Protein AF-A0A6A6V918-F1 (afdb_monomer_lite)

Foldseek 3Di:
DPPPPDPPDPPPPVVVVLVVCCCPVPPPPPPPDPDDPPQDQDSLLVVLQVVVCVVCVPQPDRFDSAFFDFDPDQWAEEEEEEACQSLQQAQAFPVQFDPLQDAVLVVGQNRGCNFLVNLLQVPPCSCVQARDHHHYYLHQYGYLDALVRSLPQALAADDQDSNDSGGYRAAGLEYEYEHHPVVLQVLVCLCQFAAVLQFNLCNVVSLVSSCVCLDPVNLVVSLVSLLNSVSSNLRSNLSNHPPPHSLSYAYEYEAAALQADQDAQPQLQQQAGNYLLASQRGPGNVVSVSSSVSSVSVLVSNQVSQVSCVRSHRHYFYVLNVVQVVCLAHPRGDDDDPDPCPPVSCVSRQNEDAFSSHQAAALRHDSCLHDLGSPPPDDCDDQDDVVNSVVSVVLSVVLSVVVCVLQVFDPVRSVCRSNSVDTNLVRRDCVCVVLSVVPPDLSSVLVVLVPRDDDPRCSNVVVNVSSVHCSSSRGSHGYRCSSSSRSVRSSVRSSVSHDRD

Structure (mmCIF, N/CA/C/O backbone):
data_AF-A0A6A6V918-F1
#
_entry.id   AF-A0A6A6V918-F1
#
loop_
_atom_site.group_PDB
_atom_site.id
_atom_site.type_symbol
_atom_site.label_atom_id
_atom_site.label_alt_id
_atom_site.label_comp_id
_atom_site.label_asym_id
_atom_site.label_entity_id
_atom_site.label_seq_id
_atom_site.pdbx_PDB_ins_code
_atom_site.Cartn_x
_atom_site.Cartn_y
_atom_site.Cartn_z
_atom_site.occupancy
_atom_site.B_iso_or_equiv
_atom_site.auth_seq_id
_atom_site.auth_comp_id
_atom_site.auth_asym_id
_atom_site.auth_atom_id
_atom_site.pdbx_PDB_model_num
ATOM 1 N N . MET A 1 1 ? -13.205 6.603 -17.731 1.00 29.62 1 MET A N 1
ATOM 2 C CA . MET A 1 1 ? -13.404 7.264 -16.429 1.00 29.62 1 MET A CA 1
ATOM 3 C C . MET A 1 1 ? -12.083 7.915 -16.112 1.00 29.62 1 MET A C 1
ATOM 5 O O . MET A 1 1 ? -11.170 7.207 -15.711 1.00 29.62 1 MET A O 1
ATOM 9 N N . ASN A 1 2 ? -11.965 9.196 -16.457 1.00 24.38 2 ASN A N 1
ATOM 10 C CA . ASN A 1 2 ? -10.836 10.021 -16.051 1.00 24.38 2 ASN A CA 1
ATOM 11 C C . ASN A 1 2 ? -10.965 10.188 -14.537 1.00 24.38 2 ASN A C 1
ATOM 13 O O . ASN A 1 2 ? -11.986 10.695 -14.077 1.00 24.38 2 ASN A O 1
ATOM 17 N N . ASN A 1 3 ? -9.987 9.687 -13.788 1.00 33.62 3 ASN A N 1
ATOM 18 C CA . ASN A 1 3 ? -9.899 9.887 -12.340 1.00 33.62 3 ASN A CA 1
ATOM 19 C C . ASN A 1 3 ? -9.138 11.176 -11.982 1.00 33.62 3 ASN A C 1
ATOM 21 O O . ASN A 1 3 ? -8.945 11.438 -10.801 1.00 33.62 3 ASN A O 1
ATOM 25 N N . ASP A 1 4 ? -8.770 11.987 -12.978 1.00 33.44 4 ASP A N 1
ATOM 26 C CA . ASP A 1 4 ? -7.824 13.094 -12.804 1.00 33.44 4 ASP A CA 1
ATOM 27 C C . ASP A 1 4 ? -8.474 14.493 -12.814 1.00 33.44 4 ASP A C 1
ATOM 29 O O . ASP A 1 4 ? -7.760 15.481 -12.768 1.00 33.44 4 ASP A O 1
ATOM 33 N N . ASP A 1 5 ? -9.810 14.603 -12.815 1.00 31.05 5 ASP A N 1
ATOM 34 C CA . ASP A 1 5 ? -10.520 15.902 -12.887 1.00 31.05 5 ASP A CA 1
ATOM 35 C C . ASP A 1 5 ? -11.526 16.129 -11.748 1.00 31.05 5 ASP A C 1
ATOM 37 O O . ASP A 1 5 ? -12.561 16.779 -11.897 1.00 31.05 5 ASP A O 1
ATOM 41 N N . VAL A 1 6 ? -11.232 15.595 -10.565 1.00 32.47 6 VAL A N 1
ATOM 42 C CA . VAL A 1 6 ? -11.886 16.074 -9.344 1.00 32.47 6 VAL A CA 1
ATOM 43 C C . VAL A 1 6 ? -10.799 16.439 -8.355 1.00 32.47 6 VAL A C 1
ATOM 45 O O . VAL A 1 6 ? -10.550 15.715 -7.391 1.00 32.47 6 VAL A O 1
ATOM 48 N N . GLY A 1 7 ? -10.140 17.566 -8.633 1.00 29.33 7 GLY A N 1
ATOM 49 C CA . GLY A 1 7 ? -9.477 18.337 -7.594 1.00 29.33 7 GLY A CA 1
ATOM 50 C C . GLY A 1 7 ? -10.484 18.530 -6.469 1.00 29.33 7 GLY A C 1
ATOM 51 O O . GLY A 1 7 ? -11.503 19.197 -6.628 1.00 29.33 7 GLY A O 1
ATOM 52 N N . PHE A 1 8 ? -10.261 17.830 -5.364 1.00 38.62 8 PHE A N 1
ATOM 53 C CA . PHE A 1 8 ? -10.904 18.163 -4.112 1.00 38.62 8 PHE A CA 1
ATOM 54 C C . PHE A 1 8 ? -10.060 19.292 -3.551 1.00 38.62 8 PHE A C 1
ATOM 56 O O . PHE A 1 8 ? -9.151 19.055 -2.762 1.00 38.62 8 PHE A O 1
ATOM 63 N N . GLU A 1 9 ? -10.302 20.501 -4.038 1.00 36.44 9 GLU A N 1
ATOM 64 C CA . GLU A 1 9 ? -9.948 21.669 -3.261 1.00 36.44 9 GLU A CA 1
ATOM 65 C C . GLU A 1 9 ? -10.969 21.712 -2.117 1.00 36.44 9 GLU A C 1
ATOM 67 O O . GLU A 1 9 ? -12.167 21.883 -2.370 1.00 36.44 9 GLU A O 1
ATOM 72 N N . PRO A 1 10 ? -10.579 21.518 -0.845 1.00 42.75 10 PRO A N 1
ATOM 73 C CA . PRO A 1 10 ? -11.337 22.129 0.229 1.00 42.75 10 PRO A CA 1
ATOM 74 C C . PRO A 1 10 ? -11.033 23.631 0.118 1.00 42.75 10 PRO A C 1
ATOM 76 O O . PRO A 1 10 ? -10.209 24.148 0.862 1.00 42.75 10 PRO A O 1
ATOM 79 N N . GLU A 1 11 ? -11.565 24.284 -0.915 1.00 52.31 11 GLU A N 1
ATOM 80 C CA . GLU A 1 11 ? -11.094 25.591 -1.379 1.00 52.31 11 GLU A CA 1
ATOM 81 C C . GLU A 1 11 ? -11.554 26.660 -0.379 1.00 52.31 11 GLU A C 1
ATOM 83 O O . GLU A 1 11 ? -12.706 27.083 -0.398 1.00 52.31 11 GLU A O 1
ATOM 88 N N . GLU A 1 12 ? -10.657 26.981 0.561 1.00 51.03 12 GLU A N 1
ATOM 89 C CA . GLU A 1 12 ? -10.596 28.125 1.492 1.00 51.03 12 GLU A CA 1
ATOM 90 C C . GLU A 1 12 ? -11.773 28.355 2.463 1.00 51.03 12 GLU A C 1
ATOM 92 O O . GLU A 1 12 ? -11.547 28.519 3.663 1.00 51.03 12 GLU A O 1
ATOM 97 N N . GLU A 1 13 ? -13.023 28.282 2.009 1.00 45.47 13 GLU A N 1
ATOM 98 C CA . GLU A 1 13 ? -14.231 28.648 2.768 1.00 45.47 13 GLU A CA 1
ATOM 99 C C . GLU A 1 13 ? -14.440 27.763 4.015 1.00 45.47 13 GLU A C 1
ATOM 101 O O . GLU A 1 13 ? -14.945 28.199 5.052 1.00 45.47 13 GLU A O 1
ATOM 106 N N . TRP A 1 14 ? -14.004 26.502 3.945 1.00 46.91 14 TRP A N 1
ATOM 107 C CA . TRP A 1 14 ? -14.084 25.567 5.069 1.00 46.91 14 TRP A CA 1
ATOM 108 C C . TRP A 1 14 ? -12.969 25.772 6.087 1.00 46.91 14 TRP A C 1
ATOM 110 O O . TRP A 1 14 ? -13.221 25.624 7.283 1.00 46.91 14 TRP A O 1
ATOM 120 N N . GLN A 1 15 ? -11.759 26.106 5.631 1.00 52.12 15 GLN A N 1
ATOM 121 C CA . GLN A 1 15 ? -10.610 26.302 6.513 1.00 52.12 15 GLN A CA 1
ATOM 122 C C . GLN A 1 15 ? -10.800 27.574 7.351 1.00 52.12 15 GLN A C 1
ATOM 124 O O . GLN A 1 15 ? -10.604 27.523 8.560 1.00 52.12 15 GLN A O 1
ATOM 129 N N . GLU A 1 16 ? -11.332 28.657 6.771 1.00 52.50 16 GLU A N 1
ATOM 130 C CA . GLU A 1 16 ? -11.659 29.875 7.529 1.00 52.50 16 GLU A CA 1
ATOM 131 C C . GLU A 1 16 ? -12.723 29.632 8.611 1.00 52.50 16 GLU A C 1
ATOM 133 O O . GLU A 1 16 ? -12.558 30.068 9.748 1.00 52.50 16 GLU A O 1
ATOM 138 N N . HIS A 1 17 ? -13.790 28.880 8.319 1.00 52.16 17 HIS A N 1
ATOM 139 C CA . HIS A 1 17 ? -14.798 28.536 9.332 1.00 52.16 17 HIS A CA 1
ATOM 140 C C . HIS A 1 17 ? -14.283 27.576 10.412 1.00 52.16 17 HIS A C 1
ATOM 142 O O . HIS A 1 17 ? -14.790 27.569 11.539 1.00 52.16 17 HIS A O 1
ATOM 148 N N . ILE A 1 18 ? -13.290 26.752 10.083 1.00 49.91 18 ILE A N 1
ATOM 149 C CA . ILE A 1 18 ? -12.600 25.877 11.029 1.00 49.91 18 ILE A CA 1
ATOM 150 C C . ILE A 1 18 ? -11.713 26.708 11.962 1.00 49.91 18 ILE A C 1
ATOM 152 O O . ILE A 1 18 ? -11.863 26.584 13.179 1.00 49.91 18 ILE A O 1
ATOM 156 N N . ASP A 1 19 ? -10.873 27.582 11.410 1.00 54.88 19 ASP A N 1
ATOM 157 C CA . ASP A 1 19 ? -9.929 28.427 12.147 1.00 54.88 19 ASP A CA 1
ATOM 158 C C . ASP A 1 19 ? -10.674 29.467 13.013 1.00 54.88 19 ASP A C 1
ATOM 160 O O . ASP A 1 19 ? -10.340 29.702 14.179 1.00 54.88 19 ASP A O 1
ATOM 164 N N . GLU A 1 20 ? -11.767 30.036 12.494 1.00 55.19 20 GLU A N 1
ATOM 165 C CA . GLU A 1 20 ? -12.663 30.934 13.231 1.00 55.19 20 GLU A CA 1
ATOM 166 C C . GLU A 1 20 ? -13.392 30.202 14.371 1.00 55.19 20 GLU A C 1
ATOM 168 O O . GLU A 1 20 ? -13.628 30.771 15.435 1.00 55.19 20 GLU A O 1
ATOM 173 N N . TRP A 1 21 ? -13.747 28.926 14.196 1.00 52.12 21 TRP A N 1
ATOM 174 C CA . TRP A 1 21 ? -14.346 28.143 15.276 1.00 52.12 21 TRP A CA 1
ATOM 175 C C . TRP A 1 21 ? -13.314 27.744 16.334 1.00 52.12 21 TRP A C 1
ATOM 177 O O . TRP A 1 21 ? -13.630 27.847 17.521 1.00 52.12 21 TRP A O 1
ATOM 187 N N . TYR A 1 22 ? -12.116 27.312 15.923 1.00 49.81 22 TYR A N 1
ATOM 188 C CA . TYR A 1 22 ? -11.012 26.987 16.830 1.00 49.81 22 TYR A CA 1
ATOM 189 C C . TYR A 1 22 ? -10.664 28.200 17.691 1.00 49.81 22 TYR A C 1
ATOM 191 O O . TYR A 1 22 ? -10.714 28.104 18.910 1.00 49.81 22 TYR A O 1
ATOM 199 N N . SER A 1 23 ? -10.467 29.370 17.084 1.00 56.09 23 SER A N 1
ATOM 200 C CA . SER A 1 23 ? -10.197 30.607 17.829 1.00 56.09 23 SER A CA 1
ATOM 201 C C . SER A 1 23 ? -11.353 31.074 18.726 1.00 56.09 23 SER A C 1
ATOM 203 O O . SER A 1 23 ? -11.106 31.681 19.761 1.00 56.09 23 SER A O 1
ATOM 205 N N . LYS A 1 24 ? -12.621 30.814 18.366 1.00 57.47 24 LYS A N 1
ATOM 206 C CA . LYS A 1 24 ? -13.787 31.262 19.159 1.00 57.47 24 LYS A CA 1
ATOM 207 C C . LYS A 1 24 ? -14.190 30.341 20.298 1.00 57.47 24 LYS A C 1
ATOM 209 O O . LYS A 1 24 ? -14.864 30.794 21.219 1.00 57.47 24 LYS A O 1
ATOM 214 N N . ASN A 1 25 ? -13.916 29.049 20.181 1.00 49.16 25 ASN A N 1
ATOM 215 C CA . ASN A 1 25 ? -14.398 28.068 21.151 1.00 49.16 25 ASN A CA 1
ATOM 216 C C . ASN A 1 25 ? -13.262 27.516 22.014 1.00 49.16 25 ASN A C 1
ATOM 218 O O . ASN A 1 25 ? -13.540 26.957 23.071 1.00 49.16 25 ASN A O 1
ATOM 222 N N . TRP A 1 26 ? -12.017 27.642 21.555 1.00 56.06 26 TRP A N 1
ATOM 223 C CA . TRP A 1 26 ? -10.825 27.224 22.276 1.00 56.06 26 TRP A CA 1
ATOM 224 C C . TRP A 1 26 ? -10.026 28.484 22.608 1.00 56.06 26 TRP A C 1
ATOM 226 O O . TRP A 1 26 ? -9.185 28.941 21.839 1.00 56.06 26 TRP A O 1
ATOM 236 N N . ASP A 1 27 ? -10.381 29.074 23.748 1.00 44.50 27 ASP A N 1
ATOM 237 C CA . ASP A 1 27 ? -9.702 30.221 24.340 1.00 44.50 27 ASP A CA 1
ATOM 238 C C . ASP A 1 27 ? -8.328 29.756 24.843 1.00 44.50 27 ASP A C 1
ATOM 240 O O . ASP A 1 27 ? -8.237 28.878 25.701 1.00 44.50 27 ASP A O 1
ATOM 244 N N . THR A 1 28 ? -7.246 30.314 24.303 1.00 48.22 28 THR A N 1
ATOM 245 C CA . THR A 1 28 ? -5.870 30.060 24.769 1.00 48.22 28 THR A CA 1
ATOM 246 C C . THR A 1 28 ? -5.541 30.800 26.076 1.00 48.22 28 THR A C 1
ATOM 248 O O . THR A 1 28 ? -4.378 30.866 26.464 1.00 48.22 28 THR A O 1
ATOM 251 N N . ASP A 1 29 ? -6.545 31.380 26.740 1.00 40.88 29 ASP A N 1
ATOM 252 C CA . ASP A 1 29 ? -6.375 32.355 27.824 1.00 40.88 29 ASP A CA 1
ATOM 253 C C . ASP A 1 29 ? -6.348 31.768 29.250 1.00 40.88 29 ASP A C 1
ATOM 255 O O . ASP A 1 29 ? -6.133 32.520 30.199 1.00 40.88 29 ASP A O 1
ATOM 259 N N . ASP A 1 30 ? -6.447 30.447 29.443 1.00 44.97 30 ASP A N 1
ATOM 260 C CA . ASP A 1 30 ? -6.122 29.825 30.743 1.00 44.97 30 ASP A CA 1
ATOM 261 C C . ASP A 1 30 ? -4.625 29.465 30.813 1.00 44.97 30 ASP A C 1
ATOM 263 O O . ASP A 1 30 ? -4.214 28.309 30.895 1.00 44.97 30 ASP A O 1
ATOM 267 N N . SER A 1 31 ? -3.782 30.500 30.781 1.00 44.09 31 SER A N 1
ATOM 268 C CA . SER A 1 31 ? -2.317 30.405 30.783 1.00 44.09 31 SER A CA 1
ATOM 269 C C . SER A 1 31 ? -1.677 30.082 32.144 1.00 44.09 31 SER A C 1
ATOM 271 O O . SER A 1 31 ? -0.492 30.354 32.309 1.00 44.09 31 SER A O 1
ATOM 273 N N . ASP A 1 32 ? -2.408 29.542 33.126 1.00 46.06 32 ASP A N 1
ATOM 274 C CA . ASP A 1 32 ? -1.885 29.364 34.496 1.00 46.06 32 ASP A CA 1
ATOM 275 C C . ASP A 1 32 ? -2.125 27.970 35.120 1.00 46.06 32 ASP A C 1
ATOM 277 O O . ASP A 1 32 ? -1.807 27.761 36.295 1.00 46.06 32 ASP A O 1
ATOM 281 N N . SER A 1 33 ? -2.615 26.975 34.368 1.00 43.78 33 SER A N 1
ATOM 282 C CA . SER A 1 33 ? -2.574 25.575 34.819 1.00 43.78 33 SER A CA 1
ATOM 283 C C . SER A 1 33 ? -1.569 24.772 34.001 1.00 43.78 33 SER A C 1
ATOM 285 O O . SER A 1 33 ? -1.840 24.414 32.860 1.00 43.78 33 SER A O 1
ATOM 287 N N . GLU A 1 34 ? -0.439 24.422 34.621 1.00 44.66 34 GLU A N 1
ATOM 288 C CA . GLU A 1 34 ? 0.481 23.346 34.208 1.00 44.66 34 GLU A CA 1
ATOM 289 C C . GLU A 1 34 ? -0.216 21.959 34.261 1.00 44.66 34 GLU A C 1
ATOM 291 O O . GLU A 1 34 ? 0.278 21.016 34.877 1.00 44.66 34 GLU A O 1
ATOM 296 N N . SER A 1 35 ? -1.417 21.828 33.694 1.00 44.47 35 SER A N 1
ATOM 297 C CA . SER A 1 35 ? -2.106 20.554 33.512 1.00 44.47 35 SER A CA 1
ATOM 298 C C . SER A 1 35 ? -1.785 20.043 32.114 1.00 44.47 35 SER A C 1
ATOM 300 O O . SER A 1 35 ? -2.345 20.545 31.147 1.00 44.47 35 SER A O 1
ATOM 302 N N . ASP A 1 36 ? -0.847 19.097 32.050 1.00 48.47 36 ASP A N 1
ATOM 303 C CA . ASP A 1 36 ? -0.521 18.194 30.942 1.00 48.47 36 ASP A CA 1
ATOM 304 C C . ASP A 1 36 ? -1.117 18.587 29.568 1.00 48.47 36 ASP A C 1
ATOM 306 O O . ASP A 1 36 ? -2.197 18.128 29.192 1.00 48.47 36 ASP A O 1
ATOM 310 N N . GLU A 1 37 ? -0.368 19.372 28.776 1.00 50.22 37 GLU A N 1
ATOM 311 C CA . GLU A 1 37 ? -0.653 19.689 27.354 1.00 50.22 37 GLU A CA 1
ATOM 312 C C . GLU A 1 37 ? -0.896 18.431 26.474 1.00 50.22 37 GLU A C 1
ATOM 314 O O . GLU A 1 37 ? -1.367 18.533 25.342 1.00 50.22 37 GLU A O 1
ATOM 319 N N . ASP A 1 38 ? -0.631 17.231 27.000 1.00 56.88 38 ASP A N 1
ATOM 320 C CA . ASP A 1 38 ? -0.726 15.924 26.339 1.00 56.88 38 ASP A CA 1
ATOM 321 C C . ASP A 1 38 ? -2.155 15.333 26.240 1.00 56.88 38 ASP A C 1
ATOM 323 O O . ASP A 1 38 ? -2.341 14.234 25.696 1.00 56.88 38 ASP A O 1
ATOM 327 N N . ASP A 1 39 ? -3.192 16.008 26.755 1.00 67.62 39 ASP A N 1
ATOM 328 C CA . ASP A 1 39 ? -4.571 15.482 26.785 1.00 67.62 39 ASP A CA 1
ATOM 329 C C . ASP A 1 39 ? -5.492 15.920 25.630 1.00 67.62 39 ASP A C 1
ATOM 331 O O . ASP A 1 39 ? -6.604 15.394 25.495 1.00 67.62 39 ASP A O 1
ATOM 335 N N . HIS A 1 40 ? -5.034 16.790 24.728 1.00 81.06 40 HIS A N 1
ATOM 336 C CA . HIS A 1 40 ? -5.864 17.282 23.625 1.00 81.06 40 HIS A CA 1
ATOM 337 C C . HIS A 1 40 ? -5.924 16.320 22.419 1.00 81.06 40 HIS A C 1
ATOM 339 O O . HIS A 1 40 ? -4.899 15.772 22.011 1.00 81.06 40 HIS A O 1
ATOM 345 N N . PRO A 1 41 ? -7.112 16.099 21.810 1.00 86.00 41 PRO A N 1
ATOM 346 C CA . PRO A 1 41 ? -7.215 15.370 20.549 1.00 86.00 41 PRO A CA 1
ATOM 347 C C . PRO A 1 41 ? -6.507 16.114 19.410 1.00 86.00 41 PRO A C 1
ATOM 349 O O . PRO A 1 41 ? -6.576 17.344 19.379 1.00 86.00 41 PRO A O 1
ATOM 352 N N . PRO A 1 42 ? -5.892 15.403 18.439 1.00 90.62 42 PRO A N 1
ATOM 353 C CA . PRO A 1 42 ? -5.283 16.042 17.284 1.00 90.62 42 PRO A CA 1
ATOM 354 C C . PRO A 1 42 ? -6.352 16.809 16.511 1.00 90.62 42 PRO A C 1
ATOM 356 O O . PRO A 1 42 ? -7.500 16.355 16.416 1.00 90.62 42 PRO A O 1
ATOM 359 N N . GLU A 1 43 ? -5.972 17.946 15.931 1.00 91.69 43 GLU A N 1
ATOM 360 C CA . GLU A 1 43 ? -6.880 18.814 15.178 1.00 91.69 43 GLU A CA 1
ATOM 361 C C . GLU A 1 43 ? -7.664 18.020 14.124 1.00 91.69 43 GLU A C 1
ATOM 363 O O . GLU A 1 43 ? -8.889 18.107 14.024 1.00 91.69 43 GLU A O 1
ATOM 368 N N . GLU A 1 44 ? -6.976 17.134 13.402 1.00 94.38 44 GLU A N 1
ATOM 369 C CA . GLU A 1 44 ? -7.565 16.331 12.338 1.00 94.38 44 GLU A CA 1
ATOM 370 C C . GLU A 1 44 ? -8.694 15.415 12.831 1.00 94.38 44 GLU A C 1
ATOM 372 O O . GLU A 1 44 ? -9.645 15.170 12.083 1.00 94.38 44 GLU A O 1
ATOM 377 N N . LEU A 1 45 ? -8.635 14.937 14.082 1.00 93.19 45 LEU A N 1
ATOM 378 C CA . LEU A 1 45 ? -9.695 14.119 14.680 1.00 93.19 45 LEU A CA 1
ATOM 379 C C . LEU A 1 45 ? -10.982 14.927 14.840 1.00 93.19 45 LEU A C 1
ATOM 381 O O . LEU A 1 45 ? -12.066 14.454 14.495 1.00 93.19 45 LEU A O 1
ATOM 385 N N . TYR A 1 46 ? -10.859 16.165 15.310 1.00 89.94 46 TYR A N 1
ATOM 386 C CA . TYR A 1 46 ? -11.987 17.071 15.459 1.00 89.94 46 TYR A CA 1
ATOM 387 C C . TYR A 1 46 ? -12.597 17.454 14.099 1.00 89.94 46 TYR A C 1
ATOM 389 O O . TYR A 1 46 ? -13.822 17.428 13.931 1.00 89.94 46 TYR A O 1
ATOM 397 N N . LEU A 1 47 ? -11.755 17.725 13.097 1.00 90.44 47 LEU A N 1
ATOM 398 C CA . LEU A 1 47 ? -12.215 18.013 11.734 1.00 90.44 47 LEU A CA 1
ATOM 399 C C . LEU A 1 47 ? -12.980 16.839 11.125 1.00 90.44 47 LEU A C 1
ATOM 401 O O . LEU A 1 47 ? -14.058 17.033 10.558 1.00 90.44 47 LEU A O 1
ATOM 405 N N . ALA A 1 48 ? -12.473 15.617 11.295 1.00 91.94 48 ALA A N 1
ATOM 406 C CA . ALA A 1 48 ? -13.161 14.414 10.840 1.00 91.94 48 ALA A CA 1
ATOM 407 C C . ALA A 1 48 ? -14.534 14.250 11.516 1.00 91.94 48 ALA A C 1
ATOM 409 O O . ALA A 1 48 ? -15.504 13.876 10.858 1.00 91.94 48 ALA A O 1
ATOM 410 N N . MET A 1 49 ? -14.660 14.583 12.805 1.00 90.56 49 MET A N 1
ATOM 411 C CA . MET A 1 49 ? -15.951 14.543 13.503 1.00 90.56 49 MET A CA 1
ATOM 412 C C . MET A 1 49 ? -16.969 15.510 12.918 1.00 90.56 49 MET A C 1
ATOM 414 O O . MET A 1 49 ? -18.097 15.101 12.634 1.00 90.56 49 MET A O 1
ATOM 418 N N . LYS A 1 50 ? -16.573 16.769 12.701 1.00 86.25 50 LYS A N 1
ATOM 419 C CA . LYS A 1 50 ? -17.432 17.770 12.056 1.00 86.25 50 LYS A CA 1
ATOM 420 C C . LYS A 1 50 ? -17.865 17.319 10.668 1.00 86.25 50 LYS A C 1
ATOM 422 O O . LYS A 1 50 ? -19.050 17.374 10.349 1.00 86.25 50 LYS A O 1
ATOM 427 N N . TYR A 1 51 ? -16.917 16.837 9.869 1.00 86.38 51 TYR A N 1
ATOM 428 C CA . TYR A 1 51 ? -17.188 16.348 8.524 1.00 86.38 51 TYR A CA 1
ATOM 429 C C . TYR A 1 51 ? -18.228 15.221 8.525 1.00 86.38 51 TYR A C 1
ATOM 431 O O . TYR A 1 51 ? -19.231 15.292 7.813 1.00 86.38 51 TYR A O 1
ATOM 439 N N . VAL A 1 52 ? -18.050 14.209 9.378 1.00 85.00 52 VAL A N 1
ATOM 440 C CA . VAL A 1 52 ? -18.993 13.087 9.456 1.00 85.00 52 VAL A CA 1
ATOM 441 C C . VAL A 1 52 ? -20.355 13.533 10.000 1.00 85.00 52 VAL A C 1
ATOM 443 O O . VAL A 1 52 ? -21.382 13.104 9.481 1.00 85.00 52 VAL A O 1
ATOM 446 N N . GLN A 1 53 ? -20.401 14.443 10.975 1.00 83.75 53 GLN A N 1
ATOM 447 C CA . GLN A 1 53 ? -21.663 14.994 11.477 1.00 83.75 53 GLN A CA 1
ATOM 448 C C . GLN A 1 53 ? -22.439 15.761 10.392 1.00 83.75 53 GLN A C 1
ATOM 450 O O . GLN A 1 53 ? -23.665 15.676 10.343 1.00 83.75 53 GLN A O 1
ATOM 455 N N . LEU A 1 54 ? -21.740 16.477 9.506 1.00 84.19 54 LEU A N 1
ATOM 456 C CA . LEU A 1 54 ? -22.350 17.174 8.370 1.00 84.19 54 LEU A CA 1
ATOM 457 C C . LEU A 1 54 ? -22.902 16.204 7.324 1.00 84.19 54 LEU A C 1
ATOM 459 O O . LEU A 1 54 ? -23.995 16.422 6.803 1.00 84.19 54 LEU A O 1
ATOM 463 N N . LEU A 1 55 ? -22.170 15.128 7.028 1.00 82.00 55 LEU A N 1
ATOM 464 C CA . LEU A 1 55 ? -22.625 14.108 6.082 1.00 82.00 55 LEU A CA 1
ATOM 465 C C . LEU A 1 55 ? -23.795 13.278 6.623 1.00 82.00 55 LEU A C 1
ATOM 467 O O . LEU A 1 55 ? -24.645 12.833 5.851 1.00 82.00 55 LEU A O 1
ATOM 471 N N . TYR A 1 56 ? -23.850 13.072 7.939 1.00 84.06 56 TYR A N 1
ATOM 472 C CA . TYR A 1 56 ? -24.825 12.196 8.580 1.00 84.06 56 TYR A CA 1
ATOM 473 C C . TYR A 1 56 ? -25.504 12.874 9.787 1.00 84.06 56 TYR A C 1
ATOM 475 O O . TYR A 1 56 ? -25.420 12.376 10.909 1.00 84.06 56 TYR A O 1
ATOM 483 N N . PRO A 1 57 ? -26.260 13.970 9.582 1.00 79.81 57 PRO A N 1
ATOM 484 C CA . PRO A 1 57 ? -26.805 14.794 10.671 1.00 79.81 57 PRO A CA 1
ATOM 485 C C . PRO A 1 57 ? -27.833 14.074 11.556 1.00 79.81 57 PRO A C 1
ATOM 487 O O . PRO A 1 57 ? -28.170 14.555 12.634 1.00 79.81 57 PRO A O 1
ATOM 490 N N . ASN A 1 58 ? -28.336 12.920 11.107 1.00 80.38 58 ASN A N 1
ATOM 491 C CA . ASN A 1 58 ? -29.355 12.129 11.794 1.00 80.38 58 ASN A CA 1
ATOM 492 C C . ASN A 1 58 ? -28.788 10.878 12.489 1.00 80.38 58 ASN A C 1
ATOM 494 O O . ASN A 1 58 ? -29.560 10.002 12.887 1.00 80.38 58 ASN A O 1
ATOM 498 N N . THR A 1 59 ? -27.464 10.734 12.617 1.00 74.19 59 THR A N 1
ATOM 499 C CA . THR A 1 59 ? -26.893 9.613 13.375 1.00 74.19 59 THR A CA 1
ATOM 500 C C . THR A 1 59 ? -27.189 9.782 14.859 1.00 74.19 59 THR A C 1
ATOM 502 O O . THR A 1 59 ? -26.815 10.777 15.469 1.00 74.19 59 THR A O 1
ATOM 505 N N . ALA A 1 60 ? -27.824 8.778 15.466 1.00 66.12 60 ALA A N 1
ATOM 506 C CA . ALA A 1 60 ? -28.139 8.786 16.897 1.00 66.12 60 ALA A CA 1
ATOM 507 C C . ALA A 1 60 ? -26.892 8.706 17.804 1.00 66.12 60 ALA A C 1
ATOM 509 O O . ALA A 1 60 ? -26.986 8.976 18.999 1.00 66.12 60 ALA A O 1
ATOM 510 N N . LYS A 1 61 ? -25.736 8.315 17.248 1.00 74.75 61 LYS A N 1
ATOM 511 C CA . LYS A 1 61 ? -24.445 8.273 17.940 1.00 74.75 61 LYS A CA 1
ATOM 512 C C . LYS A 1 61 ? -23.642 9.531 17.607 1.00 74.75 61 LYS A C 1
ATOM 514 O O . LYS A 1 61 ? -23.515 9.881 16.435 1.00 74.75 61 LYS A O 1
ATOM 519 N N . TYR A 1 62 ? -23.078 10.167 18.630 1.00 72.19 62 TYR A N 1
ATOM 520 C CA . TYR A 1 62 ? -22.063 11.204 18.456 1.00 72.19 62 TYR A CA 1
ATOM 521 C C . TYR A 1 62 ? -20.682 10.552 18.348 1.00 72.19 62 TYR A C 1
ATOM 523 O O . TYR A 1 62 ? -20.409 9.598 19.084 1.00 72.19 62 TYR A O 1
ATOM 531 N N . PRO A 1 63 ? -19.806 11.034 17.454 1.00 73.50 63 PRO A N 1
ATOM 532 C CA . PRO A 1 63 ? -18.459 10.507 17.385 1.00 73.50 63 PRO A CA 1
ATOM 533 C C . PRO A 1 63 ? -17.689 10.864 18.659 1.00 73.50 63 PRO A C 1
ATOM 535 O O . PRO A 1 63 ? -17.794 11.973 19.176 1.00 73.50 63 PRO A O 1
ATOM 538 N N . SER A 1 64 ? -16.938 9.899 19.184 1.00 80.25 64 SER A N 1
ATOM 539 C CA . SER A 1 64 ? -16.151 10.065 20.406 1.00 80.25 64 SER A CA 1
ATOM 540 C C . SER A 1 64 ? -14.726 10.506 20.066 1.00 80.25 64 SER A C 1
ATOM 542 O O . SER A 1 64 ? -14.043 9.806 19.313 1.00 80.25 64 SER A O 1
ATOM 544 N N . THR A 1 65 ? -14.255 11.609 20.662 1.00 83.75 65 THR A N 1
ATOM 545 C CA . THR A 1 65 ? -12.828 12.003 20.709 1.00 83.75 65 THR A CA 1
ATOM 546 C C . THR A 1 65 ? -12.071 11.356 21.866 1.00 83.75 65 THR A C 1
ATOM 548 O 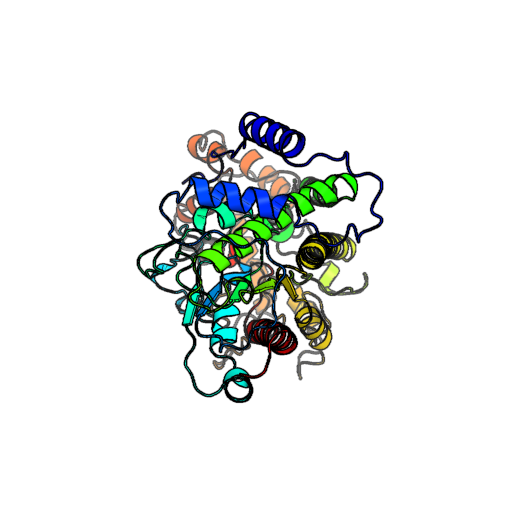O . THR A 1 65 ? -10.876 11.605 22.022 1.00 83.75 65 THR A O 1
ATOM 551 N N . LEU A 1 66 ? -12.739 10.547 22.699 1.00 90.38 66 LEU A N 1
ATOM 552 C CA . LEU A 1 66 ? -12.123 10.022 23.913 1.00 90.38 66 LEU A CA 1
ATOM 553 C C . LEU A 1 66 ? -10.878 9.185 23.581 1.00 90.38 66 LEU A C 1
ATOM 555 O O . LEU A 1 66 ? -10.847 8.510 22.539 1.00 90.38 66 LEU A O 1
ATOM 559 N N . PRO A 1 67 ? -9.857 9.198 24.450 1.00 93.75 67 PRO A N 1
ATOM 560 C CA . PRO A 1 67 ? -8.743 8.273 24.340 1.00 93.75 67 PRO A CA 1
ATOM 561 C C . PRO A 1 67 ? -9.229 6.828 24.221 1.00 93.75 67 PRO A C 1
ATOM 563 O O . PRO A 1 67 ? -10.274 6.447 24.749 1.00 93.75 67 PRO A O 1
ATOM 566 N N . HIS A 1 68 ? -8.465 6.030 23.491 1.00 94.06 68 HIS A N 1
ATOM 567 C CA . HIS A 1 68 ? -8.705 4.610 23.336 1.00 94.06 68 HIS A CA 1
ATOM 568 C C . HIS A 1 68 ? -8.691 3.895 24.687 1.00 94.06 68 HIS A C 1
ATOM 570 O O . HIS A 1 68 ? -7.870 4.193 25.556 1.00 94.06 68 HIS A O 1
ATOM 576 N N . THR A 1 69 ? -9.573 2.909 24.833 1.00 94.06 69 THR A N 1
ATOM 577 C CA . THR A 1 69 ? -9.542 1.981 25.964 1.00 94.06 69 THR A CA 1
ATOM 578 C C . THR A 1 69 ? -9.297 0.568 25.466 1.00 94.06 69 THR A C 1
ATOM 580 O O . THR A 1 69 ? -9.770 0.189 24.395 1.00 94.06 69 THR A O 1
ATOM 583 N N . THR A 1 70 ? -8.527 -0.206 26.234 1.00 93.56 70 THR A N 1
ATOM 584 C CA . THR A 1 70 ? -8.156 -1.563 25.838 1.00 93.56 70 THR A CA 1
ATOM 585 C C . THR A 1 70 ? -9.409 -2.422 25.653 1.00 93.56 70 THR A C 1
ATOM 587 O O . THR A 1 70 ? -10.169 -2.586 26.612 1.00 93.56 70 THR A O 1
ATOM 590 N N . PRO A 1 71 ? -9.622 -3.006 24.463 1.00 92.44 71 PRO A N 1
ATOM 591 C CA . PRO A 1 71 ? -10.856 -3.717 24.178 1.00 92.44 71 PRO A CA 1
ATOM 592 C C . PRO A 1 71 ? -10.935 -5.047 24.906 1.00 92.44 71 PRO A C 1
ATOM 594 O O . PRO A 1 71 ? -9.944 -5.786 24.955 1.00 92.44 71 PRO A O 1
ATOM 597 N N . LYS A 1 72 ? -12.135 -5.378 25.382 1.00 89.25 72 LYS A N 1
ATOM 598 C CA . LYS A 1 72 ? -12.438 -6.681 26.008 1.00 89.25 72 LYS A CA 1
ATOM 599 C C . LYS A 1 72 ? -13.295 -7.563 25.122 1.00 89.25 72 LYS A C 1
ATOM 601 O O . LYS A 1 72 ? -13.314 -8.780 25.271 1.00 89.25 72 LYS A O 1
ATOM 606 N N . GLU A 1 73 ? -14.006 -6.955 24.182 1.00 92.75 73 GLU A N 1
ATOM 607 C CA . GLU A 1 73 ? -14.852 -7.690 23.261 1.00 92.75 73 GLU A CA 1
ATOM 608 C C . GLU A 1 73 ? -14.040 -8.442 22.201 1.00 92.75 73 GLU A C 1
ATOM 610 O O . GLU A 1 73 ? -12.985 -8.005 21.725 1.00 92.75 73 GLU A O 1
ATOM 615 N N . LYS A 1 74 ? -14.575 -9.588 21.774 1.00 95.25 74 LYS A N 1
ATOM 616 C CA . LYS A 1 74 ? -13.997 -10.386 20.690 1.00 95.25 74 LYS A CA 1
ATOM 617 C C . LYS A 1 74 ? -14.084 -9.640 19.366 1.00 95.25 74 LYS A C 1
ATOM 619 O O . LYS A 1 74 ? -15.115 -9.063 19.038 1.00 95.25 74 LYS A O 1
ATOM 624 N N . VAL A 1 75 ? -13.050 -9.727 18.533 1.00 96.81 75 VAL A N 1
ATOM 625 C CA . VAL A 1 75 ? -13.091 -9.227 17.149 1.00 96.81 75 VAL A CA 1
ATOM 626 C C . VAL A 1 75 ? -14.009 -10.120 16.307 1.00 96.81 75 VAL A C 1
ATOM 628 O O . VAL A 1 75 ? -13.671 -11.276 16.073 1.00 96.81 75 VAL A O 1
ATOM 631 N N . LYS A 1 76 ? -15.146 -9.596 15.835 1.00 96.75 76 LYS A N 1
ATOM 632 C CA . LYS A 1 76 ? -16.093 -10.289 14.938 1.00 96.75 76 LYS A CA 1
ATOM 633 C C . LYS A 1 76 ? -16.005 -9.760 13.508 1.00 96.75 76 LYS A C 1
ATOM 635 O O . LYS A 1 76 ? -16.134 -10.524 12.555 1.00 96.75 76 LYS A O 1
ATOM 640 N N . THR A 1 77 ? -15.744 -8.462 13.361 1.00 97.44 77 THR A N 1
ATOM 641 C CA . THR A 1 77 ? -15.675 -7.781 12.066 1.00 97.44 77 THR A CA 1
ATOM 642 C C . THR A 1 77 ? -14.360 -7.024 11.932 1.00 97.44 77 THR A C 1
ATOM 644 O O . THR A 1 77 ? -14.044 -6.172 12.765 1.00 97.44 77 THR A O 1
ATOM 647 N N . ILE A 1 78 ? -13.628 -7.312 10.859 1.00 98.06 78 ILE A N 1
ATOM 648 C CA . ILE A 1 78 ? -12.424 -6.592 10.440 1.00 98.06 78 ILE A CA 1
ATOM 649 C C . ILE A 1 78 ? -12.813 -5.700 9.265 1.00 98.06 78 ILE A C 1
ATOM 651 O O . ILE A 1 78 ? -13.277 -6.207 8.248 1.00 98.06 78 ILE A O 1
ATOM 655 N N . TYR A 1 79 ? -12.644 -4.388 9.374 1.00 98.25 79 TYR A N 1
ATOM 656 C CA . TYR A 1 79 ? -12.758 -3.494 8.226 1.00 98.25 79 TYR A CA 1
ATOM 657 C C . TYR A 1 79 ? -11.405 -3.376 7.525 1.00 98.25 79 TYR A C 1
ATOM 659 O O . TYR A 1 79 ? -10.388 -3.177 8.178 1.00 98.25 79 TYR A O 1
ATOM 667 N N . ALA A 1 80 ? -11.373 -3.529 6.205 1.00 98.00 80 ALA A N 1
ATOM 668 C CA . ALA A 1 80 ? -10.127 -3.516 5.443 1.00 98.00 80 ALA A CA 1
ATOM 669 C C . ALA A 1 80 ? -10.187 -2.494 4.299 1.00 98.00 80 ALA A C 1
ATOM 671 O O . ALA A 1 80 ? -10.392 -2.898 3.149 1.00 98.00 80 ALA A O 1
ATOM 672 N N . PRO A 1 81 ? -10.099 -1.181 4.595 1.00 97.69 81 PRO A N 1
ATOM 673 C CA . PRO A 1 81 ? -9.861 -0.147 3.593 1.00 97.69 81 PRO A CA 1
ATOM 674 C C . PRO A 1 81 ? -8.400 -0.172 3.150 1.00 97.69 81 PRO A C 1
ATOM 676 O O . PRO A 1 81 ? -7.560 -0.774 3.803 1.00 97.69 81 PRO A O 1
ATOM 679 N N . GLY A 1 82 ? -8.071 0.528 2.078 1.00 97.69 82 GLY A N 1
ATOM 680 C CA . GLY A 1 82 ? -6.695 0.736 1.661 1.00 97.69 82 GLY A CA 1
ATOM 681 C C . GLY A 1 82 ? -6.520 0.724 0.154 1.00 97.69 82 GLY A C 1
ATOM 682 O O . GLY A 1 82 ? -7.478 0.762 -0.630 1.00 97.69 82 GLY A O 1
ATOM 683 N N . ASP A 1 83 ? -5.254 0.662 -0.223 1.00 96.69 83 ASP A N 1
ATOM 684 C CA . ASP A 1 83 ? -4.782 0.634 -1.598 1.00 96.69 83 ASP A CA 1
ATOM 685 C C . ASP A 1 83 ? -4.555 -0.805 -2.119 1.00 96.69 83 ASP A C 1
ATOM 687 O O . ASP A 1 83 ? -5.122 -1.780 -1.614 1.00 96.69 83 ASP A O 1
ATOM 691 N N . GLY A 1 84 ? -3.721 -0.947 -3.158 1.00 95.00 84 GLY A N 1
ATOM 692 C CA . GLY A 1 84 ? -3.406 -2.231 -3.793 1.00 95.00 84 GLY A CA 1
ATOM 693 C C . GLY A 1 84 ? -2.730 -3.249 -2.871 1.00 95.00 84 GLY A C 1
ATOM 694 O O . GLY A 1 84 ? -2.960 -4.449 -3.036 1.00 95.00 84 GLY A O 1
ATOM 695 N N . TYR A 1 85 ? -1.966 -2.802 -1.868 1.00 96.25 85 TYR A N 1
ATOM 696 C CA . TYR A 1 85 ? -1.339 -3.695 -0.889 1.00 96.25 85 TYR A CA 1
ATOM 697 C C . TYR A 1 85 ? -2.393 -4.339 0.019 1.00 96.25 85 TYR A C 1
ATOM 699 O O . TYR A 1 85 ? -2.346 -5.547 0.255 1.00 96.25 85 TYR A O 1
ATOM 707 N N . THR A 1 86 ? -3.402 -3.574 0.453 1.00 98.12 86 THR A N 1
ATOM 708 C CA . THR A 1 86 ? -4.514 -4.122 1.248 1.00 98.12 86 THR A CA 1
ATOM 709 C C . THR A 1 86 ? -5.479 -4.943 0.411 1.00 98.12 86 THR A C 1
ATOM 711 O O . THR A 1 86 ? -5.931 -5.996 0.857 1.00 98.12 86 THR A O 1
ATOM 714 N N . ALA A 1 87 ? -5.754 -4.519 -0.825 1.00 96.31 87 ALA A N 1
ATOM 715 C CA . ALA A 1 87 ? -6.551 -5.302 -1.768 1.00 96.31 87 ALA A CA 1
ATOM 716 C C . ALA A 1 87 ? -5.888 -6.650 -2.122 1.00 96.31 87 ALA A C 1
ATOM 718 O O . ALA A 1 87 ? -6.562 -7.557 -2.612 1.00 96.31 87 ALA A O 1
ATOM 719 N N . GLY A 1 88 ? -4.586 -6.794 -1.840 1.00 93.94 88 GLY A N 1
ATOM 720 C CA . GLY A 1 88 ? -3.798 -7.980 -2.143 1.00 93.94 88 GLY A CA 1
ATOM 721 C C . GLY A 1 88 ? -3.634 -8.160 -3.638 1.00 93.94 88 GLY A C 1
ATOM 722 O O . GLY A 1 88 ? -3.797 -9.267 -4.136 1.00 93.94 88 GLY A O 1
ATOM 723 N N . LEU A 1 89 ? -3.372 -7.075 -4.363 1.00 89.25 89 LEU A N 1
ATOM 724 C CA . LEU A 1 89 ? -3.238 -7.099 -5.810 1.00 89.25 89 LEU A CA 1
ATOM 725 C C . LEU A 1 89 ? -2.175 -8.122 -6.235 1.00 89.25 89 LEU A C 1
ATOM 727 O O . LEU A 1 89 ? -0.986 -7.958 -5.966 1.00 89.25 89 LEU A O 1
ATOM 731 N N . GLY A 1 90 ? -2.613 -9.199 -6.885 1.00 78.00 90 GLY A N 1
ATOM 732 C CA . GLY A 1 90 ? -1.720 -10.290 -7.252 1.00 78.00 90 GLY A CA 1
ATOM 733 C C . GLY A 1 90 ? -1.451 -11.318 -6.156 1.00 78.00 90 GLY A C 1
ATOM 734 O O . GLY A 1 90 ? -0.692 -12.231 -6.416 1.00 78.00 90 GLY A O 1
ATOM 735 N N . ALA A 1 91 ? -2.029 -11.245 -4.958 1.00 83.50 91 ALA A N 1
ATOM 736 C CA . ALA A 1 91 ? -1.634 -12.076 -3.809 1.00 83.50 91 ALA A CA 1
ATOM 737 C C . ALA A 1 91 ? -1.561 -13.594 -4.097 1.00 83.50 91 ALA A C 1
ATOM 739 O O . ALA A 1 91 ? -0.775 -14.297 -3.457 1.00 83.50 91 ALA A O 1
ATOM 740 N N . ASN A 1 92 ? -2.345 -14.090 -5.063 1.00 79.38 92 ASN A N 1
ATOM 741 C CA . ASN A 1 92 ? -2.320 -15.476 -5.528 1.00 79.38 92 ASN A CA 1
ATOM 742 C C . ASN A 1 92 ? -2.527 -15.588 -7.058 1.00 79.38 92 ASN A C 1
ATOM 744 O O . ASN A 1 92 ? -1.637 -15.235 -7.826 1.00 79.38 92 ASN A O 1
ATOM 748 N N . MET A 1 93 ? -3.694 -16.067 -7.516 1.00 76.25 93 MET A N 1
ATOM 749 C CA . MET A 1 93 ? -4.002 -16.306 -8.934 1.00 76.25 93 MET A CA 1
ATOM 750 C C . MET A 1 93 ? -5.113 -15.387 -9.453 1.00 76.25 93 MET A C 1
ATOM 752 O O . MET A 1 93 ? -5.896 -14.852 -8.677 1.00 76.25 93 MET A O 1
ATOM 756 N N . ARG A 1 94 ? -5.238 -15.250 -10.775 1.00 75.69 94 ARG A N 1
ATOM 757 C CA . ARG A 1 94 ? -6.247 -14.383 -11.404 1.00 75.69 94 ARG A CA 1
ATOM 758 C C . ARG A 1 94 ? -7.686 -14.725 -10.982 1.00 75.69 94 ARG A C 1
ATOM 760 O O . ARG A 1 94 ? -8.510 -13.831 -10.815 1.00 75.69 94 ARG A O 1
ATOM 767 N N . ASP A 1 95 ? -7.996 -16.000 -10.763 1.00 81.62 95 ASP A N 1
ATOM 768 C CA . ASP A 1 95 ? -9.344 -16.443 -10.352 1.00 81.62 95 ASP A CA 1
ATOM 769 C C . ASP A 1 95 ? -9.614 -16.257 -8.842 1.00 81.62 95 ASP A C 1
ATOM 771 O O . ASP A 1 95 ? -10.696 -16.564 -8.326 1.00 81.62 95 ASP A O 1
ATOM 775 N N . ASP A 1 96 ? -8.621 -15.746 -8.114 1.00 85.38 96 ASP A N 1
ATOM 776 C CA . ASP A 1 96 ? -8.709 -15.442 -6.691 1.00 85.38 96 ASP A CA 1
ATOM 777 C C . ASP A 1 96 ? -9.352 -14.072 -6.420 1.00 85.38 96 ASP A C 1
ATOM 779 O O . ASP A 1 96 ? -9.742 -13.790 -5.288 1.00 85.38 96 ASP A O 1
ATOM 783 N N . VAL A 1 97 ? -9.537 -13.244 -7.455 1.00 88.31 97 VAL A N 1
ATOM 784 C CA . VAL A 1 97 ? -10.269 -11.975 -7.352 1.00 88.31 97 VAL A CA 1
ATOM 785 C C . VAL A 1 97 ? -11.715 -12.238 -6.941 1.00 88.31 97 VAL A C 1
ATOM 787 O O . VAL A 1 97 ? -12.399 -13.109 -7.491 1.00 88.31 97 VAL A O 1
ATOM 790 N N . PHE A 1 98 ? -12.209 -11.478 -5.967 1.00 89.25 98 PHE A N 1
ATOM 791 C CA . PHE A 1 98 ? -13.630 -11.468 -5.661 1.00 89.25 98 PHE A CA 1
ATOM 792 C C . PHE A 1 98 ? -14.415 -10.922 -6.854 1.00 89.25 98 PHE A C 1
ATOM 794 O O . PHE A 1 98 ? -14.118 -9.852 -7.382 1.00 89.25 98 PHE A O 1
ATOM 801 N N . TRP A 1 99 ? -15.442 -11.663 -7.269 1.00 87.38 99 TRP A N 1
ATOM 802 C CA . TRP A 1 99 ? -16.280 -11.314 -8.417 1.00 87.38 99 TRP A CA 1
ATOM 803 C C . TRP A 1 99 ? -16.809 -9.871 -8.352 1.00 87.38 99 TRP A C 1
ATOM 805 O O . TRP A 1 99 ? -16.761 -9.153 -9.348 1.00 87.38 99 TRP A O 1
ATOM 815 N N . ASP A 1 100 ? -17.265 -9.440 -7.175 1.00 86.50 100 ASP A N 1
ATOM 816 C CA . ASP A 1 100 ? -17.832 -8.110 -6.926 1.00 86.50 100 ASP A CA 1
ATOM 817 C C . ASP A 1 100 ? -16.796 -6.975 -6.940 1.00 86.50 100 ASP A C 1
ATOM 819 O O . ASP A 1 100 ? -17.143 -5.811 -7.133 1.00 86.50 100 ASP A O 1
ATOM 823 N N . ALA A 1 101 ? -15.516 -7.289 -6.744 1.00 88.06 101 ALA A N 1
ATOM 824 C CA . ALA A 1 101 ? -14.443 -6.311 -6.816 1.00 88.06 101 ALA A CA 1
ATOM 825 C C . ALA A 1 101 ? -14.075 -5.984 -8.263 1.00 88.06 101 ALA A C 1
ATOM 827 O O . ALA A 1 101 ? -13.610 -4.877 -8.533 1.00 88.06 101 ALA A O 1
ATOM 828 N N . GLY A 1 102 ? -14.264 -6.935 -9.182 1.00 84.94 102 GLY A N 1
ATOM 829 C CA . GLY A 1 102 ? -13.752 -6.847 -10.543 1.00 84.94 102 GLY A CA 1
ATOM 830 C C . GLY A 1 102 ? -12.221 -6.770 -10.595 1.00 84.94 102 GLY A C 1
ATOM 831 O O . GLY A 1 102 ? -11.527 -6.548 -9.600 1.00 84.94 102 GLY A O 1
ATOM 832 N N . TYR A 1 103 ? -11.668 -6.938 -11.791 1.00 82.31 103 TYR A N 1
ATOM 833 C CA . TYR A 1 103 ? -10.226 -6.820 -11.984 1.00 82.31 103 TYR A CA 1
ATOM 834 C C . TYR A 1 103 ? -9.781 -5.355 -11.976 1.00 82.31 103 TYR A C 1
ATOM 836 O O . TYR A 1 103 ? -10.419 -4.509 -12.608 1.00 82.31 103 TYR A O 1
ATOM 844 N N . ALA A 1 104 ? -8.645 -5.072 -11.332 1.00 79.88 104 ALA A N 1
ATOM 845 C CA . ALA A 1 104 ? -8.092 -3.719 -11.228 1.00 79.88 104 ALA A CA 1
ATOM 846 C C . ALA A 1 104 ? -7.897 -3.046 -12.598 1.00 79.88 104 ALA A C 1
ATOM 848 O O . ALA A 1 104 ? -8.228 -1.877 -12.788 1.00 79.88 104 ALA A O 1
ATOM 849 N N . TRP A 1 105 ? -7.457 -3.807 -13.600 1.00 73.06 105 TRP A N 1
ATOM 850 C CA . TRP A 1 105 ? -7.227 -3.293 -14.952 1.00 73.06 105 TRP A CA 1
ATOM 851 C C . TRP A 1 105 ? -8.516 -2.900 -15.703 1.00 73.06 105 TRP A C 1
ATOM 853 O O . TRP A 1 105 ? -8.476 -2.058 -16.597 1.00 73.06 105 TRP A O 1
ATOM 863 N N . TYR A 1 106 ? -9.683 -3.417 -15.301 1.00 73.88 106 TYR A N 1
ATOM 864 C CA . TYR A 1 106 ? -10.984 -2.959 -15.807 1.00 73.88 106 TYR A CA 1
ATOM 865 C C . TYR A 1 106 ? -11.560 -1.773 -15.014 1.00 73.88 106 TYR A C 1
ATOM 867 O O . TYR A 1 106 ? -12.690 -1.353 -15.258 1.00 73.88 106 TYR A O 1
ATOM 875 N N . GLY A 1 107 ? -10.791 -1.193 -14.087 1.00 77.81 107 GLY A N 1
ATOM 876 C CA . GLY A 1 107 ? -11.281 -0.184 -13.145 1.00 77.81 107 GLY A CA 1
ATOM 877 C C . GLY A 1 107 ? -12.057 -0.776 -11.967 1.00 77.81 107 GLY A C 1
ATOM 878 O O . GLY A 1 107 ? -12.765 -0.039 -11.283 1.00 77.81 107 GLY A O 1
ATOM 879 N N . GLY A 1 108 ? -11.950 -2.090 -11.746 1.00 88.44 108 GLY A N 1
ATOM 880 C CA . GLY A 1 108 ? -12.375 -2.726 -10.506 1.00 88.44 108 GLY A CA 1
ATOM 881 C C . GLY A 1 108 ? -11.404 -2.436 -9.361 1.00 88.44 108 GLY A C 1
ATOM 882 O O . GLY A 1 108 ? -10.350 -1.835 -9.548 1.00 88.44 108 GLY A O 1
ATOM 883 N N . CYS A 1 109 ? -11.745 -2.897 -8.165 1.00 91.44 109 CYS A N 1
ATOM 884 C CA . CYS A 1 109 ? -10.909 -2.741 -6.982 1.00 91.44 109 CYS A CA 1
ATOM 885 C C . CYS A 1 109 ? -9.846 -3.823 -6.814 1.00 91.44 109 CYS A C 1
ATOM 887 O O . CYS A 1 109 ? -8.920 -3.619 -6.032 1.00 91.44 109 CYS A O 1
ATOM 889 N N . GLY A 1 110 ? -9.954 -4.948 -7.532 1.00 90.75 110 GLY A N 1
ATOM 890 C CA . GLY A 1 110 ? -8.948 -6.008 -7.493 1.00 90.75 110 GLY A CA 1
ATOM 891 C C . GLY A 1 110 ? -8.714 -6.551 -6.086 1.00 90.75 110 GLY A C 1
ATOM 892 O O . GLY A 1 110 ? -7.570 -6.631 -5.660 1.00 90.75 110 GLY A O 1
ATOM 893 N N . ARG A 1 111 ? -9.788 -6.879 -5.353 1.00 93.25 111 ARG A N 1
ATOM 894 C CA . ARG A 1 111 ? -9.693 -7.513 -4.030 1.00 93.25 111 ARG A CA 1
ATOM 895 C C . ARG A 1 111 ? -9.501 -9.015 -4.195 1.00 93.25 111 ARG A C 1
ATOM 897 O O . ARG A 1 111 ? -10.358 -9.671 -4.788 1.00 93.25 111 ARG A O 1
ATOM 904 N N . TYR A 1 112 ? -8.410 -9.548 -3.664 1.00 92.62 112 TYR A N 1
ATOM 905 C CA . TYR A 1 112 ? -8.041 -10.962 -3.762 1.00 92.62 112 TYR A CA 1
ATOM 906 C C . TYR A 1 112 ? -8.419 -11.721 -2.487 1.00 92.62 112 TYR A C 1
ATOM 908 O O . TYR A 1 112 ? -8.212 -11.224 -1.381 1.00 92.62 112 TYR A O 1
ATOM 916 N N . LYS A 1 113 ? -8.936 -12.949 -2.614 1.00 92.38 113 LYS A N 1
ATOM 917 C CA . LYS A 1 113 ? -9.274 -13.810 -1.460 1.00 92.38 113 LYS A CA 1
ATOM 918 C C . LYS A 1 113 ? -8.038 -14.207 -0.649 1.00 92.38 113 LYS A C 1
ATOM 920 O O . LYS A 1 113 ? -8.163 -14.578 0.513 1.00 92.38 113 LYS A O 1
ATOM 925 N N . PHE A 1 114 ? -6.852 -14.140 -1.247 1.00 91.81 114 PHE A N 1
ATOM 926 C CA . PHE A 1 114 ? -5.582 -14.407 -0.586 1.00 91.81 114 PHE A CA 1
ATOM 927 C C . PHE A 1 114 ? -4.918 -13.152 -0.005 1.00 91.81 114 PHE A C 1
ATOM 929 O O . PHE A 1 114 ? -3.814 -13.259 0.511 1.00 91.81 114 PHE A O 1
ATOM 936 N N . ALA A 1 115 ? -5.555 -11.976 -0.063 1.00 95.50 115 ALA A N 1
ATOM 937 C CA . ALA A 1 115 ? -5.029 -10.735 0.510 1.00 95.50 115 ALA A CA 1
ATOM 938 C C . ALA A 1 115 ? -4.825 -10.819 2.035 1.00 95.50 115 ALA A C 1
ATOM 940 O O . ALA A 1 115 ? -5.530 -11.560 2.723 1.00 95.50 115 ALA A O 1
ATOM 941 N N . PHE A 1 116 ? -3.911 -10.015 2.594 1.00 97.62 116 PHE A N 1
ATOM 942 C CA . PHE A 1 116 ? -3.558 -10.120 4.018 1.00 97.62 116 PHE A CA 1
ATOM 943 C C . PHE A 1 116 ? -4.741 -9.919 4.980 1.00 97.62 116 PHE A C 1
ATOM 945 O O . PHE A 1 116 ? -4.742 -10.597 6.005 1.00 97.62 116 PHE A O 1
ATOM 952 N N . PRO A 1 117 ? -5.769 -9.086 4.700 1.00 98.12 117 PRO A N 1
ATOM 953 C CA . PRO A 1 117 ? -6.926 -8.990 5.590 1.00 98.12 117 PRO A CA 1
ATOM 954 C C . PRO A 1 117 ? -7.734 -10.291 5.658 1.00 98.12 117 PRO A C 1
ATOM 956 O O . PRO A 1 117 ? -8.241 -10.652 6.718 1.00 98.12 117 PRO A O 1
ATOM 959 N N . GLU A 1 118 ? -7.801 -11.039 4.555 1.00 97.25 118 GLU A N 1
ATOM 960 C CA . GLU A 1 118 ? -8.459 -12.348 4.496 1.00 97.25 118 GLU A CA 1
ATOM 961 C C . GLU A 1 118 ? -7.624 -13.414 5.211 1.00 97.25 118 GLU A C 1
ATOM 963 O O . GLU A 1 118 ? -8.150 -14.205 5.996 1.00 97.25 118 GLU A O 1
ATOM 968 N N . ARG A 1 119 ? -6.299 -13.388 5.015 1.00 96.88 119 ARG A N 1
ATOM 969 C CA . ARG A 1 119 ? -5.367 -14.246 5.765 1.00 96.88 119 ARG A CA 1
ATOM 970 C C . ARG A 1 119 ? -5.424 -13.952 7.266 1.00 96.88 119 ARG A C 1
ATOM 972 O O . ARG A 1 119 ? -5.401 -14.880 8.068 1.00 96.88 119 ARG A O 1
ATOM 979 N N . LEU A 1 120 ? -5.570 -12.681 7.642 1.00 98.38 120 LEU A N 1
ATOM 980 C CA . LEU A 1 120 ? -5.766 -12.245 9.019 1.00 98.38 120 LEU A CA 1
ATOM 981 C C . LEU A 1 120 ? -7.099 -12.749 9.570 1.00 98.38 120 LEU A C 1
ATOM 983 O O . LEU A 1 120 ? -7.103 -13.290 10.667 1.00 98.38 120 LEU A O 1
ATOM 987 N N . ARG A 1 121 ? -8.219 -12.627 8.842 1.00 97.56 121 ARG A N 1
ATOM 988 C CA . ARG A 1 121 ? -9.526 -13.175 9.261 1.00 97.56 121 ARG A CA 1
ATOM 989 C C . ARG A 1 121 ? -9.433 -14.664 9.602 1.00 97.56 121 ARG A C 1
ATOM 991 O O . ARG A 1 121 ? -9.969 -15.087 10.628 1.00 97.56 121 ARG A O 1
ATOM 998 N N . ASP A 1 122 ? -8.727 -15.419 8.763 1.00 96.25 122 ASP A N 1
ATOM 999 C CA . ASP A 1 122 ? -8.584 -16.875 8.862 1.00 96.25 122 ASP A CA 1
ATOM 1000 C C . ASP A 1 122 ? -7.373 -17.316 9.706 1.00 96.25 122 ASP A C 1
ATOM 1002 O O . ASP A 1 122 ? -7.060 -18.508 9.784 1.00 96.25 122 ASP A O 1
ATOM 1006 N N . HIS A 1 123 ? -6.673 -16.374 10.345 1.00 97.25 123 HIS A N 1
ATOM 1007 C CA . HIS A 1 123 ? -5.450 -16.652 11.087 1.00 97.25 123 HIS A CA 1
ATOM 1008 C C . HIS A 1 123 ? -5.716 -17.604 12.264 1.00 97.25 123 HIS A C 1
ATOM 1010 O O . HIS A 1 123 ? -6.509 -17.313 13.156 1.00 97.25 123 HIS A O 1
ATOM 1016 N N . SER A 1 124 ? -5.017 -18.740 12.313 1.00 95.56 124 SER A N 1
ATOM 1017 C CA . SER A 1 124 ? -5.282 -19.807 13.298 1.00 95.56 124 SER A CA 1
ATOM 1018 C C . SER A 1 124 ? -5.152 -19.370 14.765 1.00 95.56 124 SER A C 1
ATOM 1020 O O . SER A 1 124 ? -5.913 -19.839 15.612 1.00 95.56 124 SER A O 1
ATOM 1022 N N . GLY A 1 125 ? -4.262 -18.415 15.064 1.00 96.75 125 GLY A N 1
ATOM 1023 C CA . GLY A 1 125 ? -4.053 -17.890 16.421 1.00 96.75 125 GLY A CA 1
ATOM 1024 C C . GLY A 1 125 ? -5.293 -17.232 17.036 1.00 96.75 125 GLY A C 1
ATOM 1025 O O . GLY A 1 125 ? -5.398 -17.108 18.255 1.00 96.75 125 GLY A O 1
ATOM 1026 N N . TRP A 1 126 ? -6.279 -16.863 16.219 1.00 96.88 126 TRP A N 1
ATOM 1027 C CA . TRP A 1 126 ? -7.557 -16.350 16.692 1.00 96.88 126 TRP A CA 1
ATOM 1028 C C . TRP A 1 126 ? -8.310 -17.312 17.611 1.00 96.88 126 TRP A C 1
ATOM 1030 O O . TRP A 1 126 ? -8.965 -16.855 18.552 1.00 96.88 126 TRP A O 1
ATOM 1040 N N . LYS A 1 127 ? -8.210 -18.621 17.349 1.00 95.44 127 LYS A N 1
ATOM 1041 C CA . LYS A 1 127 ? -8.820 -19.663 18.179 1.00 95.44 127 LYS A CA 1
ATOM 1042 C C . LYS A 1 127 ? -8.246 -19.638 19.592 1.00 95.44 127 LYS A C 1
ATOM 1044 O O . LYS A 1 127 ? -9.000 -19.658 20.561 1.00 95.44 127 LYS A O 1
ATOM 1049 N N . ASP A 1 128 ? -6.928 -19.528 19.702 1.00 95.12 128 ASP A N 1
ATOM 1050 C CA . ASP A 1 128 ? -6.235 -19.504 20.990 1.00 95.12 128 ASP A CA 1
ATOM 1051 C C . ASP A 1 128 ? -6.448 -18.181 21.732 1.00 95.12 128 ASP A C 1
ATOM 1053 O O . ASP A 1 128 ? -6.485 -18.160 22.968 1.00 95.12 128 ASP A O 1
ATOM 1057 N N . PHE A 1 129 ? -6.606 -17.080 20.989 1.00 95.00 129 PHE A N 1
ATOM 1058 C CA . PHE A 1 129 ? -6.811 -15.749 21.551 1.00 95.00 129 PHE A CA 1
ATOM 1059 C C . PHE A 1 129 ? -8.246 -15.525 22.046 1.00 95.00 129 PHE A C 1
ATOM 1061 O O . PHE A 1 129 ? -8.423 -15.104 23.180 1.00 95.00 129 PHE A O 1
ATOM 1068 N N . GLN A 1 130 ? -9.274 -15.835 21.248 1.00 94.69 130 GLN A N 1
ATOM 1069 C CA . GLN A 1 130 ? -10.671 -15.509 21.590 1.00 94.69 130 GLN A CA 1
ATOM 1070 C C . GLN A 1 130 ? -11.701 -16.609 21.243 1.00 94.69 130 GLN A C 1
ATOM 1072 O O . GLN A 1 130 ? -12.914 -16.381 21.303 1.00 94.69 130 GLN A O 1
ATOM 1077 N N . GLY A 1 131 ? -11.241 -17.815 20.897 1.00 92.94 131 GLY A N 1
ATOM 1078 C CA . GLY A 1 131 ? -12.083 -18.9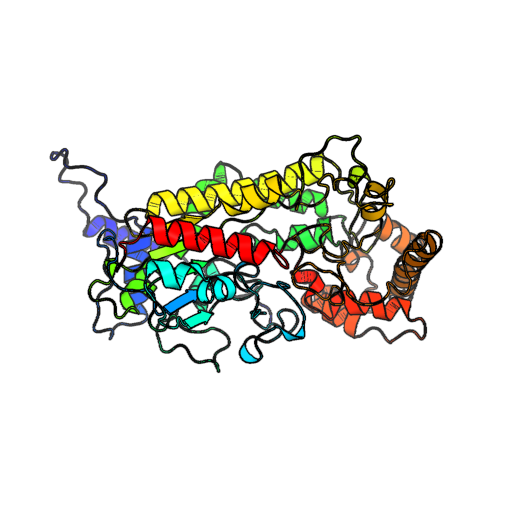77 20.598 1.00 92.94 131 GLY A CA 1
ATOM 1079 C C . GLY A 1 131 ? -12.489 -19.132 19.126 1.00 92.94 131 GLY A C 1
ATOM 1080 O O . GLY A 1 131 ? -12.092 -18.358 18.252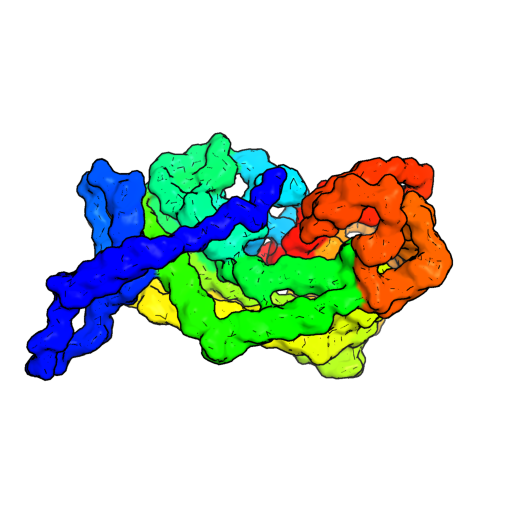 1.00 92.94 131 GLY A O 1
ATOM 1081 N N . ASP A 1 132 ? -13.311 -20.156 18.872 1.00 90.44 132 ASP A N 1
ATOM 1082 C CA . ASP A 1 132 ? -13.707 -20.666 17.543 1.00 90.44 132 ASP A CA 1
ATOM 1083 C C . ASP A 1 132 ? -14.754 -19.813 16.793 1.00 90.44 132 ASP A C 1
ATOM 1085 O O . ASP A 1 132 ? -15.336 -20.256 15.803 1.00 90.44 132 ASP A O 1
ATOM 1089 N N . GLU A 1 133 ? -15.026 -18.589 17.243 1.00 90.12 133 GLU A N 1
ATOM 1090 C CA . GLU A 1 133 ? -15.979 -17.715 16.557 1.00 90.12 133 GLU A CA 1
ATOM 1091 C C . GLU A 1 133 ? -15.468 -17.328 15.166 1.00 90.12 133 GLU A C 1
ATOM 1093 O O . GLU A 1 133 ? -14.296 -16.982 14.991 1.00 90.12 133 GLU A O 1
ATOM 1098 N N . GLN A 1 134 ? -16.359 -17.377 14.172 1.00 88.81 134 GLN A N 1
ATOM 1099 C CA . GLN A 1 134 ? -16.046 -16.917 12.825 1.00 88.81 134 GLN A CA 1
ATOM 1100 C C . GLN A 1 134 ? -15.954 -15.393 12.790 1.00 88.81 134 GLN A C 1
ATOM 1102 O O . GLN A 1 134 ? -16.743 -14.684 13.415 1.00 88.81 134 GLN A O 1
ATOM 1107 N N . ARG A 1 135 ? -14.986 -14.901 12.020 1.00 94.12 135 ARG A N 1
ATOM 1108 C CA . ARG A 1 135 ? -14.800 -13.479 11.731 1.00 94.12 135 ARG A CA 1
ATOM 1109 C C . ARG A 1 135 ? -15.266 -13.198 10.317 1.00 94.12 135 ARG A C 1
ATOM 1111 O O . ARG A 1 135 ? -15.185 -14.069 9.456 1.00 94.12 135 ARG A O 1
ATOM 1118 N N . ARG A 1 136 ? -15.694 -11.967 10.067 1.00 95.12 136 ARG A N 1
ATOM 1119 C CA . ARG A 1 136 ? -15.943 -11.453 8.717 1.00 95.12 136 ARG A CA 1
ATOM 1120 C C . ARG A 1 136 ? -14.989 -10.310 8.397 1.00 95.12 136 ARG A C 1
ATOM 1122 O O . ARG A 1 136 ? -14.596 -9.561 9.294 1.00 95.12 136 ARG A O 1
ATOM 1129 N N . THR A 1 137 ? -14.683 -10.158 7.115 1.00 95.19 137 THR A N 1
ATOM 1130 C CA . THR A 1 137 ? -13.970 -8.991 6.598 1.00 95.19 137 THR A CA 1
ATOM 1131 C C . THR A 1 137 ? -14.948 -8.110 5.837 1.00 95.19 137 THR A C 1
ATOM 1133 O O . THR A 1 137 ? -15.543 -8.531 4.847 1.00 95.19 137 THR A O 1
ATOM 1136 N N . ASN A 1 138 ? -15.074 -6.864 6.265 1.00 95.50 138 ASN A N 1
ATOM 1137 C CA . ASN A 1 138 ? -15.694 -5.799 5.499 1.00 95.50 138 ASN A CA 1
ATOM 1138 C C . ASN A 1 138 ? -14.623 -5.231 4.556 1.00 95.50 138 ASN A C 1
ATOM 1140 O O . ASN A 1 138 ? -13.884 -4.312 4.909 1.00 95.50 138 ASN A O 1
ATOM 1144 N N . PHE A 1 139 ? -14.477 -5.849 3.382 1.00 95.06 139 PHE A N 1
ATOM 1145 C CA . PHE A 1 139 ? -13.317 -5.637 2.512 1.00 95.06 139 PHE A CA 1
ATOM 1146 C C . PHE A 1 139 ? -13.510 -4.438 1.564 1.00 95.06 139 PHE A C 1
ATOM 1148 O O . PHE A 1 139 ? -14.040 -4.579 0.462 1.00 95.06 139 PHE A O 1
ATOM 1155 N N . GLY A 1 140 ? -13.114 -3.245 2.022 1.00 94.94 140 GLY A N 1
ATOM 1156 C CA . GLY A 1 140 ? -13.305 -1.964 1.327 1.00 94.94 140 GLY A CA 1
ATOM 1157 C C . GLY A 1 140 ? -12.154 -1.521 0.414 1.00 94.94 140 GLY A C 1
ATOM 1158 O O . GLY A 1 140 ? -12.345 -0.595 -0.371 1.00 94.94 140 GLY A O 1
ATOM 1159 N N . ALA A 1 141 ? -10.989 -2.172 0.492 1.00 96.69 141 ALA A N 1
ATOM 1160 C CA . ALA A 1 141 ? -9.786 -1.776 -0.235 1.00 96.69 141 ALA A CA 1
ATOM 1161 C C . ALA A 1 141 ? -9.967 -1.777 -1.758 1.00 96.69 141 ALA A C 1
ATOM 1163 O O . ALA A 1 141 ? -10.793 -2.513 -2.321 1.00 96.69 141 ALA A O 1
ATOM 1164 N N . CYS A 1 142 ? -9.165 -0.947 -2.422 1.00 94.56 142 CYS A N 1
ATOM 1165 C CA . CYS A 1 142 ? -9.228 -0.764 -3.861 1.00 94.56 142 CYS A CA 1
ATOM 1166 C C . CYS A 1 142 ? -7.851 -0.415 -4.435 1.00 94.56 142 CYS A C 1
ATOM 1168 O O . CYS A 1 142 ? -7.217 0.562 -4.034 1.00 94.56 142 CYS A O 1
ATOM 1170 N N . ALA A 1 143 ? -7.384 -1.217 -5.392 1.00 92.00 143 ALA A N 1
ATOM 1171 C CA . ALA A 1 143 ? -6.118 -0.982 -6.069 1.00 92.00 143 ALA A CA 1
ATOM 1172 C C . ALA A 1 143 ? -6.095 0.383 -6.779 1.00 92.00 143 ALA A C 1
ATOM 1174 O O . ALA A 1 143 ? -7.064 0.790 -7.415 1.00 92.00 143 ALA A O 1
ATOM 1175 N N . GLY A 1 144 ? -4.967 1.088 -6.672 1.00 88.75 144 GLY A N 1
ATOM 1176 C CA . GLY A 1 144 ? -4.781 2.413 -7.271 1.00 88.75 144 GLY A CA 1
ATOM 1177 C C . GLY A 1 144 ? -5.404 3.577 -6.493 1.00 88.75 144 GLY A C 1
ATOM 1178 O O . GLY A 1 144 ? -5.274 4.715 -6.933 1.00 88.75 144 GLY A O 1
ATOM 1179 N N . HIS A 1 145 ? -6.070 3.333 -5.359 1.00 92.94 145 HIS A N 1
ATOM 1180 C CA . HIS A 1 145 ? -6.604 4.420 -4.541 1.00 92.94 145 HIS A CA 1
ATOM 1181 C C . HIS A 1 145 ? -5.499 5.142 -3.762 1.00 92.94 145 HIS A C 1
ATOM 1183 O O . HIS A 1 145 ? -4.672 4.513 -3.104 1.00 92.94 145 HIS A O 1
ATOM 1189 N N . THR A 1 146 ? -5.539 6.469 -3.833 1.00 95.06 146 THR A N 1
ATOM 1190 C CA . THR A 1 146 ? -4.781 7.417 -3.011 1.00 95.06 146 THR A CA 1
ATOM 1191 C C . THR A 1 146 ? -5.488 7.667 -1.676 1.00 95.06 146 THR A C 1
ATOM 1193 O O . THR A 1 146 ? -6.648 7.278 -1.502 1.00 95.06 146 THR A O 1
ATOM 1196 N N . ILE A 1 147 ? -4.841 8.358 -0.736 1.00 95.62 147 ILE A N 1
ATOM 1197 C CA . ILE A 1 147 ? -5.444 8.740 0.549 1.00 95.62 147 ILE A CA 1
ATOM 1198 C C . ILE A 1 147 ? -6.796 9.464 0.363 1.00 95.62 147 ILE A C 1
ATOM 1200 O O . ILE A 1 147 ? -7.778 9.022 0.970 1.00 95.62 147 ILE A O 1
ATOM 1204 N N . PRO A 1 148 ? -6.937 10.496 -0.499 1.00 94.06 148 PRO A N 1
ATOM 1205 C CA . PRO A 1 148 ? -8.224 11.156 -0.720 1.00 94.06 148 PRO A CA 1
ATOM 1206 C C . PRO A 1 148 ? -9.293 10.202 -1.265 1.00 94.06 148 PRO A C 1
ATOM 1208 O O . PRO A 1 148 ? -10.455 10.270 -0.863 1.00 94.06 148 PRO A O 1
ATOM 1211 N N . ALA A 1 149 ? -8.911 9.271 -2.147 1.00 92.56 149 ALA A N 1
ATOM 1212 C CA . ALA A 1 149 ? -9.831 8.279 -2.694 1.00 92.56 149 ALA A CA 1
ATOM 1213 C C . ALA A 1 149 ? -10.286 7.262 -1.633 1.00 92.56 149 ALA A C 1
ATOM 1215 O O . ALA A 1 149 ? -11.448 6.850 -1.639 1.00 92.56 149 ALA A O 1
ATOM 1216 N N . ILE A 1 150 ? -9.406 6.862 -0.709 1.00 95.75 150 ILE A N 1
ATOM 1217 C CA . ILE A 1 150 ? -9.773 6.010 0.430 1.00 95.75 150 ILE A CA 1
ATOM 1218 C C . ILE A 1 150 ? -10.788 6.745 1.308 1.00 95.75 150 ILE A C 1
ATOM 1220 O O . ILE A 1 150 ? -11.876 6.216 1.536 1.00 95.75 150 ILE A O 1
ATOM 1224 N N . THR A 1 151 ? -10.488 7.981 1.719 1.00 92.56 151 THR A N 1
ATOM 1225 C CA . THR A 1 151 ? -11.379 8.782 2.572 1.00 92.56 151 THR A CA 1
ATOM 1226 C C . THR A 1 151 ? -12.757 8.971 1.947 1.00 92.56 151 THR A C 1
ATOM 1228 O O . THR A 1 151 ? -13.771 8.751 2.605 1.00 92.56 151 THR A O 1
ATOM 1231 N N . LYS A 1 152 ? -12.804 9.308 0.655 1.00 90.31 152 LYS A N 1
ATOM 1232 C CA . LYS A 1 152 ? -14.051 9.587 -0.062 1.00 90.31 152 LYS A CA 1
ATOM 1233 C C . LYS A 1 152 ? -14.907 8.345 -0.305 1.00 90.31 152 LYS A C 1
ATOM 1235 O O . LYS A 1 152 ? -16.127 8.393 -0.160 1.00 90.31 152 LYS A O 1
ATOM 1240 N N . TYR A 1 153 ? -14.296 7.251 -0.752 1.00 91.69 153 TYR A N 1
ATOM 1241 C CA . TYR A 1 153 ? -15.060 6.116 -1.272 1.00 91.69 153 TYR A CA 1
ATOM 1242 C C . TYR A 1 153 ? -15.193 4.975 -0.273 1.00 91.69 153 TYR A C 1
ATOM 1244 O O . TYR A 1 153 ? -16.208 4.282 -0.287 1.00 91.69 153 TYR A O 1
ATOM 1252 N N . GLN A 1 154 ? -14.207 4.778 0.601 1.00 94.81 154 GLN A N 1
ATOM 1253 C CA . GLN A 1 154 ? -14.146 3.585 1.437 1.00 94.81 154 GLN A CA 1
ATOM 1254 C C . GLN A 1 154 ? -14.723 3.852 2.840 1.00 94.81 154 GLN A C 1
ATOM 1256 O O . GLN A 1 154 ? -15.444 3.003 3.355 1.00 94.81 154 GLN A O 1
ATOM 1261 N N . ILE A 1 155 ? -14.555 5.046 3.422 1.00 93.00 155 ILE A N 1
ATOM 1262 C CA . ILE A 1 155 ? -14.929 5.362 4.826 1.00 93.00 155 ILE A CA 1
ATOM 1263 C C . ILE A 1 155 ? -16.413 5.781 4.974 1.00 93.00 155 ILE A C 1
ATOM 1265 O O . ILE A 1 155 ? -16.802 6.514 5.879 1.00 93.00 155 ILE A O 1
ATOM 1269 N N . ASN A 1 156 ? -17.290 5.314 4.087 1.00 91.38 156 ASN A N 1
ATOM 1270 C CA . ASN A 1 156 ? -18.712 5.653 4.152 1.00 91.38 156 ASN A CA 1
ATOM 1271 C C . ASN A 1 156 ? -19.451 4.807 5.199 1.00 91.38 156 ASN A C 1
ATOM 1273 O O . ASN A 1 156 ? -19.240 3.593 5.300 1.00 91.38 156 ASN A O 1
ATOM 1277 N N . LEU A 1 157 ? -20.344 5.445 5.963 1.00 91.19 157 LEU A N 1
ATOM 1278 C CA . LEU A 1 157 ? -21.224 4.754 6.904 1.00 91.19 157 LEU A CA 1
ATOM 1279 C C . LEU A 1 157 ? -22.320 4.000 6.144 1.00 91.19 157 LEU A C 1
ATOM 1281 O O . LEU A 1 157 ? -22.754 4.413 5.070 1.00 91.19 157 LEU A O 1
ATOM 1285 N N . GLY A 1 158 ? -22.796 2.904 6.729 1.00 90.62 158 GLY A N 1
ATOM 1286 C CA . GLY A 1 158 ? -23.894 2.116 6.177 1.00 90.62 158 GLY A CA 1
ATOM 1287 C C . GLY A 1 158 ? -23.604 0.624 6.155 1.00 90.62 158 GLY A C 1
ATOM 1288 O O . GLY A 1 158 ? -22.571 0.158 6.638 1.00 90.62 158 GLY A O 1
ATOM 1289 N N . GLU A 1 159 ? -24.546 -0.130 5.598 1.00 89.12 159 GLU A N 1
ATOM 1290 C CA . GLU A 1 159 ? -24.440 -1.580 5.494 1.00 89.12 159 GLU A CA 1
ATOM 1291 C C . GLU A 1 159 ? -23.371 -1.988 4.472 1.00 89.12 159 GLU A C 1
ATOM 1293 O O . GLU A 1 159 ? -23.276 -1.440 3.370 1.00 89.12 159 GLU A O 1
ATOM 1298 N N . ASN A 1 160 ? -22.557 -2.974 4.846 1.00 87.88 160 ASN A N 1
ATOM 1299 C CA . ASN A 1 160 ? -21.580 -3.566 3.948 1.00 87.88 160 ASN A CA 1
ATOM 1300 C C . ASN A 1 160 ? -22.299 -4.546 3.008 1.00 87.88 160 ASN A C 1
ATOM 1302 O O . ASN A 1 160 ? -22.684 -5.635 3.428 1.00 87.88 160 ASN A O 1
ATOM 1306 N N . LEU A 1 161 ? -22.511 -4.129 1.759 1.00 86.81 161 LEU A N 1
ATOM 1307 C CA . LEU A 1 161 ? -23.203 -4.915 0.740 1.00 86.81 161 LEU A CA 1
ATOM 1308 C C . LEU A 1 161 ? -22.220 -5.380 -0.336 1.00 86.81 161 LEU A C 1
ATOM 1310 O O . LEU A 1 161 ? -21.514 -4.561 -0.923 1.00 86.81 161 LEU A O 1
ATOM 1314 N N . ASP A 1 162 ? -22.241 -6.674 -0.660 1.00 80.94 162 ASP A N 1
ATOM 1315 C CA . ASP A 1 162 ? -21.391 -7.258 -1.711 1.00 80.94 162 ASP A CA 1
ATOM 1316 C C . ASP A 1 162 ? -21.663 -6.664 -3.097 1.00 80.94 162 ASP A C 1
ATOM 1318 O O . ASP A 1 162 ? -20.785 -6.636 -3.945 1.00 80.94 162 ASP A O 1
ATOM 1322 N N . ALA A 1 163 ? -22.862 -6.133 -3.345 1.00 82.25 163 ALA A N 1
ATOM 1323 C CA . ALA A 1 163 ? -23.171 -5.475 -4.613 1.00 82.25 163 ALA A CA 1
ATOM 1324 C C . ALA A 1 163 ? -22.433 -4.133 -4.800 1.00 82.25 163 ALA A C 1
ATOM 1326 O O . ALA A 1 163 ? -22.399 -3.607 -5.913 1.00 82.25 163 ALA A O 1
ATOM 1327 N N . HIS A 1 164 ? -21.882 -3.545 -3.734 1.00 83.25 164 HIS A N 1
ATOM 1328 C CA . HIS A 1 164 ? -21.211 -2.253 -3.803 1.00 83.25 164 HIS A CA 1
ATOM 1329 C C . HIS A 1 164 ? -19.728 -2.421 -4.136 1.00 83.25 164 HIS A C 1
ATOM 1331 O O . HIS A 1 164 ? -18.975 -3.073 -3.413 1.00 83.25 164 HIS A O 1
ATOM 1337 N N . GLN A 1 165 ? -19.283 -1.744 -5.199 1.00 80.88 165 GLN A N 1
ATOM 1338 C CA . GLN A 1 165 ? -17.866 -1.688 -5.564 1.00 80.88 165 GLN A CA 1
ATOM 1339 C C . GLN A 1 165 ? -17.012 -1.172 -4.395 1.00 80.88 165 GLN A C 1
ATOM 1341 O O . GLN A 1 165 ? -15.978 -1.767 -4.073 1.00 80.88 165 GLN A O 1
ATOM 1346 N N . PHE A 1 166 ? -17.477 -0.103 -3.742 1.00 83.19 166 PHE A N 1
ATOM 1347 C CA . PHE A 1 166 ? -16.888 0.455 -2.530 1.00 83.19 166 PHE A CA 1
ATOM 1348 C C . PHE A 1 166 ? -17.744 0.063 -1.331 1.00 83.19 166 PHE A C 1
ATOM 1350 O O . PHE A 1 166 ? -18.844 0.583 -1.135 1.00 83.19 166 PHE A O 1
ATOM 1357 N N . LYS A 1 167 ? -17.258 -0.910 -0.561 1.00 87.19 167 LYS A N 1
ATOM 1358 C CA . LYS A 1 167 ? -18.011 -1.442 0.570 1.00 87.19 167 LYS A CA 1
ATOM 1359 C C . LYS A 1 167 ? -17.999 -0.435 1.723 1.00 87.19 167 LYS A C 1
ATOM 1361 O O . LYS A 1 167 ? -16.932 0.036 2.112 1.00 87.19 167 LYS A O 1
ATOM 1366 N N . ALA A 1 168 ? -19.175 -0.142 2.278 1.00 91.50 168 ALA A N 1
ATOM 1367 C CA . ALA A 1 168 ? -19.304 0.697 3.467 1.00 91.50 168 ALA A CA 1
ATOM 1368 C C . ALA A 1 168 ? -18.634 0.041 4.687 1.00 91.50 168 ALA A C 1
ATOM 1370 O O . ALA A 1 168 ? -18.427 -1.181 4.726 1.00 91.50 168 ALA A O 1
ATOM 1371 N N . ILE A 1 169 ? -18.339 0.850 5.706 1.00 94.44 169 ILE A N 1
ATOM 1372 C CA . ILE A 1 169 ? -17.662 0.416 6.935 1.00 94.44 169 ILE A CA 1
ATOM 1373 C C . ILE A 1 169 ? -18.406 -0.745 7.619 1.00 94.44 169 ILE A C 1
ATOM 1375 O O . ILE A 1 169 ? -17.777 -1.671 8.141 1.00 94.44 169 ILE A O 1
ATOM 1379 N N . GLY A 1 170 ? -19.742 -0.753 7.583 1.00 94.00 170 GLY A N 1
ATOM 1380 C CA . GLY A 1 170 ? -20.565 -1.760 8.245 1.00 94.00 170 GLY A CA 1
ATOM 1381 C C . GLY A 1 170 ? -20.547 -1.589 9.759 1.00 94.00 170 GLY A C 1
ATOM 1382 O O . GLY A 1 170 ? -20.982 -0.566 10.264 1.00 94.00 170 GLY A O 1
ATOM 1383 N N . ASN A 1 171 ? -20.076 -2.605 10.475 1.00 95.69 171 ASN A N 1
ATOM 1384 C CA . ASN A 1 171 ? -20.027 -2.613 11.933 1.00 95.69 171 ASN A CA 1
ATOM 1385 C C . ASN A 1 171 ? -18.711 -3.272 12.391 1.00 95.69 171 ASN A C 1
ATOM 1387 O O . ASN A 1 171 ? -18.675 -4.495 12.577 1.00 95.69 171 ASN A O 1
ATOM 1391 N N . PRO A 1 172 ? -17.606 -2.507 12.423 1.00 97.00 172 PRO A N 1
ATOM 1392 C CA . PRO A 1 172 ? -16.262 -3.030 12.614 1.00 97.00 172 PRO A CA 1
ATOM 1393 C C . PRO A 1 172 ? -15.840 -3.023 14.084 1.00 97.00 172 PRO A C 1
ATOM 1395 O O . PRO A 1 172 ? -16.244 -2.153 14.845 1.00 97.00 172 PRO A O 1
ATOM 1398 N N . HIS A 1 173 ? -14.958 -3.944 14.475 1.00 97.62 173 HIS A N 1
ATOM 1399 C CA . HIS A 1 173 ? -14.259 -3.859 15.769 1.00 97.62 173 HIS A CA 1
ATOM 1400 C C . HIS A 1 173 ? -12.831 -3.342 15.607 1.00 97.62 173 HIS A C 1
ATOM 1402 O O . HIS A 1 173 ? -12.288 -2.708 16.507 1.00 97.62 173 HIS A O 1
ATOM 1408 N N . ILE A 1 174 ? -12.227 -3.621 14.452 1.00 98.62 174 ILE A N 1
ATOM 1409 C CA . ILE A 1 174 ? -10.913 -3.118 14.066 1.00 98.62 174 ILE A CA 1
ATOM 1410 C C . ILE A 1 174 ? -10.933 -2.713 12.591 1.00 98.62 174 ILE A C 1
ATOM 1412 O O . ILE A 1 174 ? -11.724 -3.258 11.815 1.00 98.62 174 ILE A O 1
ATOM 1416 N N . ALA A 1 175 ? -10.036 -1.813 12.200 1.00 98.69 175 ALA A N 1
ATOM 1417 C CA . ALA A 1 175 ? -9.659 -1.582 10.813 1.00 98.69 175 ALA A CA 1
ATOM 1418 C C . ALA A 1 175 ? -8.196 -1.967 10.569 1.00 98.69 175 ALA A C 1
ATOM 1420 O O . ALA A 1 175 ? -7.355 -1.742 11.434 1.00 98.69 175 ALA A O 1
ATOM 1421 N N . VAL A 1 176 ? -7.888 -2.525 9.399 1.00 98.88 176 VAL A N 1
ATOM 1422 C CA . VAL A 1 176 ? -6.519 -2.836 8.960 1.00 98.88 176 VAL A CA 1
ATOM 1423 C C . VAL A 1 176 ? -6.287 -2.271 7.563 1.00 98.88 176 VAL A C 1
ATOM 1425 O O . VAL A 1 176 ? -7.145 -2.449 6.702 1.00 98.88 176 VAL A O 1
ATOM 1428 N N . LEU A 1 177 ? -5.172 -1.578 7.325 1.00 98.69 177 LEU A N 1
ATOM 1429 C CA . LEU A 1 177 ? -4.911 -0.961 6.019 1.00 98.69 177 LEU A CA 1
ATOM 1430 C C . LEU A 1 177 ? -3.437 -0.705 5.707 1.00 98.69 177 LEU A C 1
ATOM 1432 O O . LEU A 1 177 ? -2.593 -0.674 6.593 1.00 98.69 177 LEU A O 1
ATOM 1436 N N . THR A 1 178 ? -3.189 -0.413 4.437 1.00 98.50 178 THR A N 1
ATOM 1437 C CA . THR A 1 178 ? -2.018 0.244 3.847 1.00 98.50 178 THR A CA 1
ATOM 1438 C C . THR A 1 178 ? -2.522 1.385 2.959 1.00 98.50 178 THR A C 1
ATOM 1440 O O . THR A 1 178 ? -3.568 1.252 2.311 1.00 98.50 178 THR A O 1
ATOM 1443 N N . ALA A 1 179 ? -1.817 2.516 2.941 1.00 97.56 179 ALA A N 1
ATOM 1444 C CA . ALA A 1 179 ? -2.193 3.690 2.152 1.00 97.56 179 ALA A CA 1
ATOM 1445 C C . ALA A 1 179 ? -0.993 4.620 1.918 1.00 97.56 179 ALA A C 1
ATOM 1447 O O . ALA A 1 179 ? -0.087 4.667 2.747 1.00 97.56 179 ALA A O 1
ATOM 1448 N N . GLY A 1 180 ? -1.016 5.369 0.810 1.00 93.94 180 GLY A N 1
ATOM 1449 C CA . GLY A 1 180 ? -0.122 6.502 0.565 1.00 93.94 180 GLY A CA 1
ATOM 1450 C C . GLY A 1 180 ? 0.926 6.365 -0.539 1.00 93.94 180 GLY A C 1
ATOM 1451 O O . GLY A 1 180 ? 1.318 7.392 -1.077 1.00 93.94 180 GLY A O 1
ATOM 1452 N N . LEU A 1 181 ? 1.377 5.170 -0.959 1.00 92.75 181 LEU A N 1
ATOM 1453 C CA . LEU A 1 181 ? 2.424 5.093 -2.009 1.00 92.75 181 LEU A CA 1
ATOM 1454 C C . LEU A 1 181 ? 2.031 5.837 -3.295 1.00 92.75 181 LEU A C 1
ATOM 1456 O O . LEU A 1 181 ? 2.864 6.497 -3.919 1.00 92.75 181 LEU A O 1
ATOM 1460 N N . TRP A 1 182 ? 0.765 5.738 -3.702 1.00 91.50 182 TRP A N 1
ATOM 1461 C CA . TRP A 1 182 ? 0.288 6.405 -4.913 1.00 91.50 182 TRP A CA 1
ATOM 1462 C C . TRP A 1 182 ? 0.228 7.928 -4.782 1.00 91.50 182 TRP A C 1
ATOM 1464 O O . TRP A 1 182 ? 0.477 8.605 -5.778 1.00 91.50 182 TRP A O 1
ATOM 1474 N N . ASP A 1 183 ? -0.023 8.459 -3.584 1.00 93.50 183 ASP A N 1
ATOM 1475 C CA . ASP A 1 183 ? -0.025 9.899 -3.301 1.00 93.50 183 ASP A CA 1
ATOM 1476 C C . ASP A 1 183 ? 1.350 10.530 -3.567 1.00 93.50 183 ASP A C 1
ATOM 1478 O O . ASP A 1 183 ? 1.441 11.646 -4.075 1.00 93.50 183 ASP A O 1
ATOM 1482 N N . PHE A 1 184 ? 2.427 9.775 -3.337 1.00 93.94 184 PHE A N 1
ATOM 1483 C CA . PHE A 1 184 ? 3.798 10.242 -3.554 1.00 93.94 184 PHE A CA 1
ATOM 1484 C C . PHE A 1 184 ? 4.332 10.002 -4.961 1.00 93.94 184 PHE A C 1
ATOM 1486 O O . PHE A 1 184 ? 5.499 10.263 -5.201 1.00 93.94 184 PHE A O 1
ATOM 1493 N N . GLY A 1 185 ? 3.521 9.518 -5.907 1.00 91.62 185 GLY A N 1
ATOM 1494 C CA . GLY A 1 185 ? 3.948 9.376 -7.303 1.00 91.62 185 GLY A CA 1
ATOM 1495 C C . GLY A 1 185 ? 4.638 8.055 -7.649 1.00 91.62 185 GLY A C 1
ATOM 1496 O O . GLY A 1 185 ? 5.165 7.919 -8.753 1.00 91.62 185 GLY A O 1
ATOM 1497 N N . PHE A 1 186 ? 4.566 7.025 -6.795 1.00 93.38 186 PHE A N 1
ATOM 1498 C CA . PHE A 1 186 ? 5.132 5.704 -7.119 1.00 93.38 186 PHE A CA 1
ATOM 1499 C C . PHE A 1 186 ? 4.522 5.070 -8.378 1.00 93.38 186 PHE A C 1
ATOM 1501 O O . PHE A 1 186 ? 5.143 4.207 -8.995 1.00 93.38 186 PHE A O 1
ATOM 1508 N N . ARG A 1 187 ? 3.336 5.519 -8.817 1.00 88.69 187 ARG A N 1
ATOM 1509 C CA . ARG A 1 187 ? 2.747 5.108 -10.105 1.00 88.69 187 ARG A CA 1
ATOM 1510 C C . ARG A 1 187 ? 3.661 5.519 -11.238 1.00 88.69 187 ARG A C 1
ATOM 1512 O O . ARG A 1 187 ? 4.002 4.695 -12.076 1.00 88.69 187 ARG A O 1
ATOM 1519 N N . ASN A 1 188 ? 4.110 6.764 -11.206 1.00 89.62 188 ASN A N 1
ATOM 1520 C CA . ASN A 1 188 ? 5.022 7.300 -12.197 1.00 89.62 188 ASN A CA 1
ATOM 1521 C C . ASN A 1 188 ? 6.384 6.618 -12.083 1.00 89.62 188 ASN A C 1
ATOM 1523 O O . ASN A 1 188 ? 6.958 6.285 -13.103 1.00 89.62 188 ASN A O 1
ATOM 1527 N N . LEU A 1 189 ? 6.868 6.283 -10.881 1.00 92.69 189 LEU A N 1
ATOM 1528 C CA . LEU A 1 189 ? 8.103 5.496 -10.731 1.00 92.69 189 LEU A CA 1
ATOM 1529 C C . LEU A 1 189 ? 8.018 4.149 -11.457 1.00 92.69 189 LEU A C 1
ATOM 1531 O O . LEU A 1 189 ? 8.918 3.789 -12.221 1.00 92.69 189 LEU A O 1
ATOM 1535 N N . ILE A 1 190 ? 6.929 3.401 -11.254 1.00 88.88 190 ILE A N 1
ATOM 1536 C CA . ILE A 1 190 ? 6.721 2.135 -11.965 1.00 88.88 190 ILE A CA 1
ATOM 1537 C C . ILE A 1 190 ? 6.660 2.372 -13.478 1.00 88.88 190 ILE A C 1
ATOM 1539 O O . ILE A 1 190 ? 7.294 1.637 -14.237 1.00 88.88 190 ILE A O 1
ATOM 1543 N N . ASN A 1 191 ? 5.935 3.402 -13.913 1.00 85.44 191 ASN A N 1
ATOM 1544 C CA . ASN A 1 191 ? 5.735 3.697 -15.326 1.00 85.44 191 ASN A CA 1
ATOM 1545 C C . ASN A 1 191 ? 7.022 4.182 -16.007 1.00 85.44 191 ASN A C 1
ATOM 1547 O O . ASN A 1 191 ? 7.383 3.657 -17.046 1.00 85.44 191 ASN A O 1
ATOM 1551 N N . ASP A 1 192 ? 7.727 5.148 -15.438 1.00 88.62 192 ASP A N 1
ATOM 1552 C CA . ASP A 1 192 ? 8.789 5.892 -16.116 1.00 88.62 192 ASP A CA 1
ATOM 1553 C C . ASP A 1 192 ? 10.167 5.265 -15.902 1.00 88.62 192 ASP A C 1
ATOM 1555 O O . ASP A 1 192 ? 11.063 5.464 -16.720 1.00 88.62 192 ASP A O 1
ATOM 1559 N N . CYS A 1 193 ? 10.347 4.500 -14.820 1.00 89.62 193 CYS A N 1
ATOM 1560 C CA . CYS A 1 193 ? 11.638 3.910 -14.469 1.00 89.62 193 CYS A CA 1
ATOM 1561 C C . CYS A 1 193 ? 11.659 2.386 -14.557 1.00 89.62 193 CYS A C 1
ATOM 1563 O O . CYS A 1 193 ? 12.630 1.816 -15.051 1.00 89.62 193 CYS A O 1
ATOM 1565 N N . ILE A 1 194 ? 10.621 1.713 -14.051 1.00 87.62 194 ILE A N 1
ATOM 1566 C CA . ILE A 1 194 ? 10.655 0.254 -13.897 1.00 87.62 194 ILE A CA 1
ATOM 1567 C C . ILE A 1 194 ? 10.199 -0.453 -15.169 1.00 87.62 194 ILE A C 1
ATOM 1569 O O . ILE A 1 194 ? 10.955 -1.244 -15.722 1.00 87.62 194 ILE A O 1
ATOM 1573 N N . LEU A 1 195 ? 8.972 -0.188 -15.622 1.00 83.12 195 LEU A N 1
ATOM 1574 C CA . LEU A 1 195 ? 8.368 -0.853 -16.780 1.00 83.12 195 LEU A CA 1
ATOM 1575 C C . LEU A 1 195 ? 8.546 -0.046 -18.061 1.00 83.12 195 LEU A C 1
ATOM 1577 O O . LEU A 1 195 ? 8.645 -0.630 -19.139 1.00 83.12 195 LEU A O 1
ATOM 1581 N N . GLY A 1 196 ? 8.617 1.279 -17.952 1.00 83.44 196 GLY A N 1
ATOM 1582 C CA . GLY A 1 196 ? 8.900 2.166 -19.071 1.00 83.44 196 GLY A CA 1
ATOM 1583 C C . GLY A 1 196 ? 7.919 2.045 -20.229 1.00 83.44 196 GLY A C 1
ATOM 1584 O O . GLY A 1 196 ? 8.388 2.174 -21.350 1.00 83.44 196 GLY A O 1
ATOM 1585 N N . PRO A 1 197 ? 6.609 1.752 -20.091 1.00 77.81 197 PRO A N 1
ATOM 1586 C CA . PRO A 1 197 ? 5.819 1.325 -21.241 1.00 77.81 197 PRO A CA 1
ATOM 1587 C C . PRO A 1 197 ? 5.571 2.473 -22.237 1.00 77.81 197 PRO A C 1
ATOM 1589 O O . PRO A 1 197 ? 5.236 2.216 -23.386 1.00 77.81 197 PRO A O 1
ATOM 1592 N N . LEU A 1 198 ? 5.810 3.729 -21.838 1.00 78.56 198 LEU A N 1
ATOM 1593 C CA . LEU A 1 198 ? 5.821 4.910 -22.709 1.00 78.56 198 LEU A CA 1
ATOM 1594 C C . LEU A 1 198 ? 7.234 5.414 -23.029 1.00 78.56 198 LEU A C 1
ATOM 1596 O O . LEU A 1 198 ? 7.368 6.461 -23.644 1.00 78.56 198 LEU A O 1
ATOM 1600 N N . GLY A 1 199 ? 8.287 4.701 -22.643 1.00 83.06 199 GLY A N 1
ATOM 1601 C CA . GLY A 1 199 ? 9.662 5.199 -22.650 1.00 83.06 199 GLY A CA 1
ATOM 1602 C C . GLY A 1 199 ? 10.153 5.487 -21.235 1.00 83.06 199 GLY A C 1
ATOM 1603 O O . GLY A 1 199 ? 9.386 5.436 -20.277 1.00 83.06 199 GLY A O 1
ATOM 1604 N N . THR A 1 200 ? 11.455 5.745 -21.106 1.00 85.25 200 THR A N 1
ATOM 1605 C CA . THR A 1 200 ? 12.105 6.009 -19.809 1.00 85.25 200 THR A CA 1
ATOM 1606 C C . THR A 1 200 ? 12.853 7.332 -19.771 1.00 85.25 200 THR A C 1
ATOM 1608 O O . THR A 1 200 ? 13.681 7.538 -18.888 1.00 85.25 200 THR A O 1
ATOM 1611 N N . ALA A 1 201 ? 12.600 8.234 -20.725 1.00 85.50 201 ALA A N 1
ATOM 1612 C CA . ALA A 1 201 ? 13.306 9.515 -20.779 1.00 85.50 201 ALA A CA 1
ATOM 1613 C C . ALA A 1 201 ? 12.981 10.408 -19.565 1.00 85.50 201 ALA A C 1
ATOM 1615 O O . ALA A 1 201 ? 13.753 11.301 -19.233 1.00 85.50 201 ALA A O 1
ATOM 1616 N N . ASN A 1 202 ? 11.863 10.140 -18.881 1.00 88.19 202 ASN A N 1
ATOM 1617 C CA . ASN A 1 202 ? 11.413 10.899 -17.714 1.00 88.19 202 ASN A CA 1
ATOM 1618 C C . ASN A 1 202 ? 11.874 10.321 -16.370 1.00 88.19 202 ASN A C 1
ATOM 1620 O O . ASN A 1 202 ? 11.575 10.929 -15.348 1.00 88.19 202 ASN A O 1
ATOM 1624 N N . CYS A 1 203 ? 12.583 9.184 -16.339 1.00 91.75 203 CYS A N 1
ATOM 1625 C CA . CYS A 1 203 ? 12.847 8.483 -15.081 1.00 91.75 203 CYS A CA 1
ATOM 1626 C C . CYS A 1 203 ? 13.519 9.372 -14.021 1.00 91.75 203 CYS A C 1
ATOM 1628 O O . CYS A 1 203 ? 13.021 9.457 -12.903 1.00 91.75 203 CYS A O 1
ATOM 1630 N N . ASP A 1 204 ? 14.591 10.093 -14.367 1.00 93.44 204 ASP A N 1
ATOM 1631 C CA . ASP A 1 204 ? 15.289 10.952 -13.400 1.00 93.44 204 ASP A CA 1
ATOM 1632 C C . ASP A 1 204 ? 14.406 12.088 -12.874 1.00 93.44 204 ASP A C 1
ATOM 1634 O O . ASP A 1 204 ? 14.429 12.377 -11.680 1.00 93.44 204 ASP A O 1
ATOM 1638 N N . ASN A 1 205 ? 13.584 12.696 -13.736 1.00 95.06 205 ASN A N 1
ATOM 1639 C CA . ASN A 1 205 ? 12.628 13.722 -13.314 1.00 95.06 205 ASN A CA 1
ATOM 1640 C C . ASN A 1 205 ? 11.604 13.142 -12.337 1.00 95.06 205 ASN A C 1
ATOM 1642 O O . ASN A 1 205 ? 11.310 13.764 -11.323 1.00 95.06 205 ASN A O 1
ATOM 1646 N N . THR A 1 206 ? 11.103 11.940 -12.620 1.00 94.94 206 THR A N 1
ATOM 1647 C CA . THR A 1 206 ? 10.152 11.237 -11.760 1.00 94.94 206 THR A CA 1
ATOM 1648 C C . THR A 1 206 ? 10.775 10.869 -10.416 1.00 94.94 206 THR A C 1
ATOM 1650 O O . THR A 1 206 ? 10.158 11.103 -9.384 1.00 94.94 206 THR A O 1
ATOM 1653 N N . LEU A 1 207 ? 12.007 10.355 -10.388 1.00 96.44 207 LEU A N 1
ATOM 1654 C CA . LEU A 1 207 ? 12.701 10.074 -9.127 1.00 96.44 207 LEU A CA 1
ATOM 1655 C C . LEU A 1 207 ? 12.911 11.357 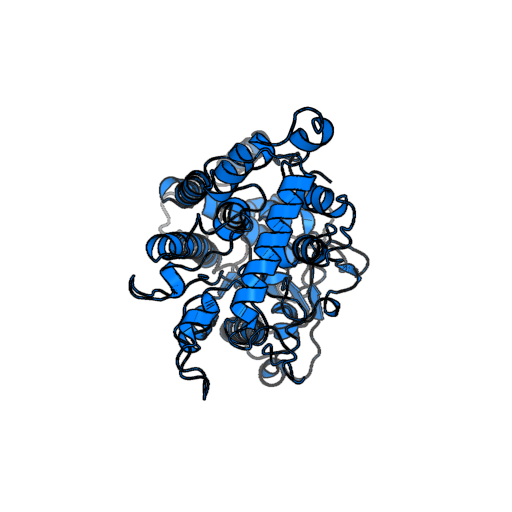-8.308 1.00 96.44 207 LEU A C 1
ATOM 1657 O O . LEU A 1 207 ? 12.628 11.363 -7.113 1.00 96.44 207 LEU A O 1
ATOM 1661 N N . ASN A 1 208 ? 13.342 12.445 -8.952 1.00 96.75 208 ASN A N 1
ATOM 1662 C CA . ASN A 1 208 ? 13.570 13.727 -8.284 1.00 96.75 208 ASN A CA 1
ATOM 1663 C C . ASN A 1 208 ? 12.265 14.361 -7.767 1.00 96.75 208 ASN A C 1
ATOM 1665 O O . ASN A 1 208 ? 12.269 14.953 -6.693 1.00 96.75 208 ASN A O 1
ATOM 1669 N N . ASP A 1 209 ? 11.154 14.241 -8.501 1.00 96.06 209 ASP A N 1
ATOM 1670 C CA . ASP A 1 209 ? 9.830 14.715 -8.064 1.00 96.06 209 ASP A CA 1
ATOM 1671 C C . ASP A 1 209 ? 9.364 13.977 -6.802 1.00 96.06 209 ASP A C 1
ATOM 1673 O O . ASP A 1 209 ? 8.924 14.603 -5.838 1.00 96.06 209 ASP A O 1
ATOM 1677 N N . ILE A 1 210 ? 9.519 12.651 -6.771 1.00 96.69 210 ILE A N 1
ATOM 1678 C CA . ILE A 1 210 ? 9.152 11.832 -5.609 1.00 96.69 210 ILE A CA 1
ATOM 1679 C C . ILE A 1 210 ? 10.052 12.159 -4.411 1.00 96.69 210 ILE A C 1
ATOM 1681 O O . ILE A 1 210 ? 9.558 12.337 -3.300 1.00 96.69 210 ILE A O 1
ATOM 1685 N N . GLU A 1 211 ? 11.365 12.277 -4.622 1.00 96.94 211 GLU A N 1
ATOM 1686 C CA . GLU A 1 211 ? 12.311 12.690 -3.576 1.00 96.94 211 GLU A CA 1
ATOM 1687 C C . GLU A 1 211 ? 12.000 14.088 -3.043 1.00 96.94 211 GLU A C 1
ATOM 1689 O O . GLU A 1 211 ? 12.030 14.291 -1.832 1.00 96.94 211 GLU A O 1
ATOM 1694 N N . GLY A 1 212 ? 11.651 15.027 -3.926 1.00 95.81 212 GLY A N 1
ATOM 1695 C CA . GLY A 1 212 ? 11.216 16.370 -3.556 1.00 95.81 212 GLY A CA 1
ATOM 1696 C C . GLY A 1 212 ? 9.961 16.337 -2.690 1.00 95.81 212 GLY A C 1
ATOM 1697 O O . GLY A 1 212 ? 9.944 16.941 -1.627 1.00 95.81 212 GLY A O 1
ATOM 1698 N N . LYS A 1 213 ? 8.946 15.555 -3.071 1.00 94.06 213 LYS A N 1
ATOM 1699 C CA . LYS A 1 213 ? 7.720 15.381 -2.271 1.00 94.06 213 LYS A CA 1
ATOM 1700 C C . LYS A 1 213 ? 7.968 14.741 -0.910 1.00 94.06 213 LYS A C 1
ATOM 1702 O O . LYS A 1 213 ? 7.186 14.970 0.002 1.00 94.06 213 LYS A O 1
ATOM 1707 N N . LEU A 1 214 ? 9.011 13.925 -0.776 1.00 94.88 214 LEU A N 1
ATOM 1708 C CA . LEU A 1 214 ? 9.346 13.183 0.444 1.00 94.88 214 LEU A CA 1
ATOM 1709 C C . LEU A 1 214 ? 10.479 13.818 1.258 1.00 94.88 214 LEU A C 1
ATOM 1711 O O . LEU A 1 214 ? 10.979 13.182 2.189 1.00 94.88 214 LEU A O 1
ATOM 1715 N N . ASN A 1 215 ? 10.913 15.024 0.898 1.00 92.62 215 ASN A N 1
ATOM 1716 C CA . ASN A 1 215 ? 11.935 15.742 1.643 1.00 92.62 215 ASN A CA 1
ATOM 1717 C C . ASN A 1 215 ? 11.385 16.262 2.987 1.00 92.62 215 ASN A C 1
ATOM 1719 O O . ASN A 1 215 ? 10.179 16.242 3.248 1.00 92.62 215 ASN A O 1
ATOM 1723 N N . ASP A 1 216 ? 12.280 16.756 3.842 1.00 89.25 216 ASP A N 1
ATOM 1724 C CA . ASP A 1 216 ? 11.897 17.272 5.159 1.00 89.25 216 ASP A CA 1
ATOM 1725 C C . ASP A 1 216 ? 10.981 18.509 5.078 1.00 89.25 216 ASP A C 1
ATOM 1727 O O . ASP A 1 216 ? 10.172 18.717 5.977 1.00 89.25 216 ASP A O 1
ATOM 1731 N N . GLU A 1 217 ? 11.049 19.300 3.998 1.00 92.12 217 GLU A N 1
ATOM 1732 C CA . GLU A 1 217 ? 10.230 20.511 3.813 1.00 92.12 217 GLU A CA 1
ATOM 1733 C C . GLU A 1 217 ? 8.740 20.190 3.620 1.00 92.12 217 GLU A C 1
ATOM 1735 O O . GLU A 1 217 ? 7.880 20.933 4.091 1.00 92.12 217 GLU A O 1
ATOM 1740 N N . HIS A 1 218 ? 8.420 19.077 2.956 1.00 91.62 218 HIS A N 1
ATOM 1741 C CA . HIS A 1 218 ? 7.041 18.651 2.689 1.00 91.62 218 HIS A CA 1
ATOM 1742 C C . HIS A 1 218 ? 6.515 17.605 3.679 1.00 91.62 218 HIS A C 1
ATOM 1744 O O . HIS A 1 218 ? 5.327 17.267 3.663 1.00 91.62 218 HIS A O 1
ATOM 1750 N N . LYS A 1 219 ? 7.378 17.089 4.561 1.00 90.94 219 LYS A N 1
ATOM 1751 C CA . LYS A 1 219 ? 7.054 15.994 5.481 1.00 90.94 219 LYS A CA 1
ATOM 1752 C C . LYS A 1 219 ? 5.834 16.287 6.358 1.00 90.94 219 LYS A C 1
ATOM 1754 O O . LYS A 1 219 ? 4.983 15.411 6.497 1.00 90.94 219 LYS A O 1
ATOM 1759 N N . ASP A 1 220 ? 5.717 17.493 6.909 1.00 91.12 220 ASP A N 1
ATOM 1760 C CA . ASP A 1 220 ? 4.613 17.846 7.811 1.00 91.12 220 ASP A CA 1
ATOM 1761 C C . ASP A 1 220 ? 3.257 17.913 7.095 1.00 91.12 220 ASP A C 1
ATOM 1763 O O . ASP A 1 220 ? 2.263 17.404 7.617 1.00 91.12 220 ASP A O 1
ATOM 1767 N N . GLU A 1 221 ? 3.208 18.445 5.870 1.00 91.12 221 GLU A N 1
ATOM 1768 C CA . GLU A 1 221 ? 1.979 18.454 5.061 1.00 91.12 221 GLU A CA 1
ATOM 1769 C C . GLU A 1 221 ? 1.569 17.027 4.667 1.00 91.12 221 GLU A C 1
ATOM 1771 O O . GLU A 1 221 ? 0.407 16.634 4.796 1.00 91.12 221 GLU A O 1
ATOM 1776 N N . ASN A 1 222 ? 2.540 16.193 4.293 1.00 91.81 222 ASN A N 1
ATOM 1777 C CA . ASN A 1 222 ? 2.285 14.784 4.004 1.00 91.81 222 ASN A CA 1
ATOM 1778 C C . ASN A 1 222 ? 1.766 14.032 5.240 1.00 91.81 222 ASN A C 1
ATOM 1780 O O . ASN A 1 222 ? 0.814 13.249 5.152 1.00 91.81 222 ASN A O 1
ATOM 1784 N N . LYS A 1 223 ? 2.343 14.297 6.420 1.00 95.06 223 LYS A N 1
ATOM 1785 C CA . LYS A 1 223 ? 1.839 13.771 7.695 1.00 95.06 223 LYS A CA 1
ATOM 1786 C C . LYS A 1 223 ? 0.421 14.250 7.966 1.00 95.06 223 LYS A C 1
ATOM 1788 O O . LYS A 1 223 ? -0.404 13.440 8.383 1.00 95.06 223 LYS A O 1
ATOM 1793 N N . LYS A 1 224 ? 0.103 15.522 7.712 1.00 93.62 224 LYS A N 1
ATOM 1794 C CA . LYS A 1 224 ? -1.253 16.076 7.865 1.00 93.62 224 LYS A CA 1
ATOM 1795 C C . LYS A 1 224 ? -2.267 15.316 7.010 1.00 93.62 224 LYS A C 1
ATOM 1797 O O . LYS A 1 224 ? -3.342 14.961 7.497 1.00 93.62 224 LYS A O 1
ATOM 1802 N N . GLN A 1 225 ? -1.918 14.978 5.768 1.00 93.00 225 GLN A N 1
ATOM 1803 C CA . GLN A 1 225 ? -2.771 14.168 4.892 1.00 93.00 225 GLN A CA 1
ATOM 1804 C C . GLN A 1 225 ? -3.047 12.769 5.475 1.00 93.00 225 GLN A C 1
ATOM 1806 O O . GLN A 1 225 ? -4.199 12.323 5.506 1.00 93.00 225 GLN A O 1
ATOM 1811 N N . PHE A 1 226 ? -2.024 12.091 5.999 1.00 95.75 226 PHE A N 1
ATOM 1812 C CA . PHE A 1 226 ? -2.193 10.800 6.675 1.00 95.75 226 PHE A CA 1
ATOM 1813 C C . PHE A 1 226 ? -2.993 10.903 7.972 1.00 95.75 226 PHE A C 1
ATOM 1815 O O . PHE A 1 226 ? -3.883 10.087 8.209 1.00 95.75 226 PHE A O 1
ATOM 1822 N N . LYS A 1 227 ? -2.734 11.918 8.798 1.00 97.12 227 LYS A N 1
ATOM 1823 C CA . LYS A 1 227 ? -3.488 12.168 10.034 1.00 97.12 227 LYS A CA 1
ATOM 1824 C C . LYS A 1 227 ? -4.967 12.384 9.752 1.00 97.12 227 LYS A C 1
ATOM 1826 O O . LYS A 1 227 ? -5.804 11.808 10.442 1.00 97.12 227 LYS A O 1
ATOM 1831 N N . ARG A 1 228 ? -5.307 13.103 8.677 1.00 95.69 228 ARG A N 1
ATOM 1832 C CA . ARG A 1 228 ? -6.694 13.228 8.200 1.00 95.69 228 ARG A CA 1
ATOM 1833 C C . ARG A 1 228 ? -7.306 11.866 7.870 1.00 95.69 228 ARG A C 1
ATOM 1835 O O . ARG A 1 228 ? -8.429 11.609 8.296 1.00 95.69 228 ARG A O 1
ATOM 1842 N N . LEU A 1 229 ? -6.600 10.979 7.167 1.00 97.06 229 LEU A N 1
ATOM 1843 C CA . LEU A 1 229 ? -7.091 9.619 6.899 1.00 97.06 229 LEU A CA 1
ATOM 1844 C C . LEU A 1 229 ? -7.347 8.832 8.191 1.00 97.06 229 LEU A C 1
ATOM 1846 O O . LEU A 1 229 ? -8.426 8.265 8.369 1.00 97.06 229 LEU A O 1
ATOM 1850 N N . LEU A 1 230 ? -6.366 8.811 9.096 1.00 98.12 230 LEU A N 1
ATOM 1851 C CA . LEU A 1 230 ? -6.453 8.090 10.367 1.00 98.12 230 LEU A CA 1
ATOM 1852 C C . LEU A 1 230 ? -7.603 8.621 11.230 1.00 98.12 230 LEU A C 1
ATOM 1854 O O . LEU A 1 230 ? -8.394 7.835 11.748 1.00 98.12 230 LEU A O 1
ATOM 1858 N N . ALA A 1 231 ? -7.763 9.941 11.300 1.00 97.44 231 ALA A N 1
ATOM 1859 C CA . ALA A 1 231 ? -8.884 10.596 11.956 1.00 97.44 231 ALA A CA 1
ATOM 1860 C C . ALA A 1 231 ? -10.240 10.149 11.392 1.00 97.44 231 ALA A C 1
ATOM 1862 O O . ALA A 1 231 ? -11.124 9.762 12.157 1.00 97.44 231 ALA A O 1
ATOM 1863 N N . HIS A 1 232 ? -10.404 10.136 10.065 1.00 96.25 232 HIS A N 1
ATOM 1864 C CA . HIS A 1 232 ? -11.648 9.683 9.434 1.00 96.25 232 HIS A CA 1
ATOM 1865 C C . HIS A 1 232 ? -11.936 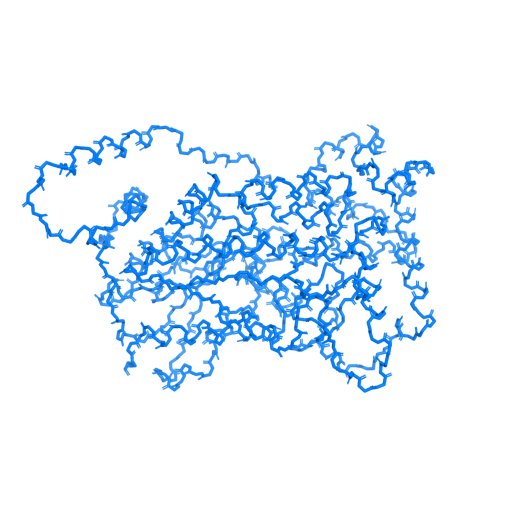8.206 9.722 1.00 96.25 232 HIS A C 1
ATOM 1867 O O . HIS A 1 232 ? -13.087 7.853 9.977 1.00 96.25 232 HIS A O 1
ATOM 187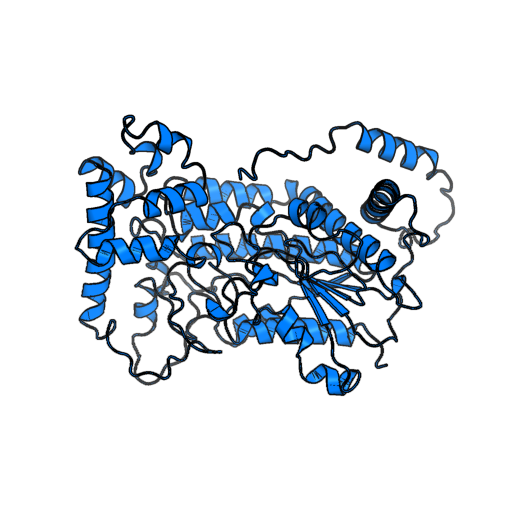3 N N . LEU A 1 233 ? -10.914 7.345 9.741 1.00 97.25 233 LEU A N 1
ATOM 1874 C CA . LEU A 1 233 ? -11.074 5.935 10.104 1.00 97.25 233 LEU A CA 1
ATOM 1875 C C . LEU A 1 233 ? -11.488 5.758 11.563 1.00 97.25 233 LEU A C 1
ATOM 1877 O O . LEU A 1 233 ? -12.415 4.998 11.836 1.00 97.25 233 LEU A O 1
ATOM 1881 N N . VAL A 1 234 ? -10.833 6.464 12.489 1.00 97.50 234 VAL A N 1
ATOM 1882 C CA . VAL A 1 234 ? -11.166 6.427 13.919 1.00 97.50 234 VAL A CA 1
ATOM 1883 C C . VAL A 1 234 ? -12.604 6.895 14.134 1.00 97.50 234 VAL A C 1
ATOM 1885 O O . VAL A 1 234 ? -13.401 6.174 14.727 1.00 97.50 234 VAL A O 1
ATOM 1888 N N . VAL A 1 235 ? -12.971 8.063 13.605 1.00 96.00 235 VAL A N 1
ATOM 1889 C CA . VAL A 1 235 ? -14.317 8.638 13.750 1.00 96.00 235 VAL A CA 1
ATOM 1890 C C . VAL A 1 235 ? -15.377 7.752 13.095 1.00 96.00 235 VAL A C 1
ATOM 1892 O O . VAL A 1 235 ? -16.370 7.401 13.735 1.00 96.00 235 VAL A O 1
ATOM 1895 N N . GLY A 1 236 ? -15.164 7.356 11.838 1.00 95.19 236 GLY A N 1
ATOM 1896 C CA . GLY A 1 236 ? -16.097 6.520 11.086 1.00 95.19 236 GLY A CA 1
ATOM 1897 C C . GLY A 1 236 ? -16.288 5.145 11.723 1.00 95.19 236 GLY A C 1
ATOM 1898 O O . GLY A 1 236 ? -17.420 4.690 11.878 1.00 95.19 236 GLY A O 1
ATOM 1899 N N . GLY A 1 237 ? -15.203 4.507 12.168 1.00 96.06 237 GLY A N 1
ATOM 1900 C CA . GLY A 1 237 ? -15.250 3.223 12.865 1.00 96.06 237 GLY A CA 1
ATOM 1901 C C . GLY A 1 237 ? -15.979 3.297 14.204 1.00 96.06 237 GLY A C 1
ATOM 1902 O O . GLY A 1 237 ? -16.867 2.485 14.453 1.00 96.06 237 GLY A O 1
ATOM 1903 N N . ARG A 1 238 ? -15.691 4.314 15.027 1.00 95.44 238 ARG A N 1
ATOM 1904 C CA . ARG A 1 238 ? -16.370 4.555 16.316 1.00 95.44 238 ARG A CA 1
ATOM 1905 C C . ARG A 1 238 ? -17.868 4.826 16.159 1.00 95.44 238 ARG A C 1
ATOM 1907 O O . ARG A 1 238 ? -18.662 4.444 17.013 1.00 95.44 238 ARG A O 1
ATOM 1914 N N . LEU A 1 239 ? -18.276 5.472 15.072 1.00 94.06 239 LEU A N 1
ATOM 1915 C CA . LEU A 1 239 ? -19.693 5.688 14.777 1.00 94.06 239 LEU A CA 1
ATOM 1916 C C . LEU A 1 239 ? -20.395 4.425 14.279 1.00 94.06 239 LEU A C 1
ATOM 1918 O O . LEU A 1 239 ? -21.552 4.185 14.623 1.00 94.06 239 LEU A O 1
ATOM 1922 N N . ALA A 1 240 ? -19.699 3.634 13.466 1.00 94.19 240 ALA A N 1
ATOM 1923 C CA . ALA A 1 240 ? -20.240 2.444 12.825 1.00 94.19 240 ALA A CA 1
ATOM 1924 C C . ALA A 1 240 ? -20.286 1.215 13.749 1.00 94.19 240 ALA A C 1
ATOM 1926 O O . ALA A 1 240 ? -21.112 0.327 13.547 1.00 94.19 240 ALA A O 1
ATOM 1927 N N . THR A 1 241 ? -19.393 1.146 14.737 1.00 94.19 241 THR A N 1
ATOM 1928 C CA . THR A 1 241 ? -19.229 -0.024 15.605 1.00 94.19 241 THR A CA 1
ATOM 1929 C C . THR A 1 241 ? -20.422 -0.266 16.538 1.00 94.19 241 THR A C 1
ATOM 1931 O O . THR A 1 241 ? -21.122 0.668 16.947 1.00 94.19 241 THR A O 1
ATOM 1934 N N . ASP A 1 242 ? -20.654 -1.526 16.894 1.00 92.62 242 ASP A N 1
ATOM 1935 C CA . ASP A 1 242 ? -21.616 -2.001 17.889 1.00 92.62 242 ASP A CA 1
ATOM 1936 C C . ASP A 1 242 ? -20.976 -2.364 19.230 1.00 92.62 242 ASP A C 1
ATOM 1938 O O . ASP A 1 242 ? -21.702 -2.815 20.116 1.00 92.62 242 ASP A O 1
ATOM 1942 N N . LEU A 1 243 ? -19.668 -2.135 19.384 1.00 91.94 243 LEU A N 1
ATOM 1943 C CA . LEU A 1 243 ? -18.980 -2.254 20.666 1.00 91.94 243 LEU A CA 1
ATOM 1944 C C . LEU A 1 243 ? -19.723 -1.452 21.744 1.00 91.94 243 LEU A C 1
ATOM 1946 O O . LEU A 1 243 ? -20.237 -0.357 21.480 1.00 91.94 243 LEU A O 1
ATOM 1950 N N . GLU A 1 244 ? -19.741 -1.978 22.970 1.00 91.81 244 GLU A N 1
ATOM 1951 C CA . GLU A 1 244 ? -20.319 -1.307 24.141 1.00 91.81 244 GLU A CA 1
ATOM 1952 C C . GLU A 1 244 ? -19.685 0.076 24.336 1.00 91.81 244 GLU A C 1
ATOM 1954 O O . GLU A 1 244 ? -20.366 1.053 24.660 1.00 91.81 244 GLU A O 1
ATOM 1959 N N . LYS A 1 245 ? -18.380 0.153 24.062 1.00 93.06 245 LYS A N 1
ATOM 1960 C CA . LYS A 1 245 ? -17.561 1.358 24.106 1.00 93.06 245 LYS A CA 1
ATOM 1961 C C . LYS A 1 245 ? -16.965 1.651 22.733 1.00 93.06 245 LYS A C 1
ATOM 1963 O O . LYS A 1 245 ? -16.045 0.950 22.310 1.00 93.06 245 LYS A O 1
ATOM 1968 N N . PRO A 1 246 ? -17.432 2.691 22.023 1.00 93.75 246 PRO A N 1
ATOM 1969 C CA . PRO A 1 246 ? -16.883 3.059 20.723 1.00 93.75 246 PRO A CA 1
ATOM 1970 C C . PRO A 1 246 ? -15.363 3.245 20.728 1.00 93.75 246 PRO A C 1
ATOM 1972 O O . PRO A 1 246 ? -14.695 2.839 19.785 1.00 93.75 246 PRO A O 1
ATOM 1975 N N . GLU A 1 247 ? -14.798 3.813 21.793 1.00 94.75 247 GLU A N 1
ATOM 1976 C CA . GLU A 1 247 ? -13.361 4.040 21.968 1.00 94.75 247 GLU A CA 1
ATOM 1977 C C . GLU A 1 247 ? -12.508 2.756 22.028 1.00 94.75 247 GLU A C 1
ATOM 1979 O O . GLU A 1 247 ? -11.281 2.840 21.958 1.00 94.75 247 GLU A O 1
ATOM 1984 N N . GLU A 1 248 ? -13.128 1.574 22.095 1.00 95.56 248 GLU A N 1
ATOM 1985 C CA . GLU A 1 248 ? -12.465 0.276 21.917 1.00 95.56 248 GLU A CA 1
ATOM 1986 C C . GLU A 1 248 ? -12.205 -0.075 20.435 1.00 95.56 248 GLU A C 1
ATOM 1988 O O . GLU A 1 248 ? -11.474 -1.024 20.137 1.00 95.56 248 GLU A O 1
ATOM 1993 N N . PHE A 1 249 ? -12.765 0.674 19.480 1.00 97.44 249 PHE A N 1
ATOM 1994 C CA . PHE A 1 249 ? -12.415 0.532 18.067 1.00 97.44 249 PHE A CA 1
ATOM 1995 C C . PHE A 1 249 ? -10.941 0.901 17.834 1.00 97.44 249 PHE A C 1
ATOM 1997 O O . PHE A 1 249 ? -10.459 1.921 18.331 1.00 97.44 249 PHE A O 1
ATOM 2004 N N . GLN A 1 250 ? -10.238 0.082 17.048 1.00 98.19 250 GLN A N 1
ATOM 2005 C CA . GLN A 1 250 ? -8.804 0.232 16.778 1.00 98.19 250 GLN A CA 1
ATOM 2006 C C . GLN A 1 250 ? -8.510 0.256 15.276 1.00 98.19 250 GLN A C 1
ATOM 2008 O O . GLN A 1 250 ? -9.158 -0.444 14.497 1.00 98.19 250 GLN A O 1
ATOM 2013 N N . VAL A 1 251 ? -7.485 1.002 14.874 1.00 98.75 251 VAL A N 1
ATOM 2014 C CA . VAL A 1 251 ? -6.964 1.038 13.501 1.00 98.75 251 VAL A CA 1
ATOM 2015 C C . VAL A 1 251 ? -5.533 0.515 13.510 1.00 98.75 251 VAL A C 1
ATOM 2017 O O . VAL A 1 251 ? -4.705 0.987 14.279 1.00 98.75 251 VAL A O 1
ATOM 2020 N N . PHE A 1 252 ? -5.218 -0.432 12.636 1.00 98.88 252 PHE A N 1
ATOM 2021 C CA . PHE A 1 252 ? -3.871 -0.961 12.450 1.00 98.88 252 PHE A CA 1
ATOM 2022 C C . PHE A 1 252 ? -3.390 -0.577 11.056 1.00 98.88 252 PHE A C 1
ATOM 2024 O O . PHE A 1 252 ? -3.995 -0.977 10.061 1.00 98.88 252 PHE A O 1
ATOM 2031 N N . VAL A 1 253 ? -2.323 0.211 10.974 1.00 98.75 253 VAL A N 1
ATOM 2032 C CA . VAL A 1 253 ? -1.780 0.713 9.709 1.00 98.75 253 VAL A CA 1
ATOM 2033 C C . VAL A 1 253 ? -0.441 0.050 9.409 1.00 98.75 253 VAL A C 1
ATOM 2035 O O . VAL A 1 253 ? 0.497 0.097 10.203 1.00 98.75 253 VAL A O 1
ATOM 2038 N N . GLY A 1 254 ? -0.383 -0.615 8.261 1.00 98.44 254 GLY A N 1
ATOM 2039 C CA . GLY A 1 254 ? 0.799 -1.274 7.738 1.00 98.44 254 GLY A CA 1
ATOM 2040 C C . GLY A 1 254 ? 1.692 -0.328 6.946 1.00 98.44 254 GLY A C 1
ATOM 2041 O O . GLY A 1 254 ? 1.259 0.695 6.419 1.00 98.44 254 GLY A O 1
ATOM 2042 N N . THR A 1 255 ? 2.945 -0.735 6.832 1.00 97.06 255 THR A N 1
ATOM 2043 C CA . THR A 1 255 ? 3.980 -0.139 5.983 1.00 97.06 255 THR A CA 1
ATOM 2044 C C . THR A 1 255 ? 4.043 -0.748 4.588 1.00 97.06 255 THR A C 1
ATOM 2046 O O . THR A 1 255 ? 3.412 -1.760 4.275 1.00 97.06 255 THR A O 1
ATOM 2049 N N . TYR A 1 256 ? 4.903 -0.181 3.758 1.00 97.94 256 TYR A N 1
ATOM 2050 C CA . TYR A 1 256 ? 5.333 -0.780 2.508 1.00 97.94 256 TYR A CA 1
ATOM 2051 C C . TYR A 1 256 ? 6.687 -1.466 2.661 1.00 97.94 256 TYR A C 1
ATOM 2053 O O . TYR A 1 256 ? 7.513 -1.079 3.488 1.00 97.94 256 TYR A O 1
ATOM 2061 N N . ILE A 1 257 ? 6.920 -2.490 1.845 1.00 97.06 257 ILE A N 1
ATOM 2062 C CA . ILE A 1 257 ? 8.163 -3.261 1.865 1.00 97.06 257 ILE A CA 1
ATOM 2063 C C . ILE A 1 257 ? 9.150 -2.587 0.907 1.00 97.06 257 ILE A C 1
ATOM 2065 O O . ILE A 1 257 ? 8.820 -2.442 -0.274 1.00 97.06 257 ILE A O 1
ATOM 2069 N N . PRO A 1 258 ? 10.354 -2.185 1.359 1.00 96.38 258 PRO A N 1
ATOM 2070 C CA . PRO A 1 258 ? 11.402 -1.724 0.454 1.00 96.38 258 PRO A CA 1
ATOM 2071 C C . PRO A 1 258 ? 11.699 -2.823 -0.570 1.00 96.38 258 PRO A C 1
ATOM 2073 O O . PRO A 1 258 ? 12.026 -3.938 -0.168 1.00 96.38 258 PRO A O 1
ATOM 2076 N N . PRO A 1 259 ? 11.553 -2.569 -1.879 1.00 92.56 259 PRO A N 1
ATOM 2077 C CA . PRO A 1 259 ? 11.503 -3.652 -2.850 1.00 92.56 259 PRO A CA 1
ATOM 2078 C C . PRO A 1 259 ? 12.844 -4.358 -3.046 1.00 92.56 259 PRO A C 1
ATOM 2080 O O . PRO A 1 259 ? 12.854 -5.517 -3.454 1.00 92.56 259 PRO A O 1
ATOM 2083 N N . PHE A 1 260 ? 13.970 -3.696 -2.775 1.00 91.88 260 PHE A N 1
ATOM 2084 C CA . PHE A 1 260 ? 15.291 -4.204 -3.130 1.00 91.88 260 PHE A CA 1
ATOM 2085 C C . PHE A 1 260 ? 16.161 -4.540 -1.918 1.00 91.88 260 PHE A C 1
ATOM 2087 O O . PHE A 1 260 ? 16.180 -3.824 -0.923 1.00 91.88 260 PHE A O 1
ATOM 2094 N N . ALA A 1 261 ? 16.983 -5.573 -2.051 1.00 88.56 261 ALA A N 1
ATOM 2095 C CA . ALA A 1 261 ? 18.079 -5.860 -1.144 1.00 88.56 261 ALA A CA 1
ATOM 2096 C C . ALA A 1 261 ? 19.207 -4.826 -1.279 1.00 88.56 261 ALA A C 1
ATOM 2098 O O . ALA A 1 261 ? 19.555 -4.403 -2.388 1.00 88.56 261 ALA A O 1
ATOM 2099 N N . GLU A 1 262 ? 19.853 -4.477 -0.168 1.00 82.31 262 GLU A N 1
ATOM 2100 C CA . GLU A 1 262 ? 21.045 -3.625 -0.161 1.00 82.31 262 GLU A CA 1
ATOM 2101 C C . GLU A 1 262 ? 22.294 -4.443 -0.526 1.00 82.31 262 GLU A C 1
ATOM 2103 O O . GLU A 1 262 ? 23.049 -4.905 0.327 1.00 82.31 262 GLU A O 1
ATOM 2108 N N . THR A 1 263 ? 22.517 -4.652 -1.825 1.00 79.81 263 THR A N 1
ATOM 2109 C CA . THR A 1 263 ? 23.706 -5.360 -2.331 1.00 79.81 263 THR A CA 1
ATOM 2110 C C . THR A 1 263 ? 24.684 -4.417 -3.035 1.00 79.81 263 THR A C 1
ATOM 2112 O O . THR A 1 263 ? 24.289 -3.395 -3.595 1.00 79.81 263 THR A O 1
ATOM 2115 N N . GLY A 1 264 ? 25.981 -4.744 -2.989 1.00 75.31 264 GLY A N 1
ATOM 2116 C CA . GLY A 1 264 ? 27.051 -3.934 -3.585 1.00 75.31 264 GLY A CA 1
ATOM 2117 C C . GLY A 1 264 ? 27.047 -3.903 -5.120 1.00 75.31 264 GLY A C 1
ATOM 2118 O O . GLY A 1 264 ? 26.304 -4.636 -5.770 1.00 75.31 264 GLY A O 1
ATOM 2119 N N . ASP A 1 265 ? 27.923 -3.080 -5.701 1.00 73.00 265 ASP A N 1
ATOM 2120 C CA . ASP A 1 265 ? 28.027 -2.862 -7.157 1.00 73.00 265 ASP A CA 1
ATOM 2121 C C . ASP A 1 265 ? 28.600 -4.053 -7.935 1.00 73.00 265 ASP A C 1
ATOM 2123 O O . ASP A 1 265 ? 28.532 -4.096 -9.160 1.00 73.00 265 ASP A O 1
ATOM 2127 N N . ASP A 1 266 ? 29.128 -5.054 -7.238 1.00 69.12 266 ASP A N 1
ATOM 2128 C CA . ASP A 1 266 ? 29.552 -6.319 -7.841 1.00 69.12 266 ASP A CA 1
ATOM 2129 C C . ASP A 1 266 ? 28.401 -7.334 -7.936 1.00 69.12 266 ASP A C 1
ATOM 2131 O O . ASP A 1 266 ? 28.579 -8.439 -8.448 1.00 69.12 266 ASP A O 1
ATOM 2135 N N . HIS A 1 267 ? 27.203 -6.975 -7.459 1.00 78.44 267 HIS A N 1
ATOM 2136 C CA . HIS A 1 267 ? 26.043 -7.851 -7.514 1.00 78.44 267 HIS A CA 1
ATOM 2137 C C . HIS A 1 267 ? 25.468 -7.935 -8.942 1.00 78.44 267 HIS A C 1
ATOM 2139 O O . HIS A 1 267 ? 25.250 -6.895 -9.568 1.00 78.44 267 HIS A O 1
ATOM 2145 N N . PRO A 1 268 ? 25.106 -9.132 -9.442 1.00 73.06 268 PRO A N 1
ATOM 2146 C CA . PRO A 1 268 ? 24.557 -9.320 -10.797 1.00 73.06 268 PRO A CA 1
ATOM 2147 C C . PRO A 1 268 ? 23.272 -8.537 -11.093 1.00 73.06 268 PRO A C 1
ATOM 2149 O O . PRO A 1 268 ? 22.955 -8.255 -12.244 1.00 73.06 268 PRO A O 1
ATOM 2152 N N . CYS A 1 269 ? 22.567 -8.108 -10.046 1.00 77.56 269 CYS A N 1
ATOM 2153 C CA . CYS A 1 269 ? 21.407 -7.223 -10.153 1.00 77.56 269 CYS A CA 1
ATOM 2154 C C . CYS A 1 269 ? 21.708 -5.880 -10.842 1.00 77.56 269 CYS A C 1
ATOM 2156 O O . CYS A 1 269 ? 20.806 -5.275 -11.416 1.00 77.56 269 CYS A O 1
ATOM 2158 N N . LYS A 1 270 ? 22.967 -5.423 -10.837 1.00 80.69 270 LYS A N 1
ATOM 2159 C CA . LYS A 1 270 ? 23.344 -4.131 -11.421 1.00 80.69 270 LYS A CA 1
ATOM 2160 C C . LYS A 1 270 ? 23.034 -3.998 -12.910 1.00 80.69 270 LYS A C 1
ATOM 2162 O O . LYS A 1 270 ? 22.868 -2.883 -13.382 1.00 80.69 270 LYS A O 1
ATOM 2167 N N . ASP A 1 271 ? 22.962 -5.121 -13.620 1.00 78.56 271 ASP A N 1
ATOM 2168 C CA . ASP A 1 271 ? 22.728 -5.172 -15.061 1.00 78.56 271 ASP A CA 1
ATOM 2169 C C . ASP A 1 271 ? 21.280 -5.568 -15.396 1.00 78.56 271 ASP A C 1
ATOM 2171 O O . ASP A 1 271 ? 20.923 -5.678 -16.569 1.00 78.56 271 ASP A O 1
ATOM 2175 N N . VAL A 1 272 ? 20.416 -5.752 -14.393 1.00 78.50 272 VAL A N 1
ATOM 2176 C CA . VAL A 1 272 ? 19.000 -6.091 -14.594 1.00 78.50 272 VAL A CA 1
ATOM 2177 C C . VAL A 1 272 ? 18.229 -4.848 -15.030 1.00 78.50 272 VAL A C 1
ATOM 2179 O O . VAL A 1 272 ? 18.416 -3.769 -14.475 1.00 78.50 272 VAL A O 1
ATOM 2182 N N . SER A 1 273 ? 17.332 -4.998 -16.004 1.00 81.38 273 SER A N 1
ATOM 2183 C CA . SER A 1 273 ? 16.329 -3.991 -16.361 1.00 81.38 273 SER A CA 1
ATOM 2184 C C . SER A 1 273 ? 14.977 -4.655 -16.563 1.00 81.38 273 SER A C 1
ATOM 2186 O O . SER A 1 273 ? 14.896 -5.754 -17.116 1.00 81.38 273 SER A O 1
ATOM 2188 N N . TRP A 1 274 ? 13.916 -3.977 -16.133 1.00 79.94 274 TRP A N 1
ATOM 2189 C CA . TRP A 1 274 ? 12.532 -4.388 -16.367 1.00 79.94 274 TRP A CA 1
ATOM 2190 C C . TRP A 1 274 ? 11.822 -3.486 -17.383 1.00 79.94 274 TRP A C 1
ATOM 2192 O O . TRP A 1 274 ? 10.615 -3.614 -17.562 1.00 79.94 274 TRP A O 1
ATOM 2202 N N . ASN A 1 275 ? 12.544 -2.606 -18.075 1.00 81.12 275 ASN A N 1
ATOM 2203 C CA . ASN A 1 275 ? 11.939 -1.728 -19.065 1.00 81.12 275 ASN A CA 1
ATOM 2204 C C . ASN A 1 275 ? 11.522 -2.517 -20.324 1.00 81.12 275 ASN A C 1
ATOM 2206 O O . ASN A 1 275 ? 12.272 -3.342 -20.863 1.00 81.12 275 ASN A O 1
ATOM 2210 N N . LEU A 1 276 ? 10.322 -2.223 -20.829 1.00 78.00 276 LEU A N 1
ATOM 2211 C CA . LEU A 1 276 ? 9.788 -2.737 -22.087 1.00 78.00 276 LEU A CA 1
ATOM 2212 C C . LEU A 1 276 ? 10.706 -2.440 -23.284 1.00 78.00 276 LEU A C 1
ATOM 2214 O O . LEU A 1 276 ? 10.936 -3.319 -24.115 1.00 78.00 276 LEU A O 1
ATOM 2218 N N . TRP A 1 277 ? 11.261 -1.230 -23.372 1.00 73.94 277 TRP A N 1
ATOM 2219 C CA . TRP A 1 277 ? 11.957 -0.746 -24.566 1.00 73.94 277 TRP A CA 1
ATOM 2220 C C . TRP A 1 277 ? 13.443 -1.050 -24.611 1.00 73.94 277 TRP A C 1
ATOM 2222 O O . TRP A 1 277 ? 14.041 -0.920 -25.673 1.00 73.94 277 TRP A O 1
ATOM 2232 N N . GLY A 1 278 ? 14.053 -1.535 -23.535 1.00 69.56 278 GLY A N 1
ATOM 2233 C CA . GLY A 1 278 ? 15.475 -1.846 -23.547 1.00 69.56 278 GLY A CA 1
ATOM 2234 C C . GLY A 1 278 ? 16.069 -1.963 -22.162 1.00 69.56 278 GLY A C 1
ATOM 2235 O O . GLY A 1 278 ? 15.372 -2.206 -21.187 1.00 69.56 278 GLY A O 1
ATOM 2236 N N . ASP A 1 279 ? 17.378 -1.789 -22.119 1.00 70.25 279 ASP A N 1
ATOM 2237 C CA . ASP A 1 279 ? 18.217 -1.970 -20.942 1.00 70.25 279 ASP A CA 1
ATOM 2238 C C . ASP A 1 279 ? 18.685 -0.616 -20.377 1.00 70.25 279 ASP A C 1
ATOM 2240 O O . ASP A 1 279 ? 19.744 -0.520 -19.765 1.00 70.25 279 ASP A O 1
ATOM 2244 N N . THR A 1 280 ? 17.911 0.443 -20.632 1.00 75.38 280 THR A N 1
ATOM 2245 C CA . THR A 1 280 ? 18.275 1.843 -20.357 1.00 75.38 280 THR A CA 1
ATOM 2246 C C . THR A 1 280 ? 18.349 2.143 -18.873 1.00 75.38 280 THR A C 1
ATOM 2248 O O . THR A 1 280 ? 19.345 2.686 -18.408 1.00 75.38 280 THR A O 1
ATOM 2251 N N . ILE A 1 281 ? 17.307 1.765 -18.133 1.00 84.56 281 ILE A N 1
ATOM 2252 C CA . ILE A 1 281 ? 17.254 1.921 -16.684 1.00 84.56 281 ILE A CA 1
ATOM 2253 C C . ILE A 1 281 ? 17.644 0.592 -16.068 1.00 84.56 281 ILE A C 1
ATOM 2255 O O . ILE A 1 281 ? 16.912 -0.400 -16.152 1.00 84.56 281 ILE A O 1
ATOM 2259 N N . LYS A 1 282 ? 18.839 0.569 -15.490 1.00 86.12 282 LYS A N 1
ATOM 2260 C CA . LYS A 1 282 ? 19.358 -0.584 -14.771 1.00 86.12 282 LYS A CA 1
ATOM 2261 C C . LYS A 1 282 ? 18.998 -0.488 -13.295 1.00 86.12 282 LYS A C 1
ATOM 2263 O O . LYS A 1 282 ? 19.051 0.586 -12.705 1.00 86.12 282 LYS A O 1
ATOM 2268 N N . LEU A 1 283 ? 18.720 -1.625 -12.669 1.00 84.56 283 LEU A N 1
ATOM 2269 C CA . LEU A 1 283 ? 18.486 -1.741 -11.228 1.00 84.56 283 LEU A CA 1
ATOM 2270 C C . LEU A 1 283 ? 19.821 -1.737 -10.455 1.00 84.56 283 LEU A C 1
ATOM 2272 O O . LEU A 1 283 ? 20.066 -2.558 -9.569 1.00 84.56 283 LEU A O 1
ATOM 2276 N N . HIS A 1 284 ? 20.720 -0.813 -10.806 1.00 86.81 284 HIS A N 1
ATOM 2277 C CA . HIS A 1 284 ? 22.003 -0.647 -10.131 1.00 86.81 284 HIS A CA 1
ATOM 2278 C C . HIS A 1 284 ? 21.814 -0.178 -8.686 1.00 86.81 284 HIS A C 1
ATOM 2280 O O . HIS A 1 284 ? 20.727 0.215 -8.262 1.00 86.81 284 HIS A O 1
ATOM 2286 N N . LYS A 1 285 ? 22.877 -0.283 -7.886 1.00 90.44 285 LYS A N 1
ATOM 2287 C CA . LYS A 1 285 ? 22.832 -0.025 -6.441 1.00 90.44 285 LYS A CA 1
ATOM 2288 C C . LYS A 1 285 ? 22.251 1.346 -6.097 1.00 90.44 285 LYS A C 1
ATOM 2290 O O . LYS A 1 285 ? 21.409 1.423 -5.215 1.00 90.44 285 LYS A O 1
ATOM 2295 N N . GLU A 1 286 ? 22.679 2.397 -6.790 1.00 92.44 286 GLU A N 1
ATOM 2296 C CA . GLU A 1 286 ? 22.165 3.753 -6.565 1.00 92.44 286 GLU A CA 1
ATOM 2297 C C . GLU A 1 286 ? 20.665 3.849 -6.867 1.00 92.44 286 GLU A C 1
ATOM 2299 O O . GLU A 1 286 ? 19.925 4.298 -5.998 1.00 92.44 286 GLU A O 1
ATOM 2304 N N . PHE A 1 287 ? 20.185 3.340 -8.010 1.00 92.38 287 PHE A N 1
ATOM 2305 C CA . PHE A 1 287 ? 18.748 3.313 -8.305 1.00 92.38 287 PHE A CA 1
ATOM 2306 C C . PHE A 1 287 ? 17.958 2.585 -7.207 1.00 92.38 287 PHE A C 1
ATOM 2308 O O . PHE A 1 287 ? 17.001 3.126 -6.657 1.00 92.38 287 PHE A O 1
ATOM 2315 N N . ARG A 1 288 ? 18.394 1.378 -6.822 1.00 92.75 288 ARG A N 1
ATOM 2316 C CA . ARG A 1 288 ? 17.744 0.590 -5.760 1.00 92.75 288 ARG A CA 1
ATOM 2317 C C . ARG A 1 288 ? 17.749 1.316 -4.417 1.00 92.75 288 ARG A C 1
ATOM 2319 O O . ARG A 1 288 ? 16.736 1.312 -3.723 1.00 92.75 288 ARG A O 1
ATOM 2326 N N . GLY A 1 289 ? 18.867 1.956 -4.079 1.00 94.69 289 GLY A N 1
ATOM 2327 C CA . GLY A 1 289 ? 19.017 2.768 -2.875 1.00 94.69 289 GLY A CA 1
ATOM 2328 C C . GLY A 1 289 ? 18.035 3.936 -2.843 1.00 94.69 289 GLY A C 1
ATOM 2329 O O . GLY A 1 289 ? 17.368 4.121 -1.830 1.00 94.69 289 GLY A O 1
ATOM 2330 N N . ARG A 1 290 ? 17.877 4.659 -3.960 1.00 96.00 290 ARG A N 1
ATOM 2331 C CA . ARG A 1 290 ? 16.902 5.755 -4.090 1.00 96.00 290 ARG A CA 1
ATOM 2332 C C . ARG A 1 290 ? 15.469 5.262 -3.886 1.00 96.00 290 ARG A C 1
ATOM 2334 O O . ARG A 1 290 ? 14.766 5.790 -3.031 1.00 96.00 290 ARG A O 1
ATOM 2341 N N . VAL A 1 291 ? 15.053 4.199 -4.585 1.00 95.94 291 VAL A N 1
ATOM 2342 C CA . VAL A 1 291 ? 13.691 3.640 -4.441 1.00 95.94 291 VAL A CA 1
ATOM 2343 C C . VAL A 1 291 ? 13.426 3.171 -3.007 1.00 95.94 291 VAL A C 1
ATOM 2345 O O . VAL A 1 291 ? 12.387 3.497 -2.434 1.00 95.94 291 VAL A O 1
ATOM 2348 N N . ASN A 1 292 ? 14.362 2.438 -2.398 1.00 96.94 292 ASN A N 1
ATOM 2349 C CA . ASN A 1 292 ? 14.228 1.997 -1.009 1.00 96.94 292 ASN A CA 1
ATOM 2350 C C . ASN A 1 292 ? 14.147 3.179 -0.034 1.00 96.94 292 ASN A C 1
ATOM 2352 O O . ASN A 1 292 ? 13.334 3.144 0.887 1.00 96.94 292 ASN A O 1
ATOM 2356 N N . ALA A 1 293 ? 14.959 4.223 -0.234 1.00 97.19 293 ALA A N 1
ATOM 2357 C CA . ALA A 1 293 ? 14.924 5.428 0.589 1.00 97.19 293 ALA A CA 1
ATOM 2358 C C . ALA A 1 293 ? 13.563 6.131 0.501 1.00 97.19 293 ALA A C 1
ATOM 2360 O O . ALA A 1 293 ? 12.991 6.465 1.534 1.00 97.19 293 ALA A O 1
ATOM 2361 N N . MET A 1 294 ? 12.988 6.261 -0.699 1.00 97.62 294 MET A N 1
ATOM 2362 C CA . MET A 1 294 ? 11.640 6.816 -0.872 1.00 97.62 294 MET A CA 1
ATOM 2363 C C . MET A 1 294 ? 10.590 5.988 -0.117 1.00 97.62 294 MET A C 1
ATOM 2365 O O . MET A 1 294 ? 9.778 6.548 0.615 1.00 97.62 294 MET A O 1
ATOM 2369 N N . VAL A 1 295 ? 10.621 4.652 -0.229 1.00 97.69 295 VAL A N 1
ATOM 2370 C CA . VAL A 1 295 ? 9.692 3.776 0.514 1.00 97.69 295 VAL A CA 1
ATOM 2371 C C . VAL A 1 295 ? 9.863 3.946 2.026 1.00 97.69 295 VAL A C 1
ATOM 2373 O O . VAL A 1 295 ? 8.879 4.053 2.756 1.00 97.69 295 VAL A O 1
ATOM 2376 N N . ASN A 1 296 ? 11.104 4.027 2.506 1.00 97.56 296 ASN A N 1
ATOM 2377 C CA . ASN A 1 296 ? 11.397 4.245 3.921 1.00 97.56 296 ASN A CA 1
ATOM 2378 C C . ASN A 1 296 ? 10.922 5.621 4.417 1.00 97.56 296 ASN A C 1
ATOM 2380 O O . ASN A 1 296 ? 10.429 5.719 5.542 1.00 97.56 296 ASN A O 1
ATOM 2384 N N . ASN A 1 297 ? 11.007 6.668 3.593 1.00 97.50 297 ASN A N 1
ATOM 2385 C CA . ASN A 1 297 ? 10.479 7.990 3.934 1.00 97.50 297 ASN A CA 1
ATOM 2386 C C . ASN A 1 297 ? 8.947 7.966 4.048 1.00 97.50 297 ASN A C 1
ATOM 2388 O O . ASN A 1 297 ? 8.405 8.481 5.026 1.00 97.50 297 ASN A O 1
ATOM 2392 N N . VAL A 1 298 ? 8.248 7.283 3.131 1.00 97.75 298 VAL A N 1
ATOM 2393 C CA . VAL A 1 298 ? 6.794 7.056 3.243 1.00 97.75 298 VAL A CA 1
ATOM 2394 C C . VAL A 1 298 ? 6.455 6.298 4.528 1.00 97.75 298 VAL A C 1
ATOM 2396 O O . VAL A 1 298 ? 5.583 6.718 5.285 1.00 97.75 298 VAL A O 1
ATOM 2399 N N . ASN A 1 299 ? 7.177 5.216 4.825 1.00 98.19 299 ASN A N 1
ATOM 2400 C CA . ASN A 1 299 ? 6.981 4.447 6.057 1.00 98.19 299 ASN A CA 1
ATOM 2401 C C . ASN A 1 299 ? 7.219 5.288 7.317 1.00 98.19 299 ASN A C 1
ATOM 2403 O O . ASN A 1 299 ? 6.519 5.112 8.311 1.00 98.19 299 ASN A O 1
ATOM 2407 N N . THR A 1 300 ? 8.172 6.221 7.271 1.00 97.75 300 THR A N 1
ATOM 2408 C CA . THR A 1 300 ? 8.447 7.155 8.370 1.00 97.75 300 THR A CA 1
ATOM 2409 C C . THR A 1 300 ? 7.268 8.100 8.595 1.00 97.75 300 THR A C 1
ATOM 2411 O O . THR A 1 300 ? 6.840 8.259 9.734 1.00 97.75 300 THR A O 1
ATOM 2414 N N . ILE A 1 301 ? 6.686 8.655 7.525 1.00 97.81 301 ILE A N 1
ATOM 2415 C CA . ILE A 1 301 ? 5.465 9.476 7.595 1.00 97.81 301 ILE A CA 1
ATOM 2416 C C . ILE A 1 301 ? 4.311 8.672 8.212 1.00 97.81 301 ILE A C 1
ATOM 2418 O O . ILE A 1 301 ? 3.690 9.134 9.165 1.00 97.81 301 ILE A O 1
ATOM 2422 N N . ILE A 1 302 ? 4.071 7.443 7.734 1.00 98.12 302 ILE A N 1
ATOM 2423 C CA . ILE A 1 302 ? 3.023 6.554 8.268 1.00 98.12 302 ILE A CA 1
ATOM 2424 C C . ILE A 1 302 ? 3.228 6.305 9.764 1.00 98.12 302 ILE A C 1
ATOM 2426 O O . ILE A 1 302 ? 2.282 6.416 10.545 1.00 98.12 302 ILE A O 1
ATOM 2430 N N . LYS A 1 303 ? 4.458 5.962 10.161 1.00 98.25 303 LYS A N 1
ATOM 2431 C CA . LYS A 1 303 ? 4.804 5.666 11.550 1.00 98.25 303 LYS A CA 1
ATOM 2432 C C . LYS A 1 303 ? 4.559 6.866 12.452 1.00 98.25 303 LYS A C 1
ATOM 2434 O O . LYS A 1 303 ? 3.876 6.728 13.457 1.00 98.25 303 LYS A O 1
ATOM 2439 N N . GLU A 1 304 ? 5.089 8.029 12.088 1.00 97.75 304 GLU A N 1
ATOM 2440 C CA . GLU A 1 304 ? 4.948 9.237 12.901 1.00 97.75 304 GLU A CA 1
ATOM 2441 C C . GLU A 1 304 ? 3.483 9.670 13.022 1.00 97.75 304 GLU A C 1
ATOM 2443 O O . GLU A 1 304 ? 3.030 9.983 14.119 1.00 97.75 304 GLU A O 1
ATOM 2448 N N . SER A 1 305 ? 2.706 9.611 11.932 1.00 97.44 305 SER A N 1
ATOM 2449 C CA . SER A 1 305 ? 1.264 9.878 11.982 1.00 97.44 305 SER A CA 1
ATOM 2450 C C . SER A 1 305 ? 0.513 8.882 12.875 1.00 97.44 305 SER A C 1
ATOM 2452 O O . SER A 1 305 ? -0.408 9.275 13.591 1.00 97.44 305 SER A O 1
ATOM 2454 N N . ALA A 1 306 ? 0.886 7.599 12.850 1.00 98.06 306 ALA A N 1
ATOM 2455 C CA . ALA A 1 306 ? 0.293 6.579 13.712 1.00 98.06 306 ALA A CA 1
ATOM 2456 C C . ALA A 1 306 ? 0.679 6.764 15.187 1.00 98.06 306 ALA A C 1
ATOM 2458 O O . ALA A 1 306 ? -0.180 6.614 16.053 1.00 98.06 306 ALA A O 1
ATOM 2459 N N . ASP A 1 307 ? 1.935 7.121 15.470 1.00 97.50 307 ASP A N 1
ATOM 2460 C CA . ASP A 1 307 ? 2.434 7.394 16.820 1.00 97.50 307 ASP A CA 1
ATOM 2461 C C . ASP A 1 307 ? 1.703 8.601 17.439 1.00 97.50 307 ASP A C 1
ATOM 2463 O O . ASP A 1 307 ? 1.238 8.506 18.576 1.00 97.50 307 ASP A O 1
ATOM 2467 N N . GLU A 1 308 ? 1.488 9.678 16.671 1.00 95.94 308 GLU A N 1
ATOM 2468 C CA . GLU A 1 308 ? 0.668 10.832 17.087 1.00 95.94 308 GLU A CA 1
ATOM 2469 C C . GLU A 1 308 ? -0.795 10.446 17.360 1.00 95.94 308 GLU A C 1
ATOM 2471 O O . GLU A 1 308 ? -1.440 11.036 18.220 1.00 95.94 308 GLU A O 1
ATOM 2476 N N . PHE A 1 309 ? -1.330 9.425 16.682 1.00 96.69 309 PHE A N 1
ATOM 2477 C CA . PHE A 1 309 ? -2.703 8.948 16.883 1.00 96.69 309 PHE A CA 1
ATOM 2478 C C . PHE A 1 309 ? -2.829 7.762 17.854 1.00 96.69 309 PHE A C 1
ATOM 2480 O O . PHE A 1 309 ? -3.937 7.264 18.092 1.00 96.69 309 PHE A O 1
ATOM 2487 N N . LYS A 1 310 ? -1.725 7.305 18.455 1.00 97.12 310 LYS A N 1
ATOM 2488 C CA . LYS A 1 310 ? -1.693 6.078 19.262 1.00 97.12 310 LYS A CA 1
ATOM 2489 C C . LYS A 1 310 ? -2.664 6.108 20.433 1.00 97.12 310 LYS A C 1
ATOM 2491 O O . LYS A 1 310 ? -3.361 5.126 20.695 1.00 97.12 310 LYS A O 1
ATOM 2496 N N . LYS A 1 311 ? -2.781 7.263 21.090 1.00 96.19 311 LYS A N 1
ATOM 2497 C CA . LYS A 1 311 ? -3.720 7.491 22.197 1.00 96.19 311 LYS A CA 1
ATOM 2498 C C . LYS A 1 311 ? -5.187 7.309 21.794 1.00 96.19 311 LYS A C 1
ATOM 2500 O O . LYS A 1 311 ? -6.009 7.010 22.651 1.00 96.19 311 LYS A O 1
ATOM 2505 N N . TRP A 1 312 ? -5.523 7.420 20.508 1.00 96.69 312 TRP A N 1
ATOM 2506 C CA . TRP A 1 312 ? -6.877 7.224 19.972 1.00 96.69 312 TRP A CA 1
ATOM 2507 C C . TRP A 1 312 ? -7.093 5.851 19.328 1.00 96.69 312 TRP A C 1
ATOM 2509 O O . TRP A 1 312 ? -8.162 5.603 18.766 1.00 96.69 312 TRP A O 1
ATOM 2519 N N . GLY A 1 313 ? -6.139 4.929 19.494 1.00 97.12 313 GLY A N 1
ATOM 2520 C CA . GLY A 1 313 ? -6.284 3.525 19.103 1.00 97.12 313 GLY A CA 1
ATOM 2521 C C . GLY A 1 313 ? -5.738 3.219 17.714 1.00 97.12 313 GLY A C 1
ATOM 2522 O O . GLY A 1 313 ? -6.195 2.265 17.083 1.00 97.12 313 GLY A O 1
ATOM 2523 N N . VAL A 1 314 ? -4.793 4.025 17.222 1.00 98.50 314 VAL A N 1
ATOM 2524 C CA . VAL A 1 314 ? -4.065 3.747 15.980 1.00 98.50 314 VAL A CA 1
ATOM 2525 C C . VAL A 1 314 ? -2.738 3.059 16.294 1.00 98.50 314 VAL A C 1
ATOM 2527 O O . VAL A 1 314 ? -1.967 3.524 17.127 1.00 98.50 314 VAL A O 1
ATOM 2530 N N . PHE A 1 315 ? -2.451 1.950 15.619 1.00 98.62 315 PHE A N 1
ATOM 2531 C CA . PHE A 1 315 ? -1.253 1.151 15.850 1.00 98.62 315 PHE A CA 1
ATOM 2532 C C . PHE A 1 315 ? -0.517 0.880 14.543 1.00 98.62 315 PHE A C 1
ATOM 2534 O O . PHE A 1 315 ? -1.094 0.419 13.559 1.00 98.62 315 PHE A O 1
ATOM 2541 N N . TYR A 1 316 ? 0.780 1.149 14.553 1.00 98.62 316 TYR A N 1
ATOM 2542 C CA . TYR A 1 316 ? 1.670 0.915 13.426 1.00 98.62 316 TYR A CA 1
ATOM 2543 C C . TYR A 1 316 ? 2.125 -0.552 13.349 1.00 98.62 316 TYR A C 1
ATOM 2545 O O . TYR A 1 316 ? 2.403 -1.175 14.377 1.00 98.62 316 TYR A O 1
ATOM 2553 N N . VAL A 1 317 ? 2.217 -1.103 12.133 1.00 98.69 317 VAL A N 1
ATOM 2554 C CA . VAL A 1 317 ? 2.614 -2.496 11.874 1.00 98.69 317 VAL A CA 1
ATOM 2555 C C . VAL A 1 317 ? 3.702 -2.568 10.795 1.00 98.69 317 VAL A C 1
ATOM 2557 O O . VAL A 1 317 ? 3.452 -2.326 9.616 1.00 98.69 317 VAL A O 1
ATOM 2560 N N . ASP A 1 318 ? 4.911 -2.978 11.180 1.00 97.38 318 ASP A N 1
ATOM 2561 C CA . ASP A 1 318 ? 6.065 -3.098 10.272 1.00 97.38 318 ASP A CA 1
ATOM 2562 C C . ASP A 1 318 ? 6.858 -4.405 10.404 1.00 97.38 318 ASP A C 1
ATOM 2564 O O . ASP A 1 318 ? 7.716 -4.689 9.571 1.00 97.38 318 ASP A O 1
ATOM 2568 N N . SER A 1 319 ? 6.573 -5.220 11.424 1.00 96.44 319 SER A N 1
ATOM 2569 C CA . SER A 1 319 ? 7.396 -6.393 11.757 1.00 96.44 319 SER A CA 1
ATOM 2570 C C . SER A 1 319 ? 7.531 -7.429 10.632 1.00 96.44 319 SER A C 1
ATOM 2572 O O . SER A 1 319 ? 8.484 -8.205 10.642 1.00 96.44 319 SER A O 1
ATOM 2574 N N . TYR A 1 320 ? 6.645 -7.428 9.631 1.00 97.06 320 TYR A N 1
ATOM 2575 C CA . TYR A 1 320 ? 6.773 -8.308 8.466 1.00 97.06 320 TYR A CA 1
ATOM 2576 C C . TYR A 1 320 ? 7.951 -7.923 7.563 1.00 97.06 320 TYR A C 1
ATOM 2578 O O . TYR A 1 320 ? 8.486 -8.794 6.883 1.00 97.06 320 TYR A O 1
ATOM 2586 N N . ASN A 1 321 ? 8.421 -6.670 7.585 1.00 95.31 321 ASN A N 1
ATOM 2587 C CA . ASN A 1 321 ? 9.614 -6.258 6.837 1.00 95.31 321 ASN A CA 1
ATOM 2588 C C . ASN A 1 321 ? 10.867 -7.016 7.304 1.00 95.31 321 ASN A C 1
ATOM 2590 O O . ASN A 1 321 ? 11.739 -7.333 6.496 1.00 95.31 321 ASN A O 1
ATOM 2594 N N . GLU A 1 322 ? 10.945 -7.363 8.590 1.00 93.62 322 GLU A N 1
ATOM 2595 C CA . GLU A 1 322 ? 12.040 -8.179 9.120 1.00 93.62 322 GLU A CA 1
ATOM 2596 C C . GLU A 1 322 ? 11.960 -9.634 8.645 1.00 93.62 322 GLU A C 1
ATOM 2598 O O . GLU A 1 322 ? 12.997 -10.247 8.400 1.00 93.62 322 GLU A O 1
ATOM 2603 N N . GLU A 1 323 ? 10.757 -10.181 8.438 1.00 93.38 323 GLU A N 1
ATOM 2604 C CA . GLU A 1 323 ? 10.590 -11.510 7.832 1.00 93.38 323 GLU A CA 1
ATOM 2605 C C . GLU A 1 323 ? 11.048 -11.524 6.369 1.00 93.38 323 GLU A C 1
ATOM 2607 O O . GLU A 1 323 ? 11.731 -12.464 5.960 1.00 93.38 323 GLU A O 1
ATOM 2612 N N . PHE A 1 324 ? 10.774 -10.458 5.606 1.00 91.81 324 PHE A N 1
ATOM 2613 C CA . PHE A 1 324 ? 11.301 -10.313 4.246 1.00 91.81 324 PHE A CA 1
ATOM 2614 C C . PHE A 1 324 ? 12.832 -10.343 4.212 1.00 91.81 324 PHE A C 1
ATOM 2616 O O . PHE A 1 324 ? 13.407 -11.084 3.414 1.00 91.81 324 PHE A O 1
ATOM 2623 N N . LYS A 1 325 ? 13.491 -9.603 5.112 1.00 89.62 325 LYS A N 1
ATOM 2624 C CA . LYS A 1 325 ? 14.957 -9.601 5.231 1.00 89.62 325 LYS A CA 1
ATOM 2625 C C . LYS A 1 325 ? 15.495 -10.959 5.678 1.00 89.62 325 LYS A C 1
ATOM 2627 O O . LYS A 1 325 ? 16.418 -11.487 5.071 1.00 89.62 325 LYS A O 1
ATOM 2632 N N . LYS A 1 326 ? 14.910 -11.560 6.721 1.00 90.25 326 LYS A N 1
ATOM 2633 C CA . LYS A 1 326 ? 15.337 -12.870 7.251 1.00 90.25 326 LYS A CA 1
ATOM 2634 C C . LYS A 1 326 ? 15.267 -13.983 6.218 1.00 90.25 326 LYS A C 1
ATOM 2636 O O . LYS A 1 326 ? 16.043 -14.932 6.299 1.00 90.25 326 LYS A O 1
ATOM 2641 N N . LYS A 1 327 ? 14.288 -13.908 5.320 1.00 87.44 327 LYS A N 1
ATOM 2642 C CA . LYS A 1 327 ? 14.008 -14.942 4.326 1.00 87.44 327 LYS A CA 1
ATOM 2643 C C . LYS A 1 327 ? 14.568 -14.612 2.947 1.00 87.44 327 LYS A C 1
ATOM 2645 O O . LYS A 1 327 ? 14.248 -15.344 2.017 1.00 87.44 327 LYS A O 1
ATOM 2650 N N . ASN A 1 328 ? 15.390 -13.563 2.822 1.00 85.44 328 ASN A N 1
ATOM 2651 C CA . ASN A 1 328 ? 16.000 -13.153 1.555 1.00 85.44 328 ASN A CA 1
ATOM 2652 C C . ASN A 1 328 ? 14.942 -13.017 0.437 1.00 85.44 328 ASN A C 1
ATOM 2654 O O . ASN A 1 328 ? 15.079 -13.577 -0.649 1.00 85.44 328 ASN A O 1
ATOM 2658 N N . ALA A 1 329 ? 13.826 -12.355 0.758 1.00 86.31 329 ALA A N 1
ATOM 2659 C CA . ALA A 1 329 ? 12.612 -12.330 -0.054 1.00 86.31 329 ALA A CA 1
ATOM 2660 C C . ALA A 1 329 ? 12.428 -11.052 -0.896 1.00 86.31 329 ALA A C 1
ATOM 2662 O O . ALA A 1 329 ? 11.395 -10.913 -1.569 1.00 86.31 329 ALA A O 1
ATOM 2663 N N . LEU A 1 330 ? 13.380 -10.120 -0.840 1.00 88.88 330 LEU A N 1
ATOM 2664 C CA . LEU A 1 330 ? 13.402 -8.883 -1.616 1.00 88.88 330 LEU A CA 1
ATOM 2665 C C . LEU A 1 330 ? 14.020 -9.107 -2.996 1.00 88.88 330 LEU A C 1
ATOM 2667 O O . LEU A 1 330 ? 14.702 -10.099 -3.267 1.00 88.88 330 LEU A O 1
ATOM 2671 N N . PHE A 1 331 ? 13.822 -8.142 -3.893 1.00 84.62 331 PHE A N 1
ATOM 2672 C CA . PHE A 1 331 ? 14.510 -8.173 -5.171 1.00 84.62 331 PHE A CA 1
ATOM 2673 C C . PHE A 1 331 ? 16.015 -8.057 -4.980 1.00 84.62 331 PHE A C 1
ATOM 2675 O O . PHE A 1 331 ? 16.496 -7.170 -4.277 1.00 84.62 331 PHE A O 1
ATOM 2682 N N . CYS A 1 332 ? 16.766 -8.897 -5.685 1.00 80.88 332 CYS A N 1
ATOM 2683 C CA . CYS A 1 332 ? 18.225 -8.914 -5.655 1.00 80.88 332 CYS A CA 1
ATOM 2684 C C . CYS A 1 332 ? 18.846 -9.357 -4.325 1.00 80.88 332 CYS A C 1
ATOM 2686 O O . CYS A 1 332 ? 20.034 -9.097 -4.109 1.00 80.88 332 CYS A O 1
ATOM 2688 N N . ASP A 1 333 ? 18.076 -10.034 -3.472 1.00 81.12 333 ASP A N 1
ATOM 2689 C CA . ASP A 1 333 ? 18.621 -10.807 -2.363 1.00 81.12 333 ASP A CA 1
ATOM 2690 C C . ASP A 1 333 ? 19.469 -11.982 -2.868 1.00 81.12 333 ASP A C 1
ATOM 2692 O O . ASP A 1 333 ? 19.315 -12.475 -3.993 1.00 81.12 333 ASP A O 1
ATOM 2696 N N . LYS A 1 334 ? 20.392 -12.442 -2.019 1.00 70.31 334 LYS A N 1
ATOM 2697 C CA . LYS A 1 334 ? 21.129 -13.678 -2.281 1.00 70.31 334 LYS A CA 1
ATOM 2698 C C . LYS A 1 334 ? 20.190 -14.850 -2.040 1.00 70.31 334 LYS A C 1
ATOM 2700 O O . LYS A 1 334 ? 19.695 -15.017 -0.930 1.00 70.31 334 LYS A O 1
ATOM 2705 N N . VAL A 1 335 ? 19.993 -15.682 -3.054 1.00 62.72 335 VAL A N 1
ATOM 2706 C CA . VAL A 1 335 ? 19.295 -16.952 -2.864 1.00 62.72 335 VAL A CA 1
ATOM 2707 C C . VAL A 1 335 ? 20.328 -18.012 -2.523 1.00 62.72 335 VAL A C 1
ATOM 2709 O O . VAL A 1 335 ? 21.245 -18.272 -3.304 1.00 62.72 335 VAL A O 1
ATOM 2712 N N . ASP A 1 336 ? 20.205 -18.578 -1.326 1.00 53.38 336 ASP A N 1
ATOM 2713 C CA . ASP A 1 336 ? 21.062 -19.666 -0.876 1.00 53.38 336 ASP A CA 1
ATOM 2714 C C . ASP A 1 336 ? 20.832 -20.887 -1.773 1.00 53.38 336 ASP A C 1
ATOM 2716 O O . ASP A 1 336 ? 19.691 -21.315 -1.935 1.00 53.38 336 ASP A O 1
ATOM 2720 N N . ASN A 1 337 ? 21.920 -21.390 -2.377 1.00 46.69 337 ASN A N 1
ATOM 2721 C CA . ASN A 1 337 ? 22.036 -22.610 -3.187 1.00 46.69 337 ASN A CA 1
ATOM 2722 C C . ASN A 1 337 ? 20.722 -23.379 -3.379 1.00 46.69 337 ASN A C 1
ATOM 2724 O O . ASN A 1 337 ? 20.425 -24.332 -2.658 1.00 46.69 337 ASN A O 1
ATOM 2728 N N . VAL A 1 338 ? 19.963 -23.004 -4.407 1.00 52.09 338 VAL A N 1
ATOM 2729 C CA . VAL A 1 338 ? 18.981 -23.924 -4.975 1.00 52.09 338 VAL A CA 1
ATOM 2730 C C . VAL A 1 338 ? 19.796 -25.043 -5.617 1.00 52.09 338 VAL A C 1
ATOM 2732 O O . VAL A 1 338 ? 20.487 -24.800 -6.609 1.00 52.09 338 VAL A O 1
ATOM 2735 N N . ASP A 1 339 ? 19.787 -26.230 -5.004 1.00 45.00 339 ASP A N 1
ATOM 2736 C CA . ASP A 1 339 ? 20.561 -27.402 -5.430 1.00 45.00 339 ASP A CA 1
ATOM 2737 C C . ASP A 1 339 ? 20.547 -27.553 -6.965 1.00 45.00 339 ASP A C 1
ATOM 2739 O O . ASP A 1 339 ? 19.501 -27.756 -7.585 1.00 45.00 339 ASP A O 1
ATOM 2743 N N . GLY A 1 340 ? 21.724 -27.416 -7.590 1.00 48.97 340 GLY A N 1
ATOM 2744 C CA . GLY A 1 340 ? 21.919 -27.538 -9.041 1.00 48.97 340 GLY A CA 1
ATOM 2745 C C . GLY A 1 340 ? 21.940 -26.229 -9.845 1.00 48.97 340 GLY A C 1
ATOM 2746 O O . GLY A 1 340 ? 22.129 -26.288 -11.060 1.00 48.97 340 GLY A O 1
ATOM 2747 N N . TRP A 1 341 ? 21.795 -25.059 -9.211 1.00 46.62 341 TRP A N 1
ATOM 2748 C CA . TRP A 1 341 ? 21.752 -23.754 -9.890 1.00 46.62 341 TRP A CA 1
ATOM 2749 C C . TRP A 1 341 ? 22.875 -22.814 -9.422 1.00 46.62 341 TRP A C 1
ATOM 2751 O O . TRP A 1 341 ? 22.631 -21.661 -9.093 1.00 46.62 341 TRP A O 1
ATOM 2761 N N . ASP A 1 342 ? 24.137 -23.252 -9.477 1.00 44.34 342 ASP A N 1
ATOM 2762 C CA . ASP A 1 342 ? 25.324 -22.459 -9.075 1.00 44.34 342 ASP A CA 1
ATOM 2763 C C . ASP A 1 342 ? 25.521 -21.129 -9.859 1.00 44.34 342 ASP A C 1
ATOM 2765 O O . ASP A 1 342 ? 26.419 -20.346 -9.560 1.00 44.34 342 ASP A O 1
ATOM 2769 N N . ASN A 1 343 ? 24.682 -20.846 -10.867 1.00 49.19 343 ASN A N 1
ATOM 2770 C CA . ASN A 1 343 ? 24.641 -19.596 -11.644 1.00 49.19 343 ASN A CA 1
ATOM 2771 C C . ASN A 1 343 ? 23.315 -18.818 -11.483 1.00 49.19 343 ASN A C 1
ATOM 2773 O O . ASN A 1 343 ? 22.973 -17.985 -12.324 1.00 49.19 343 ASN A O 1
ATOM 2777 N N . TYR A 1 344 ? 22.572 -19.069 -10.405 1.00 49.22 344 TYR A N 1
ATOM 2778 C CA . TYR A 1 344 ? 21.294 -18.432 -10.064 1.00 49.22 344 TYR A CA 1
ATOM 2779 C C . TYR A 1 344 ? 21.252 -16.890 -10.179 1.00 49.22 344 TYR A C 1
ATOM 2781 O O . TYR A 1 344 ? 20.262 -16.365 -10.694 1.00 49.22 344 TYR A O 1
ATOM 2789 N N . PRO A 1 345 ? 22.314 -16.132 -9.817 1.00 48.44 345 PRO A N 1
ATOM 2790 C CA . PRO A 1 345 ? 22.299 -14.673 -9.942 1.00 48.44 345 PRO A CA 1
ATOM 2791 C C . PRO A 1 345 ? 22.121 -14.156 -11.382 1.00 48.44 345 PRO A C 1
ATOM 2793 O O . PRO A 1 345 ? 21.736 -13.007 -11.573 1.00 48.44 345 PRO A O 1
ATOM 2796 N N . LEU A 1 346 ? 22.387 -14.989 -12.399 1.00 44.66 346 LEU A N 1
ATOM 2797 C CA . LEU A 1 346 ? 22.237 -14.645 -13.819 1.00 44.66 346 LEU A CA 1
ATOM 2798 C C . LEU A 1 346 ? 20.815 -14.852 -14.358 1.00 44.66 346 LEU A C 1
ATOM 2800 O O . LEU A 1 346 ? 20.519 -14.379 -15.450 1.00 44.66 346 LEU A O 1
ATOM 2804 N N . GLN A 1 347 ? 19.919 -15.526 -13.633 1.00 49.41 347 GLN A N 1
ATOM 2805 C CA . GLN A 1 347 ? 18.533 -15.728 -14.093 1.00 49.41 347 GLN A CA 1
ATOM 2806 C C . GLN A 1 347 ? 17.601 -14.589 -13.702 1.00 49.41 347 GLN A C 1
ATOM 2808 O O . GLN A 1 347 ? 16.626 -14.329 -14.400 1.00 49.41 347 GLN A O 1
ATOM 2813 N N . TYR A 1 348 ? 18.008 -13.806 -12.701 1.00 45.72 348 TYR A N 1
ATOM 2814 C CA . TYR A 1 348 ? 17.505 -12.454 -12.459 1.00 45.72 348 TYR A CA 1
ATOM 2815 C C . TYR A 1 348 ? 17.604 -11.549 -13.698 1.00 45.72 348 TYR A C 1
ATOM 2817 O O . TYR A 1 348 ? 16.808 -10.625 -13.869 1.00 45.72 348 TYR A O 1
ATOM 2825 N N . ALA A 1 349 ? 18.592 -11.804 -14.566 1.00 43.03 349 ALA A N 1
ATOM 2826 C CA . ALA A 1 349 ? 18.921 -10.949 -15.703 1.00 43.03 349 ALA A CA 1
ATOM 2827 C C . ALA A 1 349 ? 17.868 -10.962 -16.821 1.00 43.03 349 ALA A C 1
ATOM 2829 O O . ALA A 1 349 ? 17.889 -10.069 -17.667 1.00 43.03 349 ALA A O 1
ATOM 2830 N N . PHE A 1 350 ? 16.927 -11.916 -16.822 1.00 50.78 350 PHE A N 1
ATOM 2831 C CA . PHE A 1 350 ? 15.984 -12.103 -17.931 1.00 50.78 350 PHE A CA 1
ATOM 2832 C C . PHE A 1 350 ? 14.520 -11.914 -17.543 1.00 50.78 350 PHE A C 1
ATOM 2834 O O . PHE A 1 350 ? 13.630 -12.607 -18.016 1.00 50.78 350 PHE A O 1
ATOM 2841 N N . ARG A 1 351 ? 14.277 -10.858 -16.759 1.00 55.50 351 ARG A N 1
ATOM 2842 C CA . ARG A 1 351 ? 12.984 -10.168 -16.603 1.00 55.50 351 ARG A CA 1
ATOM 2843 C C . ARG A 1 351 ? 11.913 -10.916 -15.800 1.00 55.50 351 ARG A C 1
ATOM 2845 O O . ARG A 1 351 ? 11.152 -10.234 -15.128 1.00 55.50 351 ARG A O 1
ATOM 2852 N N . GLN A 1 352 ? 11.866 -12.246 -15.748 1.00 55.50 352 GLN A N 1
ATOM 2853 C CA . GLN A 1 352 ? 10.840 -12.978 -14.987 1.00 55.50 352 GLN A CA 1
ATOM 2854 C C . GLN A 1 352 ? 11.344 -13.440 -13.612 1.00 55.50 352 GLN A C 1
ATOM 2856 O O . GLN A 1 352 ? 12.296 -14.209 -13.531 1.00 55.50 352 GLN A O 1
ATOM 2861 N N . ASN A 1 353 ? 10.675 -13.014 -12.531 1.00 58.16 353 ASN A N 1
ATOM 2862 C CA . ASN A 1 353 ? 10.842 -13.662 -11.229 1.00 58.16 353 ASN A CA 1
ATOM 2863 C C . ASN A 1 353 ? 9.887 -14.853 -11.172 1.00 58.16 353 ASN A C 1
ATOM 2865 O O . ASN A 1 353 ? 8.669 -14.667 -11.190 1.00 58.16 353 ASN A O 1
ATOM 2869 N N . ILE A 1 354 ? 10.435 -16.062 -11.135 1.00 54.59 354 ILE A N 1
ATOM 2870 C CA . ILE A 1 354 ? 9.670 -17.309 -11.113 1.00 54.59 354 ILE A CA 1
ATOM 2871 C C . ILE A 1 354 ? 9.615 -17.831 -9.678 1.00 54.59 354 ILE A C 1
ATOM 2873 O O . ILE A 1 354 ? 10.641 -17.966 -9.008 1.00 54.59 354 ILE A O 1
ATOM 2877 N N . GLY A 1 355 ? 8.417 -18.170 -9.210 1.00 60.22 355 GLY A N 1
ATOM 2878 C CA . GLY A 1 355 ? 8.245 -18.906 -7.971 1.00 60.22 355 GLY A CA 1
ATOM 2879 C C . GLY A 1 355 ? 8.539 -18.087 -6.717 1.00 60.22 355 GLY A C 1
ATOM 2880 O O . GLY A 1 355 ? 8.154 -16.920 -6.590 1.00 60.22 355 GLY A O 1
ATOM 2881 N N . ASN A 1 356 ? 9.260 -18.717 -5.789 1.00 63.03 356 ASN A N 1
ATOM 2882 C CA . ASN A 1 356 ? 9.660 -18.165 -4.495 1.00 63.03 356 ASN A CA 1
ATOM 2883 C C . ASN A 1 356 ? 10.924 -17.293 -4.526 1.00 63.03 356 ASN A C 1
ATOM 2885 O O . ASN A 1 356 ? 11.367 -16.867 -3.462 1.00 63.03 356 ASN A O 1
ATOM 2889 N N . GLN A 1 357 ? 11.470 -17.011 -5.716 1.00 65.62 357 GLN A N 1
ATOM 2890 C CA . GLN A 1 357 ? 12.644 -16.149 -5.936 1.00 65.62 357 GLN A CA 1
ATOM 2891 C C . GLN A 1 357 ? 12.570 -14.825 -5.179 1.00 65.62 357 GLN A C 1
ATOM 2893 O O . GLN A 1 357 ? 13.562 -14.342 -4.645 1.00 65.62 357 GLN A O 1
ATOM 2898 N N . THR A 1 358 ? 11.374 -14.251 -5.159 1.00 76.50 358 THR A N 1
ATOM 2899 C CA . THR A 1 358 ? 11.001 -13.112 -4.337 1.00 76.50 358 THR A CA 1
ATOM 2900 C C . THR A 1 358 ? 9.615 -13.355 -3.793 1.00 76.50 358 THR A C 1
ATOM 2902 O O . THR A 1 358 ? 8.810 -14.096 -4.369 1.00 76.50 358 THR A O 1
ATOM 2905 N N . ARG A 1 359 ? 9.288 -12.667 -2.705 1.00 86.06 359 ARG A N 1
ATOM 2906 C CA . ARG A 1 359 ? 7.903 -12.597 -2.234 1.00 86.06 359 ARG A CA 1
ATOM 2907 C C . ARG A 1 359 ? 7.197 -11.310 -2.631 1.00 86.06 359 ARG A C 1
ATOM 2909 O O . ARG A 1 359 ? 6.143 -10.991 -2.093 1.00 86.06 359 ARG A O 1
ATOM 2916 N N . LEU A 1 360 ? 7.766 -10.614 -3.609 1.00 87.25 360 LEU A N 1
ATOM 2917 C CA . LEU A 1 360 ? 7.181 -9.470 -4.291 1.00 87.25 360 LEU A CA 1
ATOM 2918 C C . LEU A 1 360 ? 6.998 -9.797 -5.775 1.00 87.25 360 LEU A C 1
ATOM 2920 O O . LEU A 1 360 ? 7.819 -10.503 -6.364 1.00 87.25 360 LEU A O 1
ATOM 2924 N N . TRP A 1 361 ? 5.965 -9.257 -6.406 1.00 83.75 361 TRP A N 1
ATOM 2925 C CA . TRP A 1 361 ? 5.787 -9.348 -7.855 1.00 83.75 361 TRP A CA 1
ATOM 2926 C C . TRP A 1 361 ? 6.710 -8.394 -8.616 1.00 83.75 361 TRP A C 1
ATOM 2928 O O . TRP A 1 361 ? 6.819 -7.217 -8.266 1.00 83.75 361 TRP A O 1
ATOM 2938 N N . SER A 1 362 ? 7.322 -8.863 -9.710 1.00 78.38 362 SER A N 1
ATOM 2939 C CA . SER A 1 362 ? 7.774 -7.950 -10.771 1.00 78.38 362 SER A CA 1
ATOM 2940 C C . SER A 1 362 ? 6.666 -7.742 -11.794 1.00 78.38 362 SER A C 1
ATOM 2942 O O . SER A 1 362 ? 5.776 -8.582 -11.932 1.00 78.38 362 SER A O 1
ATOM 2944 N N . GLY A 1 363 ? 6.755 -6.665 -12.578 1.00 69.19 363 GLY A N 1
ATOM 2945 C CA . GLY A 1 363 ? 5.791 -6.420 -13.660 1.00 69.19 363 GLY A CA 1
ATOM 2946 C C . GLY A 1 363 ? 5.839 -7.434 -14.814 1.00 69.19 363 GLY A C 1
ATOM 2947 O O . GLY A 1 363 ? 4.983 -7.395 -15.687 1.00 69.19 363 GLY A O 1
ATOM 2948 N N . TRP A 1 364 ? 6.804 -8.357 -14.806 1.00 69.31 364 TRP A N 1
ATOM 2949 C CA . TRP A 1 364 ? 6.984 -9.410 -15.817 1.00 69.31 364 TRP A CA 1
ATOM 2950 C C . TRP A 1 364 ? 6.627 -10.809 -15.328 1.00 69.31 364 TRP A C 1
ATOM 2952 O O . TRP A 1 364 ? 6.677 -11.759 -16.102 1.00 69.31 364 TRP A O 1
ATOM 2962 N N . SER A 1 365 ? 6.341 -10.970 -14.037 1.00 70.69 365 SER A N 1
ATOM 2963 C CA . SER A 1 365 ? 5.957 -12.279 -13.510 1.00 70.69 365 SER A CA 1
ATOM 2964 C C . SER A 1 365 ? 4.630 -12.693 -14.146 1.00 70.69 365 SER A C 1
ATOM 2966 O O . SER A 1 365 ? 3.749 -11.848 -14.210 1.00 70.69 365 SER A O 1
ATOM 2968 N N . ASP A 1 366 ? 4.453 -13.939 -14.584 1.00 66.25 366 ASP A N 1
ATOM 2969 C CA . ASP A 1 366 ? 3.185 -14.458 -15.127 1.00 66.25 366 ASP A CA 1
ATOM 2970 C C . ASP A 1 366 ? 2.270 -14.992 -14.000 1.00 66.25 366 ASP A C 1
ATOM 2972 O O . ASP A 1 366 ? 2.728 -15.403 -12.937 1.00 66.25 366 ASP A O 1
ATOM 2976 N N . TRP A 1 367 ? 0.953 -14.975 -14.206 1.00 59.31 367 TRP A N 1
ATOM 2977 C CA . TRP A 1 367 ? -0.048 -15.648 -13.368 1.00 59.31 367 TRP A CA 1
ATOM 2978 C C . TRP A 1 367 ? 0.039 -17.170 -13.387 1.00 59.31 367 TRP A C 1
ATOM 2980 O O . TRP A 1 367 ? -0.548 -17.828 -12.525 1.00 59.31 367 TRP A O 1
ATOM 2990 N N . THR A 1 368 ? 0.736 -17.751 -14.364 1.00 57.75 368 THR A N 1
ATOM 2991 C CA . THR A 1 368 ? 0.988 -19.196 -14.385 1.00 57.75 368 THR A CA 1
ATOM 2992 C C . THR A 1 368 ? 1.956 -19.662 -13.293 1.00 57.75 368 THR A C 1
ATOM 2994 O O . THR A 1 368 ? 2.113 -20.872 -13.122 1.00 57.75 368 THR A O 1
ATOM 2997 N N . ASP A 1 369 ? 2.503 -18.742 -12.488 1.00 56.06 369 ASP A N 1
ATOM 2998 C CA . ASP A 1 369 ? 3.181 -19.000 -11.214 1.00 56.06 369 ASP A CA 1
ATOM 2999 C C . ASP A 1 369 ? 2.184 -19.551 -10.165 1.00 56.06 369 ASP A C 1
ATOM 3001 O O . ASP A 1 369 ? 1.699 -18.867 -9.263 1.00 56.06 369 ASP A O 1
ATOM 3005 N N . ARG A 1 370 ? 1.762 -20.806 -10.368 1.00 48.47 370 ARG A N 1
ATOM 3006 C CA . ARG A 1 370 ? 0.677 -21.470 -9.635 1.00 48.47 370 ARG A CA 1
ATOM 3007 C C . ARG A 1 370 ? 1.187 -22.048 -8.317 1.00 48.47 370 ARG A C 1
ATOM 3009 O O . ARG A 1 370 ? 1.636 -23.188 -8.283 1.00 48.47 370 ARG A O 1
ATOM 3016 N N . GLY A 1 371 ? 1.036 -21.321 -7.215 1.00 45.38 371 GLY A N 1
ATOM 3017 C CA . GLY A 1 371 ? 1.131 -21.910 -5.877 1.00 45.38 371 GLY A CA 1
ATOM 3018 C C . GLY A 1 371 ? 1.170 -20.884 -4.751 1.00 45.38 371 GLY A C 1
ATOM 3019 O O . GLY A 1 371 ? 1.567 -19.746 -4.967 1.00 45.38 371 GLY A O 1
ATOM 3020 N N . LYS A 1 372 ? 0.854 -21.324 -3.522 1.00 49.97 372 LYS A N 1
ATOM 3021 C CA . LYS A 1 372 ? 1.072 -20.548 -2.278 1.00 49.97 372 LYS A CA 1
ATOM 3022 C C . LYS A 1 372 ? 2.524 -20.070 -2.111 1.00 49.97 372 LYS A C 1
ATOM 3024 O O . LYS A 1 372 ? 2.776 -19.104 -1.404 1.00 49.97 372 LYS A O 1
ATOM 3029 N N . ASP A 1 373 ? 3.438 -20.715 -2.831 1.00 53.75 373 ASP A N 1
ATOM 3030 C CA . ASP A 1 373 ? 4.866 -20.417 -2.897 1.00 53.75 373 ASP A CA 1
ATOM 3031 C C . ASP A 1 373 ? 5.390 -20.168 -4.310 1.00 53.75 373 ASP A C 1
ATOM 3033 O O . ASP A 1 373 ? 6.595 -20.017 -4.485 1.00 53.75 373 ASP A O 1
ATOM 3037 N N . GLY A 1 374 ? 4.520 -20.190 -5.323 1.00 44.25 374 GLY A N 1
ATOM 3038 C CA . GLY A 1 374 ? 4.947 -20.239 -6.719 1.00 44.25 374 GLY A CA 1
ATOM 3039 C C . GLY A 1 374 ? 5.658 -21.547 -7.123 1.00 44.25 374 GLY A C 1
ATOM 3040 O O . GLY A 1 374 ? 6.392 -21.616 -8.106 1.00 44.25 374 GLY A O 1
ATOM 3041 N N . HIS A 1 375 ? 5.449 -22.642 -6.382 1.00 35.91 375 HIS A N 1
ATOM 3042 C CA . HIS A 1 375 ? 5.854 -23.962 -6.867 1.00 35.91 375 HIS A CA 1
ATOM 3043 C C . HIS A 1 375 ? 4.867 -24.465 -7.919 1.00 35.91 375 HIS A C 1
ATOM 3045 O O . HIS A 1 375 ? 3.865 -25.108 -7.605 1.00 35.91 375 HIS A O 1
ATOM 3051 N N . TYR A 1 376 ? 5.212 -24.232 -9.182 1.00 41.78 376 TYR A N 1
ATOM 3052 C CA . TYR A 1 376 ? 4.713 -25.012 -10.305 1.00 41.78 376 TYR A CA 1
ATOM 3053 C C . TYR A 1 376 ? 4.944 -26.511 -10.003 1.00 41.78 376 TYR A C 1
ATOM 3055 O O . TYR A 1 376 ? 6.072 -26.991 -10.039 1.00 41.78 376 TYR A O 1
ATOM 3063 N N . GLN A 1 377 ? 3.891 -27.261 -9.650 1.00 38.31 377 GLN A N 1
ATOM 3064 C CA . GLN A 1 377 ? 3.958 -28.724 -9.452 1.00 38.31 377 GLN A CA 1
ATOM 3065 C C . GLN A 1 377 ? 3.868 -29.518 -10.773 1.00 38.31 377 GLN A C 1
ATOM 3067 O O . GLN A 1 377 ? 3.833 -30.747 -10.763 1.00 38.31 377 GLN A O 1
ATOM 3072 N N . GLY A 1 378 ? 3.808 -28.836 -11.920 1.00 34.53 378 GLY A N 1
ATOM 3073 C CA . GLY A 1 378 ? 3.922 -29.460 -13.239 1.00 34.53 378 GLY A CA 1
ATOM 3074 C C . GLY A 1 378 ? 5.381 -29.588 -13.677 1.00 34.53 378 GLY A C 1
ATOM 3075 O O . GLY A 1 378 ? 6.233 -28.834 -13.218 1.00 34.53 378 GLY A O 1
ATOM 3076 N N . ASN A 1 379 ? 5.676 -30.518 -14.590 1.00 30.77 379 ASN A N 1
ATOM 3077 C CA . ASN A 1 379 ? 6.963 -30.529 -15.293 1.00 30.77 379 ASN A CA 1
ATOM 3078 C C . ASN A 1 379 ? 7.269 -29.112 -15.816 1.00 30.77 379 ASN A C 1
ATOM 3080 O O . ASN A 1 379 ? 6.394 -28.538 -16.475 1.00 30.77 379 ASN A O 1
ATOM 3084 N N . PRO A 1 380 ? 8.472 -28.558 -15.576 1.00 36.22 380 PRO A N 1
ATOM 3085 C CA . PRO A 1 380 ? 8.910 -27.335 -16.229 1.00 36.22 380 PRO A CA 1
ATOM 3086 C C . PRO A 1 380 ? 9.072 -27.647 -17.721 1.00 36.22 380 PRO A C 1
ATOM 3088 O O . PRO A 1 380 ? 10.114 -28.108 -18.169 1.00 36.22 380 PRO A O 1
ATOM 3091 N N . HIS A 1 381 ? 8.010 -27.483 -18.501 1.00 27.52 381 HIS A N 1
ATOM 3092 C CA . HIS A 1 381 ? 8.096 -27.484 -19.956 1.00 27.52 381 HIS A CA 1
ATOM 3093 C C . HIS A 1 381 ? 8.267 -26.040 -20.450 1.00 27.52 381 HIS A C 1
ATOM 3095 O O . HIS A 1 381 ? 7.814 -25.103 -19.798 1.00 27.52 381 HIS A O 1
ATOM 3101 N N . PRO A 1 382 ? 9.015 -25.842 -21.542 1.00 35.16 382 PRO A N 1
ATOM 3102 C CA . PRO A 1 382 ? 10.383 -25.357 -21.433 1.00 35.16 382 PRO A CA 1
ATOM 3103 C C . PRO A 1 382 ? 10.488 -23.924 -21.945 1.00 35.16 382 PRO A C 1
ATOM 3105 O O . PRO A 1 382 ? 10.166 -23.664 -23.098 1.00 35.16 382 PRO A O 1
ATOM 3108 N N . ILE A 1 383 ? 11.006 -23.007 -21.129 1.00 34.78 383 ILE A N 1
ATOM 3109 C CA . ILE A 1 383 ? 11.622 -21.769 -21.650 1.00 34.78 383 ILE A CA 1
ATOM 3110 C C . ILE A 1 383 ? 13.022 -21.535 -21.058 1.00 34.78 383 ILE A C 1
ATOM 3112 O O . ILE A 1 383 ? 13.784 -20.732 -21.581 1.00 34.78 383 ILE A O 1
ATOM 3116 N N . VAL A 1 384 ? 13.456 -22.300 -20.048 1.00 34.56 384 VAL A N 1
ATOM 3117 C CA . VAL A 1 384 ? 14.770 -22.073 -19.419 1.00 34.56 384 VAL A CA 1
ATOM 3118 C C . VAL A 1 384 ? 15.598 -23.356 -19.332 1.00 34.56 384 VAL A C 1
ATOM 3120 O O . VAL A 1 384 ? 16.151 -23.702 -18.295 1.00 34.56 384 VAL A O 1
ATOM 3123 N N . GLU A 1 385 ? 15.735 -24.062 -20.454 1.00 35.16 385 GLU A N 1
ATOM 3124 C CA . GLU A 1 385 ? 17.050 -24.640 -20.747 1.00 35.16 385 GLU A CA 1
ATOM 3125 C C . GLU A 1 385 ? 17.961 -23.495 -21.209 1.00 35.16 385 GLU A C 1
ATOM 3127 O O . GLU A 1 385 ? 17.489 -22.481 -21.718 1.00 35.16 385 GLU A O 1
ATOM 3132 N N . ARG A 1 386 ? 19.277 -23.612 -21.020 1.00 39.31 386 ARG A N 1
ATOM 3133 C CA . ARG A 1 386 ? 20.254 -22.545 -21.317 1.00 39.31 386 ARG A CA 1
ATOM 3134 C C . ARG A 1 386 ? 20.169 -21.997 -22.758 1.00 39.31 386 ARG A C 1
ATOM 3136 O O . ARG A 1 386 ? 20.604 -20.877 -22.997 1.00 39.31 386 ARG A O 1
ATOM 3143 N N . GLU A 1 387 ? 19.588 -22.763 -23.683 1.00 38.25 387 GLU A N 1
ATOM 3144 C CA . GLU A 1 387 ? 19.310 -22.390 -25.079 1.00 38.25 387 GLU A CA 1
ATOM 3145 C C . GLU A 1 387 ? 17.999 -21.582 -25.259 1.00 38.25 387 GLU A C 1
ATOM 3147 O O . GLU A 1 387 ? 17.871 -20.817 -26.212 1.00 38.25 387 GLU A O 1
ATOM 3152 N N . GLY A 1 388 ? 17.054 -21.663 -24.315 1.00 40.91 388 GLY A N 1
ATOM 3153 C CA . GLY A 1 388 ? 15.801 -20.892 -24.284 1.00 40.91 388 GLY A CA 1
ATOM 3154 C C . GLY A 1 388 ? 15.942 -19.456 -23.756 1.00 40.91 388 GLY A C 1
ATOM 3155 O O . GLY A 1 388 ? 15.147 -18.591 -24.109 1.00 40.91 388 GLY A O 1
ATOM 3156 N N . LEU A 1 389 ? 17.007 -19.154 -23.006 1.00 41.28 389 LEU A N 1
ATOM 3157 C CA . LEU A 1 389 ? 17.324 -17.791 -22.544 1.00 41.28 389 LEU A CA 1
ATOM 3158 C C . LEU A 1 389 ? 17.671 -16.833 -23.696 1.00 41.28 389 LEU A C 1
ATOM 3160 O O . LEU A 1 389 ? 17.331 -15.651 -23.654 1.00 41.28 389 LEU A O 1
ATOM 3164 N N . GLU A 1 390 ? 18.315 -17.337 -24.750 1.00 45.00 390 GLU A N 1
ATOM 3165 C CA . GLU A 1 390 ? 18.498 -16.579 -25.992 1.00 45.00 390 GLU A CA 1
ATOM 3166 C C . GLU A 1 390 ? 17.177 -16.494 -26.777 1.00 45.00 390 GLU A C 1
ATOM 3168 O O . GLU A 1 390 ? 16.863 -15.442 -27.332 1.00 45.00 390 GLU A O 1
ATOM 3173 N N . ALA A 1 391 ? 16.338 -17.535 -26.755 1.00 43.66 391 ALA A N 1
ATOM 3174 C CA . ALA A 1 391 ? 15.026 -17.517 -27.408 1.00 43.66 391 ALA A CA 1
ATOM 3175 C C . ALA A 1 391 ? 14.050 -16.493 -26.786 1.00 43.66 391 ALA A C 1
ATOM 3177 O O . ALA A 1 391 ? 13.337 -15.830 -27.537 1.00 43.66 391 ALA A O 1
ATOM 3178 N N . ASP A 1 392 ? 14.060 -16.292 -25.463 1.00 49.59 392 ASP A N 1
ATOM 3179 C CA . ASP A 1 392 ? 13.195 -15.325 -24.761 1.00 49.59 392 ASP A CA 1
ATOM 3180 C C . ASP A 1 392 ? 13.649 -13.865 -24.964 1.00 49.59 392 ASP A C 1
ATOM 3182 O O . ASP A 1 392 ? 12.845 -12.981 -25.277 1.00 49.59 392 ASP A O 1
ATOM 3186 N N . LYS A 1 393 ? 14.971 -13.611 -24.960 1.00 52.34 393 LYS A N 1
ATOM 3187 C CA . LYS A 1 393 ? 15.513 -12.331 -25.458 1.00 52.34 393 LYS A CA 1
ATOM 3188 C C . LYS A 1 393 ? 15.016 -12.048 -26.866 1.00 52.34 393 LYS A C 1
ATOM 3190 O O . LYS A 1 393 ? 14.614 -10.923 -27.154 1.00 52.34 393 LYS A O 1
ATOM 3195 N N . THR A 1 394 ? 15.046 -13.058 -27.735 1.00 58.03 394 THR A N 1
ATOM 3196 C CA . THR A 1 394 ? 14.604 -12.927 -29.124 1.00 58.03 394 THR A CA 1
ATOM 3197 C C . THR A 1 394 ? 13.090 -12.728 -29.201 1.00 58.03 394 THR A C 1
ATOM 3199 O O . THR A 1 394 ? 12.630 -11.993 -30.059 1.00 58.03 394 THR A O 1
ATOM 3202 N N . PHE A 1 395 ? 12.305 -13.316 -28.300 1.00 58.19 395 PHE A N 1
ATOM 3203 C CA . PHE A 1 395 ? 10.848 -13.193 -28.245 1.00 58.19 395 PHE A CA 1
ATOM 3204 C C . PHE A 1 395 ? 10.387 -11.784 -27.858 1.00 58.19 395 PHE A C 1
ATOM 3206 O O . PHE A 1 395 ? 9.703 -11.122 -28.635 1.00 58.19 395 PHE A O 1
ATOM 3213 N N . VAL A 1 396 ? 10.834 -11.262 -26.710 1.00 64.38 396 VAL A N 1
ATOM 3214 C CA . VAL A 1 396 ? 10.485 -9.892 -26.290 1.00 64.38 396 VAL A CA 1
ATOM 3215 C C . VAL A 1 396 ? 11.094 -8.864 -27.244 1.00 64.38 396 VAL A C 1
ATOM 3217 O O . VAL A 1 396 ? 10.439 -7.882 -27.588 1.00 64.38 396 VAL A O 1
ATOM 3220 N N . THR A 1 397 ? 12.317 -9.095 -27.735 1.00 71.06 397 THR A N 1
ATOM 3221 C CA . THR A 1 397 ? 12.958 -8.201 -28.714 1.00 71.06 397 THR A CA 1
ATOM 3222 C C . THR A 1 397 ? 12.213 -8.188 -30.044 1.00 71.06 397 THR A C 1
ATOM 3224 O O . THR A 1 397 ? 11.950 -7.100 -30.548 1.00 71.06 397 THR A O 1
ATOM 3227 N N . ARG A 1 398 ? 11.815 -9.347 -30.592 1.00 71.44 398 ARG A N 1
ATOM 3228 C CA . ARG A 1 398 ? 11.023 -9.429 -31.833 1.00 71.44 398 ARG A CA 1
ATOM 3229 C C . ARG A 1 398 ? 9.637 -8.839 -31.649 1.00 71.44 398 ARG A C 1
ATOM 3231 O O . ARG A 1 398 ? 9.240 -8.025 -32.472 1.00 71.44 398 ARG A O 1
ATOM 3238 N N . GLY A 1 399 ? 8.943 -9.172 -30.561 1.00 71.81 399 GLY A N 1
ATOM 3239 C CA . GLY A 1 399 ? 7.645 -8.587 -30.233 1.00 71.81 399 GLY A CA 1
ATOM 3240 C C . GLY A 1 399 ? 7.725 -7.063 -30.128 1.00 71.81 399 GLY A C 1
ATOM 3241 O O . GLY A 1 399 ? 6.904 -6.365 -30.713 1.00 71.81 399 GLY A O 1
ATOM 3242 N N . ARG A 1 400 ? 8.756 -6.530 -29.459 1.00 77.12 400 ARG A N 1
ATOM 3243 C CA . ARG A 1 400 ? 9.011 -5.085 -29.344 1.00 77.12 400 ARG A CA 1
ATOM 3244 C C . ARG A 1 400 ? 9.338 -4.460 -30.698 1.00 77.12 400 ARG A C 1
ATOM 3246 O O . ARG A 1 400 ? 8.822 -3.399 -31.028 1.00 77.12 400 ARG A O 1
ATOM 3253 N N . GLU A 1 401 ? 10.221 -5.078 -31.475 1.00 78.88 401 GLU A N 1
ATOM 3254 C CA . GLU A 1 401 ? 10.591 -4.584 -32.802 1.00 78.88 401 GLU A CA 1
ATOM 3255 C C . GLU A 1 401 ? 9.407 -4.574 -33.761 1.00 78.88 401 GLU A C 1
ATOM 3257 O O . GLU A 1 401 ? 9.251 -3.606 -34.504 1.00 78.88 401 GLU A O 1
ATOM 3262 N N . GLN A 1 402 ? 8.588 -5.624 -33.736 1.00 77.25 402 GLN A N 1
ATOM 3263 C CA . GLN A 1 402 ? 7.378 -5.720 -34.536 1.00 77.25 402 GLN A CA 1
ATOM 3264 C C . GLN A 1 402 ? 6.359 -4.676 -34.088 1.00 77.25 402 GLN A C 1
ATOM 3266 O O . GLN A 1 402 ? 5.899 -3.904 -34.916 1.00 77.25 402 GLN A O 1
ATOM 3271 N N . LEU A 1 403 ? 6.135 -4.537 -32.780 1.00 76.75 403 LEU A N 1
ATOM 3272 C CA . LEU A 1 403 ? 5.289 -3.495 -32.207 1.00 76.75 403 LEU A CA 1
ATOM 3273 C C . LEU A 1 403 ? 5.704 -2.091 -32.673 1.00 76.75 403 LEU A C 1
ATOM 3275 O O . LEU A 1 403 ? 4.875 -1.320 -33.143 1.00 76.75 403 LEU A O 1
ATOM 3279 N N . MET A 1 404 ? 6.995 -1.761 -32.607 1.00 82.06 404 MET A N 1
ATOM 3280 C CA . MET A 1 404 ? 7.492 -0.465 -33.077 1.00 82.06 404 MET A CA 1
ATOM 3281 C C . MET A 1 404 ? 7.320 -0.272 -34.595 1.00 82.06 404 MET A C 1
ATOM 3283 O O . MET A 1 404 ? 7.087 0.853 -35.041 1.00 82.06 404 MET A O 1
ATOM 3287 N N . LYS A 1 405 ? 7.431 -1.343 -35.394 1.00 81.50 405 LYS A N 1
ATOM 3288 C CA . LYS A 1 405 ? 7.155 -1.303 -36.842 1.00 81.50 405 LYS A CA 1
ATOM 3289 C C . LYS A 1 405 ? 5.668 -1.104 -37.123 1.00 81.50 405 LYS A C 1
ATOM 3291 O O . LYS A 1 405 ? 5.338 -0.291 -37.980 1.00 81.50 405 LYS A O 1
ATOM 3296 N N . ASP A 1 406 ? 4.794 -1.785 -36.387 1.00 76.31 406 ASP A N 1
ATOM 3297 C CA . ASP A 1 406 ? 3.336 -1.667 -36.507 1.00 76.31 406 ASP A CA 1
ATOM 3298 C C . ASP A 1 406 ? 2.866 -0.253 -36.134 1.00 76.31 406 ASP A C 1
ATOM 3300 O O . ASP A 1 406 ? 1.939 0.286 -36.734 1.00 76.31 406 ASP A O 1
ATOM 3304 N N . MET A 1 407 ? 3.572 0.398 -35.204 1.00 76.00 407 MET A N 1
ATOM 3305 C CA . MET A 1 407 ? 3.391 1.814 -34.872 1.00 76.00 407 MET A CA 1
ATOM 3306 C C . MET A 1 407 ? 3.927 2.785 -35.939 1.00 76.00 407 MET A C 1
ATOM 3308 O O . MET A 1 407 ? 3.705 3.993 -35.838 1.00 76.00 407 MET A O 1
ATOM 3312 N N . GLY A 1 408 ? 4.629 2.285 -36.959 1.00 81.50 408 GLY A N 1
ATOM 3313 C CA . GLY A 1 408 ? 5.177 3.082 -38.054 1.00 81.50 408 GLY A CA 1
ATOM 3314 C C . GLY A 1 408 ? 6.413 3.907 -37.688 1.00 81.50 408 GLY A C 1
ATOM 3315 O O . GLY A 1 408 ? 6.682 4.898 -38.366 1.00 81.50 408 GLY A O 1
ATOM 3316 N N . LEU A 1 409 ? 7.152 3.528 -36.638 1.00 85.00 409 LEU A N 1
ATOM 3317 C CA . LEU A 1 409 ? 8.370 4.233 -36.226 1.00 85.00 409 LEU A CA 1
ATOM 3318 C C . LEU A 1 409 ? 9.527 3.961 -37.200 1.00 85.00 409 LEU A C 1
ATOM 3320 O O . LEU A 1 409 ? 9.825 2.809 -37.533 1.00 85.00 409 LEU A O 1
ATOM 3324 N N . SER A 1 410 ? 10.230 5.015 -37.614 1.00 89.06 410 SER A N 1
ATOM 3325 C CA . SER A 1 410 ? 11.467 4.901 -38.396 1.00 89.06 410 SER A CA 1
ATOM 3326 C C . SER A 1 410 ? 12.611 4.297 -37.574 1.00 89.06 410 SER A C 1
ATOM 3328 O O . SER A 1 410 ? 12.589 4.295 -36.346 1.00 89.06 410 SER A O 1
ATOM 3330 N N . ASP A 1 411 ? 13.657 3.799 -38.235 1.00 89.31 411 ASP A N 1
ATOM 3331 C CA . ASP A 1 411 ? 14.825 3.183 -37.583 1.00 89.31 411 ASP A CA 1
ATOM 3332 C C . ASP A 1 411 ? 15.459 4.098 -36.523 1.00 89.31 411 ASP A C 1
ATOM 3334 O O . ASP A 1 411 ? 15.759 3.646 -35.420 1.00 89.31 411 ASP A O 1
ATOM 3338 N N . SER A 1 412 ? 15.585 5.395 -36.827 1.00 90.12 412 SER A N 1
ATOM 3339 C CA . SER A 1 412 ? 16.140 6.385 -35.897 1.00 90.12 412 SER A CA 1
ATOM 3340 C C . SER A 1 412 ? 15.240 6.621 -34.684 1.00 90.12 412 SER A C 1
ATOM 3342 O O . SER A 1 412 ? 15.743 6.817 -33.582 1.00 90.12 412 SER A O 1
ATOM 3344 N N . GLU A 1 413 ? 13.918 6.617 -34.862 1.00 89.62 413 GLU A N 1
ATOM 3345 C CA . GLU A 1 413 ? 12.964 6.803 -33.761 1.00 89.62 413 GLU A CA 1
ATOM 3346 C C . GLU A 1 413 ? 12.939 5.575 -32.849 1.00 89.62 413 GLU A C 1
ATOM 3348 O O . GLU A 1 413 ? 12.923 5.706 -31.626 1.00 89.62 413 GLU A O 1
ATOM 3353 N N . ARG A 1 414 ? 13.021 4.378 -33.440 1.00 88.44 414 ARG A N 1
ATOM 3354 C CA . ARG A 1 414 ? 13.164 3.118 -32.701 1.00 88.44 414 ARG A CA 1
ATOM 3355 C C . ARG A 1 414 ? 14.440 3.111 -31.867 1.00 88.44 414 ARG A C 1
ATOM 3357 O O . ARG A 1 414 ? 14.407 2.730 -30.701 1.00 88.44 414 ARG A O 1
ATOM 3364 N N . GLU A 1 415 ? 15.553 3.569 -32.434 1.00 88.75 415 GLU A N 1
ATOM 3365 C CA . GLU A 1 415 ? 16.819 3.689 -31.711 1.00 88.75 415 GLU A CA 1
ATOM 3366 C C . GLU A 1 415 ? 16.742 4.711 -30.565 1.00 88.75 415 GLU A C 1
ATOM 3368 O O . GLU A 1 415 ? 17.216 4.425 -29.464 1.00 88.75 415 GLU A O 1
ATOM 3373 N N . ASP A 1 416 ? 16.121 5.874 -30.790 1.00 89.06 416 ASP A N 1
ATOM 3374 C CA . ASP A 1 416 ? 15.919 6.894 -29.754 1.00 89.06 416 ASP A CA 1
ATOM 3375 C C . ASP A 1 416 ? 15.078 6.359 -28.579 1.00 89.06 416 ASP A C 1
ATOM 3377 O O . ASP A 1 416 ? 15.444 6.586 -27.422 1.00 89.06 416 ASP A O 1
ATOM 3381 N N . LEU A 1 417 ? 14.001 5.611 -28.854 1.00 85.31 417 LEU A N 1
ATOM 3382 C CA . LEU A 1 417 ? 13.153 4.992 -27.827 1.00 85.31 417 LEU A CA 1
ATOM 3383 C C . LEU A 1 417 ? 13.902 3.913 -27.035 1.00 85.31 417 LEU A C 1
ATOM 3385 O O . LEU A 1 417 ? 13.905 3.933 -25.805 1.00 85.31 417 LEU A O 1
ATOM 3389 N N . VAL A 1 418 ? 14.584 2.996 -27.731 1.00 83.88 418 VAL A N 1
ATOM 3390 C CA . VAL A 1 418 ? 15.358 1.904 -27.108 1.00 83.88 418 VAL A CA 1
ATOM 3391 C C . VAL A 1 418 ? 16.508 2.442 -26.258 1.00 83.88 418 VAL A C 1
ATOM 3393 O O . VAL A 1 418 ? 16.879 1.813 -25.272 1.00 83.88 418 VAL A O 1
ATOM 3396 N N . LYS A 1 419 ? 17.071 3.603 -26.616 1.00 86.25 419 LYS A N 1
ATOM 3397 C CA . LYS A 1 419 ? 18.113 4.295 -25.842 1.00 86.25 419 LYS A CA 1
ATOM 3398 C C . LYS A 1 419 ? 17.556 5.223 -24.760 1.00 86.25 419 LYS A C 1
ATOM 3400 O O . LYS A 1 419 ? 18.347 5.868 -24.080 1.00 86.25 419 LYS A O 1
ATOM 3405 N N . GLY A 1 420 ? 16.232 5.304 -24.602 1.00 82.81 420 GLY A N 1
ATOM 3406 C CA . GLY A 1 420 ? 15.589 6.141 -23.589 1.00 82.81 420 GLY A CA 1
ATOM 3407 C C . GLY A 1 420 ? 15.802 7.638 -23.813 1.00 82.81 420 GLY A C 1
ATOM 3408 O O . GLY A 1 420 ? 15.718 8.410 -22.867 1.00 82.81 420 GLY A O 1
ATOM 3409 N N . LYS A 1 421 ? 16.106 8.061 -25.048 1.00 87.38 421 LYS A N 1
ATOM 3410 C CA . LYS A 1 421 ? 16.311 9.476 -25.399 1.00 87.38 421 LYS A CA 1
ATOM 3411 C C . LYS A 1 421 ? 15.000 10.226 -25.623 1.00 87.38 421 LYS A C 1
ATOM 3413 O O . LYS A 1 421 ? 14.989 11.451 -25.578 1.00 87.38 421 LYS A O 1
ATOM 3418 N N . LYS A 1 422 ? 13.929 9.495 -25.934 1.00 84.50 422 LYS A N 1
ATOM 3419 C CA . LYS A 1 422 ? 12.583 10.015 -26.188 1.00 84.50 422 LYS A CA 1
ATOM 3420 C C . LYS A 1 422 ? 11.544 9.064 -25.624 1.00 84.50 422 LYS A C 1
ATOM 3422 O O . LYS A 1 422 ? 11.808 7.866 -25.494 1.00 84.50 422 LYS A O 1
ATOM 3427 N N . ASN A 1 423 ? 10.361 9.597 -25.345 1.00 83.06 423 ASN A N 1
ATOM 3428 C CA . ASN A 1 423 ? 9.207 8.790 -24.990 1.00 83.06 423 ASN A CA 1
ATOM 3429 C C . ASN A 1 423 ? 8.386 8.458 -26.243 1.00 83.06 423 ASN A C 1
ATOM 3431 O O . ASN A 1 423 ? 8.399 9.178 -27.241 1.00 83.06 423 ASN A O 1
ATOM 3435 N N . LEU A 1 424 ? 7.650 7.354 -26.190 1.00 79.69 424 LEU A N 1
ATOM 3436 C CA . LEU A 1 424 ? 6.770 6.875 -27.246 1.00 79.69 424 LEU A CA 1
ATOM 3437 C C . LEU A 1 424 ? 5.779 7.955 -27.718 1.00 79.69 424 LEU A C 1
ATOM 3439 O O . LEU A 1 424 ? 5.691 8.150 -28.931 1.00 79.69 424 LEU A O 1
ATOM 3443 N N . PRO A 1 425 ? 5.105 8.729 -26.835 1.00 77.56 425 PRO A N 1
ATOM 3444 C CA . PRO A 1 425 ? 4.215 9.802 -27.278 1.00 77.56 425 PRO A CA 1
ATOM 3445 C C . PRO A 1 425 ? 4.912 10.900 -28.096 1.00 77.56 425 PRO A C 1
ATOM 3447 O O . PRO A 1 425 ? 4.262 11.543 -28.920 1.00 77.56 425 PRO A O 1
ATOM 3450 N N . ASP A 1 426 ? 6.221 11.112 -27.926 1.00 79.06 426 ASP A N 1
ATOM 3451 C CA . ASP A 1 426 ? 6.990 12.095 -28.707 1.00 79.06 426 ASP A CA 1
ATOM 3452 C C . ASP A 1 426 ? 7.249 11.621 -30.141 1.00 79.06 426 ASP A C 1
ATOM 3454 O O . ASP A 1 426 ? 7.456 12.435 -31.041 1.00 79.06 426 ASP A O 1
ATOM 3458 N N . LEU A 1 427 ? 7.233 10.303 -30.336 1.00 76.81 427 LEU A N 1
ATOM 3459 C CA . LEU A 1 427 ? 7.571 9.611 -31.577 1.00 76.81 427 LEU A CA 1
ATOM 3460 C C . LEU A 1 427 ? 6.340 9.200 -32.391 1.00 76.81 427 LEU A C 1
ATOM 3462 O O . LEU A 1 427 ? 6.449 8.897 -33.577 1.00 76.81 427 LEU A O 1
ATOM 3466 N N . MET A 1 428 ? 5.158 9.163 -31.774 1.00 69.69 428 MET A N 1
ATOM 3467 C CA . MET A 1 428 ? 3.934 8.764 -32.463 1.00 69.69 428 MET A CA 1
ATOM 3468 C C . MET A 1 428 ? 3.545 9.776 -33.548 1.00 69.69 428 MET A C 1
ATOM 3470 O O . MET A 1 428 ? 3.437 10.982 -33.308 1.00 69.69 428 MET A O 1
ATOM 3474 N N . ASN A 1 429 ? 3.292 9.259 -34.756 1.00 61.66 429 ASN A N 1
ATOM 3475 C CA . ASN A 1 429 ? 2.888 10.045 -35.918 1.00 61.66 429 ASN A CA 1
ATOM 3476 C C . ASN A 1 429 ? 1.645 10.901 -35.594 1.00 61.66 429 ASN A C 1
ATOM 3478 O O . ASN A 1 429 ? 0.648 10.357 -35.115 1.00 61.66 429 ASN A O 1
ATOM 3482 N N . PRO A 1 430 ? 1.628 12.201 -35.944 1.00 55.94 430 PRO A N 1
ATOM 3483 C CA . PRO A 1 430 ? 0.446 13.046 -35.815 1.00 55.94 430 PRO A CA 1
ATOM 3484 C C . PRO A 1 430 ? -0.799 12.533 -36.553 1.00 55.94 430 PRO A C 1
ATOM 3486 O O . PRO A 1 430 ? -1.873 13.040 -36.322 1.00 55.94 430 PRO A O 1
ATOM 3489 N N . LYS A 1 431 ? -0.733 11.550 -37.456 1.00 49.25 431 LYS A N 1
ATOM 3490 C CA . LYS A 1 431 ? -1.945 10.928 -38.033 1.00 49.25 431 LYS A CA 1
ATOM 3491 C C . LYS A 1 431 ? -2.647 9.946 -37.084 1.00 49.25 431 LYS A C 1
ATOM 3493 O O . LYS A 1 431 ? -3.777 9.558 -37.354 1.00 49.25 431 LYS A O 1
ATOM 3498 N N . ILE A 1 432 ? -1.994 9.586 -35.978 1.00 54.62 432 ILE A N 1
ATOM 3499 C CA . ILE A 1 432 ? -2.554 8.886 -34.810 1.00 54.62 432 ILE A CA 1
ATOM 3500 C C . ILE A 1 432 ? -2.971 9.944 -33.748 1.00 54.62 432 ILE A C 1
ATOM 3502 O O . ILE A 1 432 ? -3.018 9.676 -32.550 1.00 54.62 432 ILE A O 1
ATOM 3506 N N . THR A 1 433 ? -3.241 11.191 -34.172 1.00 47.31 433 THR A N 1
ATOM 3507 C CA . THR A 1 433 ? -3.485 12.379 -33.322 1.00 47.31 433 THR A CA 1
ATOM 3508 C C . THR A 1 433 ? -4.537 12.164 -32.252 1.00 47.31 433 THR A C 1
ATOM 3510 O O . THR A 1 433 ? -4.328 12.565 -31.112 1.00 47.31 433 THR A O 1
ATOM 3513 N N . ASP A 1 434 ? -5.633 11.489 -32.595 1.00 53.59 434 ASP A N 1
ATOM 3514 C CA . ASP A 1 434 ? -6.726 11.253 -31.657 1.00 53.59 434 ASP A CA 1
ATOM 3515 C C . ASP A 1 434 ? -6.325 10.337 -30.497 1.00 53.59 434 ASP A C 1
ATOM 3517 O O . ASP A 1 434 ? -7.033 10.319 -29.494 1.00 53.59 434 ASP A O 1
ATOM 3521 N N . GLU A 1 435 ? -5.249 9.555 -30.618 1.00 52.97 435 GLU A N 1
ATOM 3522 C CA . GLU A 1 435 ? -4.749 8.688 -29.546 1.00 52.97 435 GLU A CA 1
ATOM 3523 C C . GLU A 1 435 ? -3.517 9.272 -28.850 1.00 52.97 435 GLU A C 1
ATOM 3525 O O . GLU A 1 435 ? -3.365 9.061 -27.652 1.00 52.97 435 GLU A O 1
ATOM 3530 N N . ARG A 1 436 ? -2.694 10.078 -29.534 1.00 51.53 436 ARG A N 1
ATOM 3531 C CA . ARG A 1 436 ? -1.518 10.735 -28.933 1.00 51.53 436 ARG A CA 1
ATOM 3532 C C . ARG A 1 436 ? -1.880 11.610 -27.729 1.00 51.53 436 ARG A C 1
ATOM 3534 O O . ARG A 1 436 ? -1.197 11.547 -26.716 1.00 51.53 436 ARG A O 1
ATOM 3541 N N . GLU A 1 437 ? -2.963 12.382 -27.822 1.00 51.47 437 GLU A N 1
ATOM 3542 C CA . GLU A 1 437 ? -3.471 13.197 -26.703 1.00 51.47 437 GLU A CA 1
ATOM 3543 C C . GLU A 1 437 ? -4.212 12.364 -25.643 1.00 51.47 437 GLU A C 1
ATOM 3545 O O . GLU A 1 437 ? -4.388 12.813 -24.514 1.00 51.47 437 GLU A O 1
ATOM 3550 N N . LYS A 1 438 ? -4.646 11.142 -25.990 1.00 56.03 438 LYS A N 1
ATOM 3551 C CA . LYS A 1 438 ? -5.391 10.252 -25.087 1.00 56.03 438 LYS A CA 1
ATOM 3552 C C . LYS A 1 438 ? -4.494 9.290 -24.318 1.00 56.03 438 LYS A C 1
ATOM 3554 O O . LYS A 1 438 ? -4.912 8.846 -23.259 1.00 56.03 438 LYS A O 1
ATOM 3559 N N . ILE A 1 439 ? -3.293 8.963 -24.807 1.00 60.75 439 ILE A N 1
ATOM 3560 C CA . ILE A 1 439 ? -2.295 8.151 -24.089 1.00 60.75 439 ILE A CA 1
ATOM 3561 C C . ILE A 1 439 ? -1.541 9.051 -23.101 1.00 60.75 439 ILE A C 1
ATOM 3563 O O . ILE A 1 439 ? -0.343 9.289 -23.213 1.00 60.75 439 ILE A O 1
ATOM 3567 N N . ASN A 1 440 ? -2.280 9.592 -22.139 1.00 59.06 440 ASN A N 1
ATOM 3568 C CA . ASN A 1 440 ? -1.731 10.312 -20.994 1.00 59.06 440 ASN A CA 1
ATOM 3569 C C . ASN A 1 440 ? -1.649 9.420 -19.746 1.00 59.06 440 ASN A C 1
ATOM 3571 O O . ASN A 1 440 ? -1.020 9.796 -18.761 1.00 59.06 440 ASN A O 1
ATOM 3575 N N . ASP A 1 441 ? -2.257 8.232 -19.789 1.00 59.12 441 ASP A N 1
ATOM 3576 C CA . ASP A 1 441 ? -2.229 7.281 -18.694 1.00 59.12 441 ASP A CA 1
ATOM 3577 C C . ASP A 1 441 ? -2.082 5.823 -19.162 1.00 59.12 441 ASP A C 1
ATOM 3579 O O . ASP A 1 441 ? -2.180 5.461 -20.340 1.00 59.12 441 ASP A O 1
ATOM 3583 N N . VAL A 1 442 ? -1.839 4.953 -18.185 1.00 58.41 442 VAL A N 1
ATOM 3584 C CA . VAL A 1 442 ? -1.663 3.512 -18.397 1.00 58.41 442 VAL A CA 1
ATOM 3585 C C . VAL A 1 442 ? -2.914 2.864 -18.993 1.00 58.41 442 VAL A C 1
ATOM 3587 O O . VAL A 1 442 ? -2.794 1.908 -19.749 1.00 58.41 442 VAL A O 1
ATOM 3590 N N . LYS A 1 443 ? -4.119 3.359 -18.696 1.00 65.12 443 LYS A N 1
ATOM 3591 C CA . LYS A 1 443 ? -5.369 2.759 -19.177 1.00 65.12 443 LYS A CA 1
ATOM 3592 C C . LYS A 1 443 ? -5.565 3.018 -20.665 1.00 65.12 443 LYS A C 1
ATOM 3594 O O . LYS A 1 443 ? -5.978 2.125 -21.405 1.00 65.12 443 LYS A O 1
ATOM 3599 N N . ALA A 1 444 ? -5.236 4.219 -21.116 1.00 69.62 444 ALA A N 1
ATOM 3600 C CA . ALA A 1 444 ? -5.189 4.551 -22.524 1.00 69.62 444 ALA A CA 1
ATOM 3601 C C . ALA A 1 444 ? -4.114 3.745 -23.254 1.00 69.62 444 ALA A C 1
ATOM 3603 O O . ALA A 1 444 ? -4.365 3.266 -24.357 1.00 69.62 444 ALA A O 1
ATOM 3604 N N . LEU A 1 445 ? -2.969 3.500 -22.614 1.00 68.88 445 LEU A N 1
ATOM 3605 C CA . LEU A 1 445 ? -1.927 2.636 -23.162 1.00 68.88 445 LEU A CA 1
ATOM 3606 C C . LEU A 1 445 ? -2.355 1.160 -23.251 1.00 68.88 445 LEU A C 1
ATOM 3608 O O . LEU A 1 445 ? -2.118 0.499 -24.260 1.00 68.88 445 LEU A O 1
ATOM 3612 N N . GLN A 1 446 ? -3.043 0.642 -22.233 1.00 67.69 446 GLN A N 1
ATOM 3613 C CA . GLN A 1 446 ? -3.645 -0.694 -22.268 1.00 67.69 446 GLN A CA 1
ATOM 3614 C C . GLN A 1 446 ? -4.660 -0.800 -23.406 1.00 67.69 446 GLN A C 1
ATOM 3616 O O . GLN A 1 446 ? -4.650 -1.769 -24.166 1.00 67.69 446 GLN A O 1
ATOM 3621 N N . LEU A 1 447 ? -5.514 0.215 -23.561 1.00 70.69 447 LEU A N 1
ATOM 3622 C CA . LEU A 1 447 ? -6.489 0.278 -24.641 1.00 70.69 447 LEU A CA 1
ATOM 3623 C C . LEU A 1 447 ? -5.795 0.332 -26.007 1.00 70.69 447 LEU A C 1
ATOM 3625 O O . LEU A 1 447 ? -6.196 -0.399 -26.911 1.00 70.69 447 LEU A O 1
ATOM 3629 N N . PHE A 1 448 ? -4.727 1.117 -26.131 1.00 73.12 448 PHE A N 1
ATOM 3630 C CA . PHE A 1 448 ? -3.886 1.193 -27.321 1.00 73.12 448 PHE A CA 1
ATOM 3631 C C . PHE A 1 448 ? -3.311 -0.183 -27.693 1.00 73.12 448 PHE A C 1
ATOM 3633 O O . PHE A 1 448 ? -3.619 -0.708 -28.763 1.00 73.12 448 PHE A O 1
ATOM 3640 N N . PHE A 1 449 ? -2.593 -0.852 -26.783 1.00 71.50 449 PHE A N 1
ATOM 3641 C CA . PHE A 1 449 ? -2.043 -2.190 -27.045 1.00 71.50 449 PHE A CA 1
ATOM 3642 C C . PHE A 1 449 ? -3.129 -3.255 -27.261 1.00 71.50 449 PHE A C 1
ATOM 3644 O O . PHE A 1 449 ? -2.931 -4.231 -27.992 1.00 71.50 449 PHE A O 1
ATOM 3651 N N . SER A 1 450 ? -4.315 -3.084 -26.671 1.00 67.69 450 SER A N 1
ATOM 3652 C CA . SER A 1 450 ? -5.443 -3.983 -26.918 1.00 67.69 450 SER A CA 1
ATOM 3653 C C . SER A 1 450 ? -5.988 -3.876 -28.346 1.00 67.69 450 SER A C 1
ATOM 3655 O O . SER A 1 450 ? -6.484 -4.881 -28.854 1.00 67.69 450 SER A O 1
ATOM 3657 N N . ARG A 1 451 ? -5.857 -2.714 -29.005 1.00 69.62 451 ARG A N 1
ATOM 3658 C CA . ARG A 1 451 ? -6.380 -2.435 -30.355 1.00 69.62 451 ARG A CA 1
ATOM 3659 C C . ARG A 1 451 ? -5.465 -2.869 -31.489 1.00 69.62 451 ARG A C 1
ATOM 3661 O O . ARG A 1 451 ? -5.959 -3.047 -32.596 1.00 69.62 451 ARG A O 1
ATOM 3668 N N . LEU A 1 452 ? -4.173 -3.048 -31.225 1.00 65.94 452 LEU A N 1
ATOM 3669 C CA . LEU A 1 452 ? -3.244 -3.556 -32.232 1.00 65.94 452 LEU A CA 1
ATOM 3670 C C . LEU A 1 452 ? -3.734 -4.913 -32.749 1.00 65.94 452 LEU A C 1
ATOM 3672 O O . LEU A 1 452 ? -4.121 -5.784 -31.956 1.00 65.94 452 LEU A O 1
ATOM 3676 N N . GLU A 1 453 ? -3.778 -5.068 -34.075 1.00 61.09 453 GLU A N 1
ATOM 3677 C CA . GLU A 1 453 ? -4.201 -6.321 -34.694 1.00 61.09 453 GLU A CA 1
ATOM 3678 C C . GLU A 1 453 ? -3.308 -7.461 -34.182 1.00 61.09 453 GLU A C 1
ATOM 3680 O O . GLU A 1 453 ? -2.113 -7.259 -33.953 1.00 61.09 453 GLU A O 1
ATOM 3685 N N . PRO A 1 454 ? -3.865 -8.654 -33.905 1.00 59.56 454 PRO A N 1
ATOM 3686 C CA . PRO A 1 454 ? -3.026 -9.806 -33.623 1.00 59.56 454 PRO A CA 1
ATOM 3687 C C . PRO A 1 454 ? -2.103 -10.021 -34.823 1.00 59.56 454 PRO A C 1
ATOM 3689 O O . PRO A 1 454 ? -2.587 -10.280 -35.920 1.00 59.56 454 PRO A O 1
ATOM 3692 N N . SER A 1 455 ? -0.791 -9.915 -34.625 1.00 59.28 455 SER A N 1
ATOM 3693 C CA . SER A 1 455 ? 0.136 -10.495 -35.586 1.00 59.28 455 SER A CA 1
ATOM 3694 C C . SER A 1 455 ? 0.004 -12.014 -35.516 1.00 59.28 455 SER A C 1
ATOM 3696 O O . SER A 1 455 ? -0.202 -12.573 -34.433 1.00 59.28 455 SER A O 1
ATOM 3698 N N . ASP A 1 456 ? 0.173 -12.685 -36.653 1.00 59.91 456 ASP A N 1
ATOM 3699 C CA . ASP A 1 456 ? 0.290 -14.149 -36.694 1.00 59.91 456 ASP A CA 1
ATOM 3700 C C . ASP A 1 456 ? 1.505 -14.644 -35.878 1.00 59.91 456 ASP A C 1
ATOM 3702 O O . ASP A 1 456 ? 1.548 -15.795 -35.441 1.00 59.91 456 ASP A O 1
ATOM 3706 N N . ASP A 1 457 ? 2.458 -13.749 -35.596 1.00 60.59 457 ASP A N 1
ATOM 3707 C CA . ASP A 1 457 ? 3.559 -13.975 -34.668 1.00 60.59 457 ASP A CA 1
ATOM 3708 C C . ASP A 1 457 ? 3.065 -13.903 -33.212 1.00 60.59 457 ASP A C 1
ATOM 3710 O O . ASP A 1 457 ? 2.629 -12.855 -32.726 1.00 60.59 457 ASP A O 1
ATOM 3714 N N . GLY A 1 458 ? 3.157 -15.025 -32.489 1.00 56.38 458 GLY A N 1
ATOM 3715 C CA . GLY A 1 458 ? 2.751 -15.149 -31.080 1.00 56.38 458 GLY A CA 1
ATOM 3716 C C . GLY A 1 458 ? 3.429 -14.159 -30.116 1.00 56.38 458 GLY A C 1
ATOM 3717 O O . GLY A 1 458 ? 2.918 -13.930 -29.019 1.00 56.38 458 GLY A O 1
ATOM 3718 N N . ASP A 1 459 ? 4.522 -13.525 -30.542 1.00 65.00 459 ASP A N 1
ATOM 3719 C CA . ASP A 1 459 ? 5.364 -12.609 -29.768 1.00 65.00 459 ASP A CA 1
ATOM 3720 C C . ASP A 1 459 ? 4.637 -11.307 -29.377 1.00 65.00 459 ASP A C 1
ATOM 3722 O O . ASP A 1 459 ? 4.713 -10.863 -28.227 1.00 65.00 459 ASP A O 1
ATOM 3726 N N . VAL A 1 460 ? 3.843 -10.718 -30.280 1.00 63.75 460 VAL A N 1
ATOM 3727 C CA . VAL A 1 460 ? 3.063 -9.501 -29.972 1.00 63.75 460 VAL A CA 1
ATOM 3728 C C . VAL A 1 460 ? 1.935 -9.810 -28.986 1.00 63.75 460 VAL A C 1
ATOM 3730 O O . VAL A 1 460 ? 1.609 -8.990 -28.125 1.00 63.75 460 VAL A O 1
ATOM 3733 N N . ASN A 1 461 ? 1.356 -11.013 -29.047 1.00 65.00 461 ASN A N 1
ATOM 3734 C CA . ASN A 1 461 ? 0.288 -11.412 -28.130 1.00 65.00 461 ASN A CA 1
ATOM 3735 C C . ASN A 1 461 ? 0.767 -11.521 -26.677 1.00 65.00 461 ASN A C 1
ATOM 3737 O O . ASN A 1 461 ? -0.014 -11.220 -25.774 1.00 65.00 461 ASN A O 1
ATOM 3741 N N . ALA A 1 462 ? 2.033 -11.867 -26.434 1.00 64.62 462 ALA A N 1
ATOM 3742 C CA . ALA A 1 462 ? 2.583 -11.869 -25.082 1.00 64.62 462 ALA A CA 1
ATOM 3743 C C . ALA A 1 462 ? 2.818 -10.462 -24.532 1.00 64.62 462 ALA A C 1
ATOM 3745 O O . ALA A 1 462 ? 2.444 -10.206 -23.391 1.00 64.62 462 ALA A O 1
ATOM 3746 N N . ILE A 1 463 ? 3.331 -9.522 -25.340 1.00 67.50 463 ILE A N 1
ATOM 3747 C CA . ILE A 1 463 ? 3.431 -8.113 -24.918 1.00 67.50 463 ILE A CA 1
ATOM 3748 C C . ILE A 1 463 ? 2.038 -7.556 -24.615 1.00 67.50 463 ILE A C 1
ATOM 3750 O O . ILE A 1 463 ? 1.837 -6.910 -23.591 1.00 67.50 463 ILE A O 1
ATOM 3754 N N . ARG A 1 464 ? 1.038 -7.874 -25.446 1.00 67.88 464 ARG A N 1
ATOM 3755 C CA . ARG A 1 464 ? -0.364 -7.528 -25.161 1.00 67.88 464 ARG A CA 1
ATOM 3756 C C . ARG A 1 464 ? -0.859 -8.175 -23.869 1.00 67.88 464 ARG A C 1
ATOM 3758 O O . ARG A 1 464 ? -1.612 -7.535 -23.145 1.00 67.88 464 ARG A O 1
ATOM 3765 N N . GLY A 1 465 ? -0.442 -9.405 -23.571 1.00 66.19 465 GLY A N 1
ATOM 3766 C CA . GLY A 1 465 ? -0.734 -10.110 -22.319 1.00 66.19 465 GLY A CA 1
ATOM 3767 C C . GLY A 1 465 ? -0.332 -9.311 -21.078 1.00 66.19 465 GLY A C 1
ATOM 3768 O O . GLY A 1 465 ? -1.158 -9.145 -20.186 1.00 66.19 465 GLY A O 1
ATOM 3769 N N . LEU A 1 466 ? 0.861 -8.703 -21.086 1.00 66.44 466 LEU A N 1
ATOM 3770 C CA . LEU A 1 466 ? 1.364 -7.864 -19.982 1.00 66.44 466 LEU A CA 1
ATOM 3771 C C . LEU A 1 466 ? 0.409 -6.717 -19.621 1.00 66.44 466 LEU A C 1
ATOM 3773 O O . LEU A 1 466 ? 0.285 -6.340 -18.457 1.00 66.44 466 LEU A O 1
ATOM 3777 N N . PHE A 1 467 ? -0.260 -6.157 -20.632 1.00 68.50 467 PHE A N 1
ATOM 3778 C CA . PHE A 1 467 ? -1.164 -5.014 -20.494 1.00 68.50 467 PHE A CA 1
ATOM 3779 C C . PHE A 1 467 ? -2.641 -5.408 -20.408 1.00 68.50 467 PHE A C 1
ATOM 3781 O O . PHE A 1 467 ? -3.476 -4.578 -20.054 1.00 68.50 467 PHE A O 1
ATOM 3788 N N . ARG A 1 468 ? -2.984 -6.659 -20.723 1.00 63.44 468 ARG A N 1
ATOM 3789 C CA . ARG A 1 468 ? -4.346 -7.198 -20.607 1.00 63.44 468 ARG A CA 1
ATOM 3790 C C . ARG A 1 468 ? -4.693 -7.632 -19.191 1.00 63.44 468 ARG A C 1
ATOM 3792 O O . ARG A 1 468 ? -5.825 -8.025 -18.956 1.00 63.44 468 ARG A O 1
ATOM 3799 N N . GLU A 1 469 ? -3.745 -7.608 -18.266 1.00 66.75 469 GLU A N 1
ATOM 3800 C CA . GLU A 1 469 ? -3.943 -8.074 -16.900 1.00 66.75 469 GLU A CA 1
ATOM 3801 C C . GLU A 1 469 ? -3.390 -7.046 -15.907 1.00 66.75 469 GLU A C 1
ATOM 3803 O O . GLU A 1 469 ? -2.716 -6.081 -16.261 1.00 66.75 469 GLU A O 1
ATOM 3808 N N . ASP A 1 470 ? -3.673 -7.236 -14.625 1.00 69.00 470 ASP A N 1
ATOM 3809 C CA . ASP A 1 470 ? -3.146 -6.419 -13.531 1.00 69.00 470 ASP A CA 1
ATOM 3810 C C . ASP A 1 470 ? -1.676 -6.732 -13.191 1.00 69.00 470 ASP A C 1
ATOM 3812 O O . ASP A 1 470 ? -1.147 -6.206 -12.213 1.00 69.00 470 ASP A O 1
ATOM 3816 N N . MET A 1 471 ? -0.986 -7.507 -14.041 1.00 71.81 471 MET A N 1
ATOM 3817 C CA . MET A 1 471 ? 0.466 -7.740 -13.994 1.00 71.81 471 MET A CA 1
ATOM 3818 C C . MET A 1 471 ? 1.259 -6.438 -13.874 1.00 71.81 471 MET A C 1
ATOM 3820 O O . MET A 1 471 ? 2.213 -6.340 -13.105 1.00 71.81 471 MET A O 1
ATOM 3824 N N . TYR A 1 472 ? 0.810 -5.420 -14.600 1.00 72.31 472 TYR A N 1
ATOM 3825 C CA . TYR A 1 472 ? 1.381 -4.086 -14.562 1.00 72.31 472 TYR A CA 1
ATOM 3826 C C . TYR A 1 472 ? 1.245 -3.411 -13.190 1.00 72.31 472 TYR A C 1
ATOM 3828 O O . TYR A 1 472 ? 2.157 -2.745 -12.708 1.00 72.31 472 TYR A O 1
ATOM 3836 N N . LEU A 1 473 ? 0.081 -3.576 -12.562 1.00 78.56 473 LEU A N 1
ATOM 3837 C CA . LEU A 1 473 ? -0.292 -2.861 -11.347 1.00 78.56 473 LEU A CA 1
ATOM 3838 C C . LEU A 1 473 ? 0.284 -3.525 -10.090 1.00 78.56 473 LEU A C 1
ATOM 3840 O O . LEU A 1 473 ? 0.442 -2.859 -9.072 1.00 78.56 473 LEU A O 1
ATOM 3844 N N . ARG A 1 474 ? 0.612 -4.821 -10.158 1.00 83.19 474 ARG A N 1
ATOM 3845 C CA . ARG A 1 474 ? 1.120 -5.593 -9.017 1.00 83.19 474 ARG A CA 1
ATOM 3846 C C . ARG A 1 474 ? 2.611 -5.430 -8.750 1.00 83.19 474 ARG A C 1
ATOM 3848 O O . ARG A 1 474 ? 3.085 -6.013 -7.786 1.00 83.19 474 ARG A O 1
ATOM 3855 N N . ALA A 1 475 ? 3.370 -4.677 -9.550 1.00 85.75 475 ALA A N 1
ATOM 3856 C CA . ALA A 1 475 ? 4.798 -4.481 -9.287 1.00 85.75 475 ALA A CA 1
ATOM 3857 C C . ALA A 1 475 ? 5.034 -4.062 -7.820 1.00 85.75 475 ALA A C 1
ATOM 3859 O O . ALA A 1 475 ? 4.311 -3.223 -7.280 1.00 85.75 475 ALA A O 1
ATOM 3860 N N . PHE A 1 476 ? 5.998 -4.714 -7.169 1.00 90.31 476 PHE A N 1
ATOM 3861 C CA . PHE A 1 476 ? 6.324 -4.570 -5.747 1.00 90.31 476 PHE A CA 1
ATOM 3862 C C . PHE A 1 476 ? 5.241 -5.011 -4.752 1.00 90.31 476 PHE A C 1
ATOM 3864 O O . PHE A 1 476 ? 5.429 -4.805 -3.562 1.00 90.31 476 PHE A O 1
ATOM 3871 N N . HIS A 1 477 ? 4.141 -5.638 -5.171 1.00 91.94 477 HIS A N 1
ATOM 3872 C CA . HIS A 1 477 ? 3.136 -6.138 -4.230 1.00 91.94 477 HIS A CA 1
ATOM 3873 C C . HIS A 1 477 ? 3.536 -7.501 -3.644 1.00 91.94 477 HIS A C 1
ATOM 3875 O O . HIS A 1 477 ? 4.113 -8.320 -4.370 1.00 91.94 477 HIS A O 1
ATOM 3881 N N . PRO A 1 478 ? 3.202 -7.781 -2.371 1.00 91.25 478 PRO A N 1
ATOM 3882 C CA . PRO A 1 478 ? 3.427 -9.081 -1.743 1.00 91.25 478 PRO A CA 1
ATOM 3883 C C . PRO A 1 478 ? 2.694 -10.225 -2.452 1.00 91.25 478 PRO A C 1
ATOM 3885 O O . PRO A 1 478 ? 1.561 -10.062 -2.909 1.00 91.25 478 PRO A O 1
ATOM 3888 N N . LYS A 1 479 ? 3.322 -11.403 -2.503 1.00 86.06 479 LYS A N 1
ATOM 3889 C CA . LYS A 1 479 ? 2.749 -12.616 -3.105 1.00 86.06 479 LYS A CA 1
ATOM 3890 C C . LYS A 1 479 ? 2.980 -13.860 -2.256 1.00 86.06 479 LYS A C 1
ATOM 3892 O O . LYS A 1 479 ? 3.991 -13.961 -1.557 1.00 86.06 479 LYS A O 1
ATOM 3897 N N . GLY A 1 480 ? 2.063 -14.823 -2.360 1.00 83.50 480 GLY A N 1
ATOM 3898 C CA . GLY A 1 480 ? 2.188 -16.115 -1.686 1.00 83.50 480 GLY A CA 1
ATOM 3899 C C . GLY A 1 480 ? 2.359 -15.972 -0.170 1.00 83.50 480 GLY A C 1
ATOM 3900 O O . GLY A 1 480 ? 1.712 -15.133 0.454 1.00 83.50 480 GLY A O 1
ATOM 3901 N N . GLU A 1 481 ? 3.261 -16.754 0.422 1.00 86.94 481 GLU A N 1
ATOM 3902 C CA . GLU A 1 481 ? 3.534 -16.756 1.870 1.00 86.94 481 GLU A CA 1
ATOM 3903 C C . GLU A 1 481 ? 3.824 -15.383 2.497 1.00 86.94 481 GLU A C 1
ATOM 3905 O O . GLU A 1 481 ? 3.553 -15.203 3.683 1.00 86.94 481 GLU A O 1
ATOM 3910 N N . ALA A 1 482 ? 4.333 -14.389 1.758 1.00 90.56 482 ALA A N 1
ATOM 3911 C CA . ALA A 1 482 ? 4.540 -13.061 2.350 1.00 90.56 482 ALA A CA 1
ATOM 3912 C C . ALA A 1 482 ? 3.244 -12.413 2.836 1.00 90.56 482 ALA A C 1
ATOM 3914 O O . ALA A 1 482 ? 3.258 -11.617 3.775 1.00 90.56 482 ALA A O 1
ATOM 3915 N N . VAL A 1 483 ? 2.118 -12.773 2.227 1.00 93.38 483 VAL A N 1
ATOM 3916 C CA . VAL A 1 483 ? 0.813 -12.284 2.652 1.00 93.38 483 VAL A CA 1
ATOM 3917 C C . VAL A 1 483 ? 0.418 -12.884 4.009 1.00 93.38 483 VAL A C 1
ATOM 3919 O O . VAL A 1 483 ? -0.208 -12.206 4.825 1.00 93.38 483 VAL A O 1
ATOM 3922 N N . ASP A 1 484 ? 0.866 -14.111 4.302 1.00 94.56 484 ASP A N 1
ATOM 3923 C CA . ASP A 1 484 ? 0.765 -14.702 5.639 1.00 94.56 484 ASP A CA 1
ATOM 3924 C C . ASP A 1 484 ? 1.698 -13.995 6.635 1.00 94.56 484 ASP A C 1
ATOM 3926 O O . ASP A 1 484 ? 1.306 -13.780 7.777 1.00 94.56 484 ASP A O 1
ATOM 3930 N N . TRP A 1 485 ? 2.901 -13.566 6.230 1.00 96.44 485 TRP A N 1
ATOM 3931 C CA . TRP A 1 485 ? 3.799 -12.810 7.122 1.00 96.44 485 TRP A CA 1
ATOM 3932 C C . TRP A 1 485 ? 3.177 -11.482 7.543 1.00 96.44 485 TRP A C 1
ATOM 3934 O O . TRP A 1 485 ? 3.184 -11.153 8.728 1.00 96.44 485 TRP A O 1
ATOM 3944 N N . MET A 1 486 ? 2.564 -10.764 6.598 1.00 97.88 486 MET A N 1
ATOM 3945 C CA . MET A 1 486 ? 1.789 -9.565 6.910 1.00 97.88 486 MET A CA 1
ATOM 3946 C C . MET A 1 486 ? 0.658 -9.887 7.890 1.00 97.88 486 MET A C 1
ATOM 3948 O O . MET A 1 486 ? 0.569 -9.263 8.945 1.00 97.88 486 MET A O 1
ATOM 3952 N N . ALA A 1 487 ? -0.168 -10.895 7.599 1.00 98.19 487 ALA A N 1
ATOM 3953 C CA . ALA A 1 487 ? -1.266 -11.282 8.482 1.00 98.19 487 ALA A CA 1
ATOM 3954 C C . ALA A 1 487 ? -0.796 -11.654 9.898 1.00 98.19 487 ALA A C 1
ATOM 3956 O O . ALA A 1 487 ? -1.415 -11.223 10.869 1.00 98.19 487 ALA A O 1
ATOM 3957 N N . ASN A 1 488 ? 0.318 -12.380 10.028 1.00 98.44 488 ASN A N 1
ATOM 3958 C CA . ASN A 1 488 ? 0.915 -12.747 11.313 1.00 98.44 488 ASN A CA 1
ATOM 3959 C C . ASN A 1 488 ? 1.372 -11.510 12.100 1.00 98.44 488 ASN A C 1
ATOM 3961 O O . ASN A 1 488 ? 1.129 -11.411 13.302 1.00 98.44 488 ASN A O 1
ATOM 3965 N N . SER A 1 489 ? 2.010 -10.551 11.428 1.00 98.50 489 SER A N 1
ATOM 3966 C CA . SER A 1 489 ? 2.449 -9.294 12.037 1.00 98.50 489 SER A CA 1
ATOM 3967 C C . SER A 1 489 ? 1.282 -8.432 12.507 1.00 98.50 489 SER A C 1
ATOM 3969 O O . SER A 1 489 ? 1.304 -7.949 13.637 1.00 98.50 489 SER A O 1
ATOM 3971 N N . PHE A 1 490 ? 0.240 -8.282 11.684 1.00 98.69 490 PHE A N 1
ATOM 3972 C CA . PHE A 1 490 ? -0.984 -7.590 12.089 1.00 98.69 490 PHE A CA 1
ATOM 3973 C C . PHE A 1 490 ? -1.652 -8.303 13.264 1.00 98.69 490 PHE A C 1
ATOM 3975 O O . PHE A 1 490 ? -1.961 -7.661 14.264 1.00 98.69 490 PHE A O 1
ATOM 3982 N N . PHE A 1 491 ? -1.823 -9.626 13.181 1.00 98.62 491 PHE A N 1
ATOM 3983 C CA . PHE A 1 491 ? -2.397 -10.429 14.259 1.00 98.62 491 PHE A CA 1
ATOM 3984 C C . PHE A 1 491 ? -1.642 -10.211 15.571 1.00 98.62 491 PHE A C 1
ATOM 3986 O O . PHE A 1 491 ? -2.266 -9.927 16.590 1.00 98.62 491 PHE A O 1
ATOM 3993 N N . LYS A 1 492 ? -0.306 -10.259 15.534 1.00 98.44 492 LYS A N 1
ATOM 3994 C CA . LYS A 1 492 ? 0.531 -10.021 16.708 1.00 98.44 492 LYS A CA 1
ATOM 3995 C C . LYS A 1 492 ? 0.264 -8.648 17.333 1.00 98.44 492 LYS A C 1
ATOM 3997 O O . LYS A 1 492 ? -0.025 -8.586 18.525 1.00 98.44 492 LYS A O 1
ATOM 4002 N N . VAL A 1 493 ? 0.327 -7.570 16.547 1.00 98.50 493 VAL A N 1
ATOM 4003 C CA . VAL A 1 493 ? 0.106 -6.207 17.065 1.00 98.50 493 VAL A CA 1
ATOM 4004 C C . VAL A 1 493 ? -1.320 -6.047 17.597 1.00 98.50 493 VAL A C 1
ATOM 4006 O O . VAL A 1 493 ? -1.512 -5.422 18.637 1.00 98.50 493 VAL A O 1
ATOM 4009 N N . ILE A 1 494 ? -2.314 -6.663 16.951 1.00 98.38 494 ILE A N 1
ATOM 4010 C CA . ILE A 1 494 ? -3.694 -6.683 17.450 1.00 98.38 494 ILE A CA 1
ATOM 4011 C C . ILE A 1 494 ? -3.761 -7.354 18.824 1.00 98.38 494 ILE A C 1
ATOM 4013 O O . ILE A 1 494 ? -4.330 -6.786 19.752 1.00 98.38 494 ILE A O 1
ATOM 4017 N N . THR A 1 495 ? -3.171 -8.539 18.982 1.00 97.69 495 THR A N 1
ATOM 4018 C CA . THR A 1 495 ? -3.216 -9.264 20.259 1.00 97.69 495 THR A CA 1
ATOM 4019 C C . THR A 1 495 ? -2.401 -8.600 21.366 1.00 97.69 495 THR A C 1
ATOM 4021 O O . THR A 1 495 ? -2.779 -8.706 22.526 1.00 97.69 495 THR A O 1
ATOM 4024 N N . ASP A 1 496 ? -1.327 -7.881 21.028 1.00 97.31 496 ASP A N 1
ATOM 4025 C CA . ASP A 1 496 ? -0.520 -7.137 22.004 1.00 97.31 496 ASP A CA 1
ATOM 4026 C C . ASP A 1 496 ? -1.269 -5.908 22.564 1.00 97.31 496 ASP A C 1
ATOM 4028 O O . ASP A 1 496 ? -0.921 -5.414 23.635 1.00 97.31 496 ASP A O 1
ATOM 4032 N N . ASN A 1 497 ? -2.300 -5.418 21.861 1.00 96.94 497 ASN A N 1
ATOM 4033 C CA . ASN A 1 497 ? -3.068 -4.218 22.219 1.00 96.94 497 ASN A CA 1
ATOM 4034 C C . ASN A 1 497 ? -4.533 -4.524 22.587 1.00 96.94 497 ASN A C 1
ATOM 4036 O O . ASN A 1 497 ? -5.389 -3.639 22.527 1.00 96.94 497 ASN A O 1
ATOM 4040 N N . ARG A 1 498 ? -4.854 -5.772 22.944 1.00 95.44 498 ARG A N 1
ATOM 4041 C CA . ARG A 1 498 ? -6.203 -6.189 23.364 1.00 95.44 498 ARG A CA 1
ATOM 4042 C C . ARG A 1 498 ? -6.136 -7.099 24.583 1.00 95.44 498 ARG A C 1
ATOM 4044 O O . ARG A 1 498 ? -5.206 -7.892 24.720 1.00 95.44 498 ARG A O 1
ATOM 4051 N N . GLU A 1 499 ? -7.140 -7.018 25.454 1.00 92.00 499 GLU A N 1
ATOM 4052 C CA . GLU A 1 499 ? -7.294 -8.006 26.521 1.00 92.00 499 GLU A CA 1
ATOM 4053 C C . GLU A 1 499 ? -7.767 -9.331 25.918 1.00 92.00 499 GLU A C 1
ATOM 4055 O O . GLU A 1 499 ? -8.518 -9.355 24.939 1.00 92.00 499 GLU A O 1
ATOM 4060 N N . LYS A 1 500 ? -7.314 -10.446 26.499 1.00 88.88 500 LYS A N 1
ATOM 4061 C CA . LYS A 1 500 ? -7.834 -11.763 26.137 1.00 88.88 500 LYS A CA 1
ATOM 4062 C C . LYS A 1 500 ? -9.292 -11.854 26.633 1.00 88.88 500 LYS A C 1
ATOM 4064 O O . LYS A 1 500 ? -9.463 -11.775 27.851 1.00 88.88 500 LYS A O 1
ATOM 4069 N N . PRO A 1 501 ? -10.296 -11.990 25.743 1.00 83.06 501 PRO A N 1
ATOM 4070 C CA . PRO A 1 501 ? -11.714 -11.939 26.115 1.00 83.06 501 PRO A CA 1
ATOM 4071 C C . PRO A 1 501 ? -12.189 -13.083 27.014 1.00 83.06 501 PRO A C 1
ATOM 4073 O O . PRO A 1 501 ? -11.603 -14.193 26.933 1.00 83.06 501 PRO A O 1
#

Radius of gyration: 24.25 Å; chains: 1; bounding box: 59×63×73 Å

pLDDT: mean 79.48, std 18.99, range [24.38, 98.88]

Organism: NCBI:txid1340428

Secondary structure (DSSP, 8-state):
--SSS------SHHHHHHHHHHHHHS-TT-TT----GGGSPPHHHHHHHHHHHHH-TT-SSPPP-PPP----S---EEE---SHHHHTTTSS-GGGB-GGG--GGGTS---BTTSHHHHHHT-THHHHHH-S---EEE----TT--HHHHHHHTS--S---TT-SS----S-SEEEE---TTTTTHHHHIIIIII-BTBSTTHHHHHHHHHHHTSTTTHHHHHHHHHHHHHHHHHHHHHH--SSSGGG-EEEEE-PPP-B----TTSGGGG----SS-S-S---HHHHHHHHHHHHHHHHHHHHHHHHTGGGTEEEE-THHHHHHHTT-SBTPPPP--TT-TTGGGTGGGS---GGG-SB--TT--TT--STT----S---SS-STTHHHHHHHHHHHHHHHHHHHTT--HHHHHHHHTTSS-HHHHS-GGGHHHHTTTTSHHHHHHHHHHSPPPSSHHHHHHHHHHHSTTTTTTT-B-THHHHHHHHHHHHHHHHTS---

InterPro domains:
  IPR036514 SGNH hydrolase superfamily [G3DSA:3.40.50.1110] (76-359)
  IPR037460 Streptomyces scabies esterase-like [PTHR37981] (75-493)

Sequence (501 aa):
MNNDDVGFEPEEEWQEHIDEWYSKNWDTDDSDSESDEDDHPPEELYLAMKYVQLLYPNTAKYPSTLPHTTPKEKVKTIYAPGDGYTAGLGANMRDDVFWDAGYAWYGGCGRYKFAFPERLRDHSGWKDFQGDEQRRTNFGACAGHTIPAITKYQINLGENLDAHQFKAIGNPHIAVLTAGLWDFGFRNLINDCILGPLGTANCDNTLNDIEGKLNDEHKDENKKQFKRLLAHLVVGGRLATDLEKPEEFQVFVGTYIPPFAETGDDHPCKDVSWNLWGDTIKLHKEFRGRVNAMVNNVNTIIKESADEFKKWGVFYVDSYNEEFKKKNALFCDKVDNVDGWDNYPLQYAFRQNIGNQTRLWSGWSDWTDRGKDGHYQGNPHPIVEREGLEADKTFVTRGREQLMKDMGLSDSEREDLVKGKKNLPDLMNPKITDEREKINDVKALQLFFSRLEPSDDGDVNAIRGLFREDMYLRAFHPKGEAVDWMANSFFKVITDNREKP